Protein AF-0000000080742433 (afdb_homodimer)

Foldseek 3Di:
DAEEEFEQCLHDVNVVVVVVCCVVPVPYAYEYADQDPVSQVVCCVVPVRYHYDDQPDWDDDPLEIEGEDALLLVQPVLVPDPPRAFQDEDPDAAELAPRLVVSLVSCVVDCNNPVVVVQQVCLVVPVSRWYAYEHEAAEFDQQPDDPDGDGAALLLQLLLCLVVLHGEAAANQNAKIFYAYPVLVVVLVVLLVVCVVVVHSDPCCTGSSNYFYDGDDMDTLVVSRLLSLVLCVVVVSHPDSDYHHDTPPVLVVSGPVRRSRGGHHRHYDRCSSCPVRVRDGDDDDSNVRSSVSSVVSVVVVD/DAEEEFEQCLHDVNVVVVVVCCVVPVPYAYEYADQDPVSQVVCCVVPVRYHYDHQPDWDDDPLEIEGEDALLLVQPVLVPDPPRAFQDEDPDAAELAPRLVVSLVSCVVDCNNPVVVVQQVCLVVPVSRWYAYEHEAAEFDAQPDDPDRDGAALLLQLLLCLVVLHGEAAANQNAKIFYAYPVLVVVLVVLLVVCVVVVHSDPCCTGSSNYFYDGDDMDGLVVSRLLSLVLCVVVVSHPDSDYHHDTPPVLVVSGPVRRSRGGHHRHYDRCSSCPVRVRDGDDDDSNVRSSVSSVVSVVVVD

pLDDT: mean 88.56, std 11.56, range [47.72, 98.81]

Solvent-accessible surface area (backbone atoms only — not comparable to full-atom values): 30563 Å² total; per-residue (Å²): 131,51,55,39,40,30,33,27,38,52,34,37,64,31,5,23,28,52,45,47,43,52,68,77,38,71,73,49,45,40,36,27,38,40,93,44,70,66,54,38,52,46,42,34,69,76,35,74,79,42,44,68,37,68,73,66,31,42,39,40,36,92,51,26,41,42,36,50,63,46,28,71,60,68,28,44,67,53,72,68,37,88,80,56,58,46,5,48,66,70,88,71,67,45,35,33,57,93,35,36,67,59,53,50,50,52,44,67,73,33,76,86,40,50,66,62,42,49,50,48,46,41,20,68,76,35,66,80,36,35,22,31,44,34,28,44,41,50,52,37,61,78,39,72,16,75,65,27,34,66,59,58,65,68,45,49,49,32,43,44,16,53,74,68,41,34,16,52,31,23,33,80,8,48,4,29,34,16,29,34,37,45,69,42,53,23,48,50,53,46,52,52,51,50,40,47,69,72,62,62,78,55,59,79,59,24,28,82,51,11,40,32,36,55,44,81,49,70,48,32,34,36,59,51,28,49,49,43,14,47,37,32,31,76,68,67,58,29,88,42,70,58,63,44,66,29,50,87,68,51,25,49,70,74,32,85,59,16,50,63,74,42,6,37,41,33,35,57,45,36,46,34,45,37,73,74,68,61,50,72,78,78,68,77,54,67,82,63,41,44,45,50,38,36,53,51,47,57,59,70,72,106,130,51,55,39,40,29,33,28,39,53,33,36,65,30,5,24,28,52,45,48,43,52,68,77,37,71,74,48,43,40,36,27,37,39,91,44,70,67,54,38,51,45,43,33,70,75,35,72,80,41,43,70,37,67,74,66,30,42,39,38,36,93,52,28,40,41,34,51,62,47,28,71,60,68,28,44,67,52,72,70,37,90,80,57,57,45,4,47,65,71,88,70,67,45,35,33,56,94,34,38,67,59,53,50,50,52,44,68,72,31,74,85,41,50,68,63,43,48,51,48,47,40,19,70,76,36,66,79,37,35,23,30,42,34,27,43,40,50,54,38,60,78,39,72,17,73,64,28,34,66,59,59,64,67,45,50,50,31,44,46,16,52,73,68,43,35,16,52,31,24,32,79,7,49,5,30,35,17,29,35,37,45,69,43,53,23,49,48,52,45,52,52,50,50,40,45,69,70,63,60,77,53,58,78,60,24,28,81,52,12,40,33,37,54,45,81,49,70,47,32,34,37,58,50,29,48,50,42,14,47,38,31,31,76,67,68,58,28,90,41,69,56,62,46,65,29,48,88,68,52,24,50,71,74,30,87,59,15,50,63,75,42,5,36,42,33,37,56,43,37,46,35,47,36,74,73,68,62,49,74,77,77,67,79,54,66,82,63,42,45,45,51,39,37,54,51,49,58,58,69,72,100

InterPro domains:
  IPR001509 NAD-dependent epimerase/dehydratase [PF01370] (4-112)
  IPR036291 NAD(P)-binding domain superfamily [SSF51735] (1-295)
  IPR051783 NAD(P)-dependent oxidoreductase-like [PTHR48079] (66-301)

Radius of gyration: 26.48 Å; Cα contacts (8 Å, |Δi|>4): 1346; chains: 2; bounding box: 54×73×52 Å

Sequence (604 aa):
MTSIFLTGASGYVGGQLLHELTQAHPKYTIATLVRDANAAETISQAYPKVRTVMLRRISILDRYLIQISGASLLPVKDLSSPSFKPGEPSSEVWDDLDGVSSILDLIRSHDSRVVDNYILKIAKETPSIKTALVLPPIIYGKGQGPVKQRSVQIPALSKVAIERGHAVRAGRGLAAWTNVHVADLARLFTILAEKGAKGSEDENVWGEKGIYLPGVGELTWADISDRVAKAAKDQGLIDTLEVEELYKPEVDTALPAGSVFFGSNARSKPRRATEVLGWKPSETGLDEEIPRAVAEEAESRKMTSIFLTGASGYVGGQLLHELTQAHPKYTIATLVRDANAAETISQAYPKVRTVMLRRISILDRYLIQISGASLLPVKDLSSPSFKPGEPSSEVWDDLDGVSSILDLIRSHDSRVVDNYILKIAKETPSIKTALVLPPIIYGKGQGPVKQRSVQIPALSKVAIERGHAVRAGRGLAAWTNVHVADLARLFTILAEKGAKGSEDENVWGEKGIYLPGVGELTWADISDRVAKAAKDQGLIDTLEVEELYKPEVDTALPAGSVFFGSNARSKPRRATEVLGWKPSETGLDEEIPRAVAEEAESRK

Secondary structure (DSSP, 8-state):
--EEEEE-TTSHHHHHHHHHHHHH-TTSEEEEE-SSHHHHHHHHHH-TTSEEE---EEEEETTEEEEE--GGGTTHHHHHSTT--TT------EETTTTHHHHHHHHHT-TT-HHHHHHHHHHHH-TTSEEEEE---EEES---SSS----SHHHHHHHHHHHHTSEEEETT---EEEEEEHHHHHHHHHHHHHHHHTT---TTTSGGG-EE---SEEEEHHHHHHHHHHHHHHTTS-S---EEEE-TTHHHHHSTTIIIIITS-B-EE-HIIIIIH-----S--HHHHHHHHHHHHHHHT-/--EEEEE-TTSHHHHHHHHHHHHH-TTSEEEEE-SSHHHHHHHHHH-TTSEEE---EEEEETTEEEEE--GGGTTHHHHHSTT--TT------EETTTTHHHHHHHHHT-TT-HHHHHHHHHHHH-TTSEEEEE---EEES---SSS----SHHHHHHHHHHHHTSEEEETT---EEEEEEHHHHHHHHHHHHHHHHTT---TTTSGGG-EE---SEEEEHHHHHHHHHHHHHHTTS-S---EEEE-TTHHHHHSTTIIIIITS-B-EE-HIIIIIH-----S--HHHHHHHHHHHHHHHT-

Organism: Fusarium oxysporum (strain Fo5176) (NCBI:txid660025)

Nearest PDB structures (foldseek):
  1sb8-assembly1_A  TM=4.568E-01  e=7.987E-10  Pseudomonas aeruginosa
  3ruc-assembly2_D  TM=4.444E-01  e=1.048E-08  Plesiomonas shigelloides
  3sxp-assembly1_E  TM=4.510E-01  e=1.935E-08  Helicobacter pylori G27
  3sxp-assembly1_B  TM=4.490E-01  e=2.628E-08  Helicobacter pylori G27
  6dnt-assembly1_A-2  TM=4.311E-01  e=5.632E-07  Methanobrevibacter ruminantium M1

Structure (mmCIF, N/CA/C/O backbone):
data_AF-0000000080742433-model_v1
#
loop_
_entity.id
_entity.type
_entity.pdbx_description
1 polymer 'NAD-dependent epimerase/dehydratase domain-containing protein'
#
loop_
_atom_site.group_PDB
_atom_site.id
_atom_site.type_symbol
_atom_site.label_atom_id
_atom_site.label_alt_id
_atom_site.label_comp_id
_atom_site.label_asym_id
_atom_site.label_entity_id
_atom_site.label_seq_id
_atom_site.pdbx_PDB_ins_code
_atom_site.Cartn_x
_atom_site.Cartn_y
_atom_site.Cartn_z
_atom_site.occupancy
_atom_site.B_iso_or_equiv
_atom_site.auth_seq_id
_atom_site.auth_comp_id
_atom_site.auth_asym_id
_atom_site.auth_atom_id
_atom_site.pdbx_PDB_model_num
ATOM 1 N N . MET A 1 1 ? -18.75 -7.758 15.07 1 62.75 1 MET A N 1
ATOM 2 C CA . MET A 1 1 ? -17.391 -7.336 15.398 1 62.75 1 MET A CA 1
ATOM 3 C C . MET A 1 1 ? -16.859 -6.379 14.336 1 62.75 1 MET A C 1
ATOM 5 O O . MET A 1 1 ? -17.141 -6.547 13.148 1 62.75 1 MET A O 1
ATOM 9 N N . THR A 1 2 ? -16.359 -5.172 14.719 1 69.81 2 THR A N 1
ATOM 10 C CA . THR A 1 2 ? -15.875 -4.148 13.805 1 69.81 2 THR A CA 1
ATOM 11 C C . THR A 1 2 ? -14.508 -4.527 13.242 1 69.81 2 THR A C 1
ATOM 13 O O . THR A 1 2 ? -13.625 -4.961 13.992 1 69.81 2 THR A O 1
ATOM 16 N N . SER A 1 3 ? -14.414 -4.473 11.891 1 68.56 3 SER A N 1
ATOM 17 C CA . SER A 1 3 ? -13.148 -4.762 11.234 1 68.56 3 SER A CA 1
ATOM 18 C C . SER A 1 3 ? -12.586 -3.521 10.547 1 68.56 3 SER A C 1
ATOM 20 O O . SER A 1 3 ? -13.32 -2.787 9.883 1 68.56 3 SER A O 1
ATOM 22 N N . ILE A 1 4 ? -11.297 -3.254 10.805 1 73.12 4 ILE A N 1
ATOM 23 C CA . ILE A 1 4 ? -10.617 -2.104 10.227 1 73.12 4 ILE A CA 1
ATOM 24 C C . ILE A 1 4 ? -9.406 -2.574 9.414 1 73.12 4 ILE A C 1
ATOM 26 O O . ILE A 1 4 ? -8.625 -3.406 9.883 1 73.12 4 ILE A O 1
ATOM 30 N N . PHE A 1 5 ? -9.328 -2.168 8.172 1 70.38 5 PHE A N 1
ATOM 31 C CA . PHE A 1 5 ? -8.141 -2.342 7.348 1 70.38 5 PHE A CA 1
ATOM 32 C C . PHE A 1 5 ? -7.328 -1.051 7.289 1 70.38 5 PHE A C 1
ATOM 34 O O . PHE A 1 5 ? -7.812 -0.028 6.805 1 70.38 5 PHE A O 1
ATOM 41 N N . LEU A 1 6 ? -6.129 -1.085 7.855 1 72.31 6 LEU A N 1
ATOM 42 C CA . LEU A 1 6 ? -5.301 0.106 8 1 72.31 6 LEU A CA 1
ATOM 43 C C . LEU A 1 6 ? -4.07 0.024 7.105 1 72.31 6 LEU A C 1
ATOM 45 O O . LEU A 1 6 ? -3.342 -0.971 7.129 1 72.31 6 LEU A O 1
ATOM 49 N N . THR A 1 7 ? -3.943 1 6.188 1 71.81 7 THR A N 1
ATOM 50 C CA . THR A 1 7 ? -2.688 1.148 5.461 1 71.81 7 THR A CA 1
ATOM 51 C C . THR A 1 7 ? -1.773 2.152 6.16 1 71.81 7 THR A C 1
ATOM 53 O O . THR A 1 7 ? -2.242 3.002 6.918 1 71.81 7 THR A O 1
ATOM 56 N N . GLY A 1 8 ? -0.464 2.004 6.141 1 71.94 8 GLY A N 1
ATOM 57 C CA . GLY A 1 8 ? 0.478 2.959 6.699 1 71.94 8 GLY A CA 1
ATOM 58 C C . GLY A 1 8 ? 0.759 2.727 8.172 1 71.94 8 GLY A C 1
ATOM 59 O O . GLY A 1 8 ? 1.267 3.613 8.859 1 71.94 8 GLY A O 1
ATOM 60 N N . ALA A 1 9 ? 0.46 1.538 8.672 1 75.62 9 ALA A N 1
ATOM 61 C CA . ALA A 1 9 ? 0.6 1.243 10.094 1 75.62 9 ALA A CA 1
ATOM 62 C C . ALA A 1 9 ? 2.062 1.3 10.523 1 75.62 9 ALA A C 1
ATOM 64 O O . ALA A 1 9 ? 2.359 1.434 11.719 1 75.62 9 ALA A O 1
ATOM 65 N N . SER A 1 10 ? 2.967 1.146 9.609 1 77 10 SER A N 1
ATOM 66 C CA . SER A 1 10 ? 4.387 1.229 9.945 1 77 10 SER A CA 1
ATOM 67 C C . SER A 1 10 ? 4.871 2.676 9.938 1 77 10 SER A C 1
ATOM 69 O O . SER A 1 10 ? 6.012 2.955 10.312 1 77 10 SER A O 1
ATOM 71 N N . GLY A 1 11 ? 4.031 3.613 9.484 1 79.25 11 GLY A N 1
ATOM 72 C CA . GLY A 1 11 ? 4.395 5.02 9.43 1 79.25 11 GLY A CA 1
ATOM 73 C C . GLY A 1 11 ? 4.152 5.75 10.742 1 79.25 11 GLY A C 1
ATOM 74 O O . GLY A 1 11 ? 3.715 5.148 11.719 1 79.25 11 GLY A O 1
ATOM 75 N N . TYR A 1 12 ? 4.445 7.062 10.766 1 85.31 12 TYR A N 1
ATOM 76 C CA . TYR A 1 12 ? 4.363 7.934 11.938 1 85.31 12 TYR A CA 1
ATOM 77 C C . TYR A 1 12 ? 2.918 8.125 12.375 1 85.31 12 TYR A C 1
ATOM 79 O O . TYR A 1 12 ? 2.543 7.746 13.484 1 85.31 12 TYR A O 1
ATOM 87 N N . VAL A 1 13 ? 2.02 8.578 11.461 1 83.44 13 VAL A N 1
ATOM 88 C CA . VAL A 1 13 ? 0.628 8.852 11.805 1 83.44 13 VAL A CA 1
ATOM 89 C C . VAL A 1 13 ? -0.146 7.535 11.906 1 83.44 13 VAL A C 1
ATOM 91 O O . VAL A 1 13 ? -0.878 7.309 12.867 1 83.44 13 VAL A O 1
ATOM 94 N N . GLY A 1 14 ? 0.069 6.676 10.906 1 82.88 14 GLY A N 1
ATOM 95 C CA . GLY A 1 14 ? -0.611 5.391 10.906 1 82.88 14 GLY A CA 1
ATOM 96 C C . GLY A 1 14 ? -0.25 4.523 12.094 1 82.88 14 GLY A C 1
ATOM 97 O O . GLY A 1 14 ? -1.101 3.807 12.633 1 82.88 14 GLY A O 1
ATOM 98 N N . GLY A 1 15 ? 1.006 4.523 12.445 1 83.38 15 GLY A N 1
ATOM 99 C CA . GLY A 1 15 ? 1.41 3.799 13.641 1 83.38 15 GLY A CA 1
ATOM 100 C C . GLY A 1 15 ? 0.758 4.324 14.906 1 83.38 15 GLY A C 1
ATOM 101 O O . GLY A 1 15 ? 0.329 3.543 15.758 1 83.38 15 GLY A O 1
ATOM 102 N N . GLN A 1 16 ? 0.753 5.633 15.016 1 85.06 16 GLN A N 1
ATOM 103 C CA . GLN A 1 16 ? 0.085 6.23 16.172 1 85.06 16 GLN A CA 1
ATOM 104 C C . GLN A 1 16 ? -1.398 5.871 16.188 1 85.06 16 GLN A C 1
ATOM 106 O O . GLN A 1 16 ? -1.972 5.641 17.266 1 85.06 16 GLN A O 1
ATOM 111 N N . LEU A 1 17 ? -2.062 5.91 15.023 1 86.12 17 LEU A N 1
ATOM 112 C CA . LEU A 1 17 ? -3.467 5.523 14.938 1 86.12 17 LEU A CA 1
ATOM 113 C C . LEU A 1 17 ? -3.66 4.074 15.375 1 86.12 17 LEU A C 1
ATOM 115 O O . LEU A 1 17 ? -4.602 3.766 16.109 1 86.12 17 LEU A O 1
ATOM 119 N N . LEU A 1 18 ? -2.764 3.195 14.859 1 83.56 18 LEU A N 1
ATOM 120 C CA . LEU A 1 18 ? -2.828 1.796 15.266 1 83.56 18 LEU A CA 1
ATOM 121 C C . LEU A 1 18 ? -2.75 1.664 16.781 1 83.56 18 LEU A C 1
ATOM 123 O O . LEU A 1 18 ? -3.525 0.918 17.391 1 83.56 18 LEU A O 1
ATOM 127 N N . HIS A 1 19 ? -1.822 2.395 17.391 1 88 19 HIS A N 1
ATOM 128 C CA . HIS A 1 19 ? -1.673 2.404 18.844 1 88 19 HIS A CA 1
ATOM 129 C C . HIS A 1 19 ? -2.963 2.85 19.516 1 88 19 HIS A C 1
ATOM 131 O O . HIS A 1 19 ? -3.451 2.176 20.438 1 88 19 HIS A O 1
ATOM 137 N N . GLU A 1 20 ? -3.535 3.967 19.062 1 88.19 20 GLU A N 1
ATOM 138 C CA . GLU A 1 20 ? -4.75 4.512 19.672 1 88.19 20 GLU A CA 1
ATOM 139 C C . GLU A 1 20 ? -5.922 3.545 19.516 1 88.19 20 GLU A C 1
ATOM 141 O O . GLU A 1 20 ? -6.684 3.336 20.453 1 88.19 20 GLU A O 1
ATOM 146 N N . LEU A 1 21 ? -6.121 2.951 18.344 1 85.94 21 LEU A N 1
ATOM 147 C CA . LEU A 1 21 ? -7.238 2.055 18.062 1 85.94 21 LEU A CA 1
ATOM 148 C C . LEU A 1 21 ? -7.168 0.806 18.922 1 85.94 21 LEU A C 1
ATOM 150 O O . LEU A 1 21 ? -8.188 0.358 19.453 1 85.94 21 LEU A O 1
ATOM 154 N N . THR A 1 22 ? -5.938 0.249 19.047 1 87 22 THR A N 1
ATOM 155 C CA . THR A 1 22 ? -5.781 -0.995 19.797 1 87 22 THR A CA 1
ATOM 156 C C . THR A 1 22 ? -6.023 -0.767 21.281 1 87 22 THR A C 1
ATOM 158 O O . THR A 1 22 ? -6.492 -1.664 21.984 1 87 22 THR A O 1
ATOM 161 N N . GLN A 1 23 ? -5.738 0.468 21.781 1 87 23 GLN A N 1
ATOM 162 C CA . GLN A 1 23 ? -5.969 0.802 23.188 1 87 23 GLN A CA 1
ATOM 163 C C . GLN A 1 23 ? -7.441 1.122 23.438 1 87 23 GLN A C 1
ATOM 165 O O . GLN A 1 23 ? -8.023 0.642 24.422 1 87 23 GLN A O 1
ATOM 170 N N . ALA A 1 24 ? -8.008 1.825 22.594 1 87.5 24 ALA A N 1
ATOM 171 C CA . ALA A 1 24 ? -9.375 2.303 22.781 1 87.5 24 ALA A CA 1
ATOM 172 C C . ALA A 1 24 ? -10.383 1.196 22.5 1 87.5 24 ALA A C 1
ATOM 174 O O . ALA A 1 24 ? -11.461 1.161 23.109 1 87.5 24 ALA A O 1
ATOM 175 N N . HIS A 1 25 ? -10.094 0.287 21.547 1 88.81 25 HIS A N 1
ATOM 176 C CA . HIS A 1 25 ? -11.031 -0.737 21.094 1 88.81 25 HIS A CA 1
ATOM 177 C C . HIS A 1 25 ? -10.344 -2.09 20.953 1 88.81 25 HIS A C 1
ATOM 179 O O . HIS A 1 25 ? -10.203 -2.604 19.844 1 88.81 25 HIS A O 1
ATOM 185 N N . PRO A 1 26 ? -10.047 -2.707 22.047 1 83.62 26 PRO A N 1
ATOM 186 C CA . PRO A 1 26 ? -9.328 -3.982 22 1 83.62 26 PRO A CA 1
ATOM 187 C C . PRO A 1 26 ? -10.133 -5.086 21.312 1 83.62 26 PRO A C 1
ATOM 189 O O . PRO A 1 26 ? -9.57 -6.113 20.922 1 83.62 26 PRO A O 1
ATOM 192 N N . LYS A 1 27 ? -11.414 -4.793 21.141 1 80.38 27 LYS A N 1
ATOM 193 C CA . LYS A 1 27 ? -12.258 -5.828 20.547 1 80.38 27 LYS A CA 1
ATOM 194 C C . LYS A 1 27 ? -12.336 -5.684 19.031 1 80.38 27 LYS A C 1
ATOM 196 O O . LYS A 1 27 ? -12.859 -6.562 18.344 1 80.38 27 LYS A O 1
ATOM 201 N N . TYR A 1 28 ? -11.852 -4.57 18.438 1 77.94 28 TYR A N 1
ATOM 202 C CA . TYR A 1 28 ? -11.836 -4.414 16.984 1 77.94 28 TYR A CA 1
ATOM 203 C C . TYR A 1 28 ? -10.898 -5.422 16.344 1 77.94 28 TYR A C 1
ATOM 205 O O . TYR A 1 28 ? -9.828 -5.715 16.891 1 77.94 28 TYR A O 1
ATOM 213 N N . THR A 1 29 ? -11.359 -5.98 15.234 1 74.94 29 THR A N 1
ATOM 214 C CA . THR A 1 29 ? -10.445 -6.719 14.367 1 74.94 29 THR A CA 1
ATOM 215 C C . THR A 1 29 ? -9.719 -5.777 13.414 1 74.94 29 THR A C 1
ATOM 217 O O . THR A 1 29 ? -10.352 -5.129 12.578 1 74.94 29 THR A O 1
ATOM 220 N N . ILE A 1 30 ? -8.344 -5.684 13.617 1 78.56 30 ILE A N 1
ATOM 221 C CA . ILE A 1 30 ? -7.57 -4.738 12.82 1 78.56 30 ILE A CA 1
ATOM 222 C C . ILE A 1 30 ? -6.574 -5.496 11.945 1 78.56 30 ILE A C 1
ATOM 224 O O . ILE A 1 30 ? -5.859 -6.379 12.422 1 78.56 30 ILE A O 1
ATOM 228 N N . ALA A 1 31 ? -6.645 -5.258 10.664 1 70.75 31 ALA A N 1
ATOM 229 C CA . ALA A 1 31 ? -5.633 -5.719 9.711 1 70.75 31 ALA A CA 1
ATOM 230 C C . ALA A 1 31 ? -4.852 -4.543 9.133 1 70.75 31 ALA A C 1
ATOM 232 O O . ALA A 1 31 ? -5.43 -3.498 8.82 1 70.75 31 ALA A O 1
ATOM 233 N N . THR A 1 32 ? -3.521 -4.719 9.102 1 76.38 32 THR A N 1
ATOM 234 C CA . THR A 1 32 ? -2.686 -3.654 8.555 1 76.38 32 THR A CA 1
ATOM 235 C C . THR A 1 32 ? -1.959 -4.125 7.301 1 76.38 32 THR A C 1
ATOM 237 O O . THR A 1 32 ? -1.537 -5.281 7.215 1 76.38 32 THR A O 1
ATOM 240 N N . LEU A 1 33 ? -1.944 -3.213 6.355 1 66.19 33 LEU A N 1
ATOM 241 C CA . LEU A 1 33 ? -1.126 -3.428 5.164 1 66.19 33 LEU A CA 1
ATOM 242 C C . LEU A 1 33 ? 0.268 -2.838 5.352 1 66.19 33 LEU A C 1
ATOM 244 O O . LEU A 1 33 ? 0.41 -1.646 5.637 1 66.19 33 LEU A O 1
ATOM 248 N N . VAL A 1 34 ? 1.285 -3.721 5.391 1 65.88 34 VAL A N 1
ATOM 249 C CA . VAL A 1 34 ? 2.662 -3.258 5.527 1 65.88 34 VAL A CA 1
ATOM 250 C C . VAL A 1 34 ? 3.479 -3.703 4.312 1 65.88 34 VAL A C 1
ATOM 252 O O . VAL A 1 34 ? 3.1 -4.648 3.615 1 65.88 34 VAL A O 1
ATOM 255 N N . ARG A 1 35 ? 4.578 -2.936 4.012 1 56.19 35 ARG A N 1
ATOM 256 C CA . ARG A 1 35 ? 5.312 -3.189 2.777 1 56.19 35 ARG A CA 1
ATOM 257 C C . ARG A 1 35 ? 6.527 -4.078 3.031 1 56.19 35 ARG A C 1
ATOM 259 O O . ARG A 1 35 ? 7.098 -4.637 2.096 1 56.19 35 ARG A O 1
ATOM 266 N N . ASP A 1 36 ? 6.98 -4.059 4.266 1 58.44 36 ASP A N 1
ATOM 267 C CA . ASP A 1 36 ? 8.172 -4.875 4.488 1 58.44 36 ASP A CA 1
ATOM 268 C C . ASP A 1 36 ? 7.984 -5.801 5.684 1 58.44 36 ASP A C 1
ATOM 270 O O . ASP A 1 36 ? 7.23 -5.488 6.609 1 58.44 36 ASP A O 1
ATOM 274 N N . ALA A 1 37 ? 8.703 -6.934 5.551 1 58.19 37 ALA A N 1
ATOM 275 C CA . ALA A 1 37 ? 8.594 -8.016 6.527 1 58.19 37 ALA A CA 1
ATOM 276 C C . ALA A 1 37 ? 9.031 -7.547 7.914 1 58.19 37 ALA A C 1
ATOM 278 O O . ALA A 1 37 ? 8.469 -7.98 8.922 1 58.19 37 ALA A O 1
ATOM 279 N N . ASN A 1 38 ? 9.977 -6.695 7.887 1 66.88 38 ASN A N 1
ATOM 280 C CA . ASN A 1 38 ? 10.438 -6.211 9.18 1 66.88 38 ASN A CA 1
ATOM 281 C C . ASN A 1 38 ? 9.359 -5.402 9.898 1 66.88 38 ASN A C 1
ATOM 283 O O . ASN A 1 38 ? 9.164 -5.551 11.102 1 66.88 38 ASN A O 1
ATOM 287 N N . ALA A 1 39 ? 8.766 -4.609 9.164 1 73.94 39 ALA A N 1
ATOM 288 C CA . ALA A 1 39 ? 7.652 -3.848 9.727 1 73.94 39 ALA A CA 1
ATOM 289 C C . ALA A 1 39 ? 6.531 -4.777 10.195 1 73.94 39 ALA A C 1
ATOM 291 O O . ALA A 1 39 ? 5.934 -4.562 11.25 1 73.94 39 ALA A O 1
ATOM 292 N N . ALA A 1 40 ? 6.238 -5.762 9.453 1 68.75 40 ALA A N 1
ATOM 293 C CA . ALA A 1 40 ? 5.211 -6.73 9.812 1 68.75 40 ALA A CA 1
ATOM 294 C C . ALA A 1 40 ? 5.539 -7.41 11.141 1 68.75 40 ALA A C 1
ATOM 296 O O . ALA A 1 40 ? 4.672 -7.539 12.008 1 68.75 40 ALA A O 1
ATOM 297 N N . GLU A 1 41 ? 6.734 -7.816 11.227 1 74.38 41 GLU A N 1
ATOM 298 C CA . GLU A 1 41 ? 7.168 -8.484 12.445 1 74.38 41 GLU A CA 1
ATOM 299 C C . GLU A 1 41 ? 7.086 -7.551 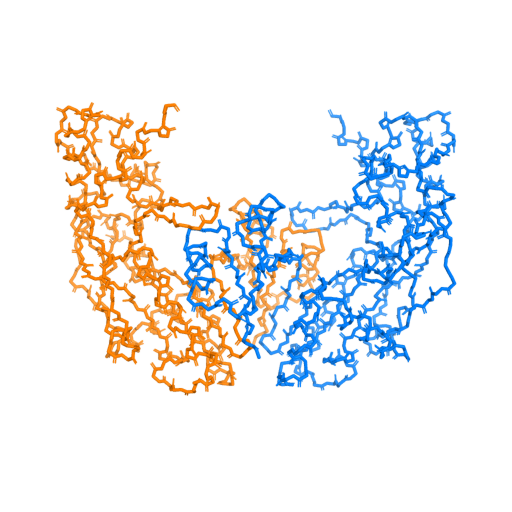13.648 1 74.38 41 GLU A C 1
ATOM 301 O O . GLU A 1 41 ? 6.613 -7.945 14.719 1 74.38 41 GLU A O 1
ATOM 306 N N . THR A 1 42 ? 7.586 -6.32 13.5 1 82.12 42 THR A N 1
ATOM 307 C CA . THR A 1 42 ? 7.57 -5.336 14.578 1 82.12 42 THR A CA 1
ATOM 308 C C . THR A 1 42 ? 6.141 -5.047 15.023 1 82.12 42 THR A C 1
ATOM 310 O O . THR A 1 42 ? 5.863 -4.973 16.219 1 82.12 42 THR A O 1
ATOM 313 N N . ILE A 1 43 ? 5.23 -4.941 14.133 1 82 43 ILE A N 1
ATOM 314 C CA . ILE A 1 43 ? 3.836 -4.652 14.445 1 82 43 ILE A CA 1
ATOM 315 C C . ILE A 1 43 ? 3.203 -5.855 15.141 1 82 43 ILE A C 1
ATOM 317 O O . ILE A 1 43 ? 2.486 -5.703 16.125 1 82 43 ILE A O 1
ATOM 321 N N . SER A 1 44 ? 3.502 -6.996 14.688 1 77.69 44 SER A N 1
ATOM 322 C CA . SER A 1 44 ? 2.936 -8.211 15.266 1 77.69 44 SER A CA 1
ATOM 323 C C . SER A 1 44 ? 3.422 -8.414 16.703 1 77.69 44 SER A C 1
ATOM 325 O O . SER A 1 44 ? 2.678 -8.906 17.547 1 77.69 44 SER A O 1
ATOM 327 N N . GLN A 1 45 ? 4.645 -8.047 16.938 1 82.75 45 GLN A N 1
ATOM 328 C CA . GLN A 1 45 ? 5.199 -8.164 18.281 1 82.75 45 GLN A CA 1
ATOM 329 C C . GLN A 1 45 ? 4.551 -7.168 19.234 1 82.75 45 GLN A C 1
ATOM 331 O O . GLN A 1 45 ? 4.242 -7.5 20.375 1 82.75 45 GLN A O 1
ATOM 336 N N . ALA A 1 46 ? 4.387 -6.008 18.828 1 87.44 46 ALA A N 1
ATOM 337 C CA . ALA A 1 46 ? 3.814 -4.949 19.656 1 87.44 46 ALA A CA 1
ATOM 338 C C . ALA A 1 46 ? 2.318 -5.172 19.859 1 87.44 46 ALA A C 1
ATOM 340 O O . ALA A 1 46 ? 1.785 -4.855 20.938 1 87.44 46 ALA A O 1
ATOM 341 N N . TYR A 1 47 ? 1.677 -5.656 18.766 1 88.06 47 TYR A N 1
ATOM 342 C CA . TYR A 1 47 ? 0.233 -5.867 18.781 1 88.06 47 TYR A CA 1
ATOM 343 C C . TYR A 1 47 ? -0.124 -7.258 18.281 1 88.06 47 TYR A C 1
ATOM 345 O O . TYR A 1 47 ? -0.574 -7.414 17.141 1 88.06 47 TYR A O 1
ATOM 353 N N . PRO A 1 48 ? -0.104 -8.266 19.078 1 79 48 PRO A N 1
ATOM 354 C CA . PRO A 1 48 ? -0.249 -9.664 18.656 1 79 48 PRO A CA 1
ATOM 355 C C . PRO A 1 48 ? -1.61 -9.953 18.031 1 79 48 PRO A C 1
ATOM 357 O O . PRO A 1 48 ? -1.741 -10.883 17.234 1 79 48 PRO A O 1
ATOM 360 N N . LYS A 1 49 ? -2.584 -9.102 18.359 1 77.25 49 LYS A N 1
ATOM 361 C CA . LYS A 1 49 ? -3.928 -9.359 17.859 1 77.25 49 LYS A CA 1
ATOM 362 C C . LYS A 1 49 ? -4.137 -8.695 16.5 1 77.25 49 LYS A C 1
ATOM 364 O O . LYS A 1 49 ? -5.137 -8.953 15.82 1 77.25 49 LYS A O 1
ATOM 369 N N . VAL A 1 50 ? -3.238 -7.797 16.125 1 74.5 50 VAL A N 1
ATOM 370 C CA . VAL A 1 50 ? -3.334 -7.109 14.836 1 74.5 50 VAL A CA 1
ATOM 371 C C . VAL A 1 50 ? -2.768 -8 13.734 1 74.5 50 VAL A C 1
ATOM 373 O O . VAL A 1 50 ? -1.652 -8.516 13.852 1 74.5 50 VAL A O 1
ATOM 376 N N . ARG A 1 51 ? -3.57 -8.203 12.688 1 65.5 51 ARG A N 1
ATOM 377 C CA . ARG A 1 51 ? -3.107 -8.984 11.547 1 65.5 51 ARG A CA 1
ATOM 378 C C . ARG A 1 51 ? -2.338 -8.102 10.562 1 65.5 51 ARG A C 1
ATOM 380 O O . ARG A 1 51 ? -2.789 -7.012 10.211 1 65.5 51 ARG A O 1
ATOM 387 N N . THR A 1 52 ? -1.178 -8.516 10.234 1 64.31 52 THR A N 1
ATOM 388 C CA . THR A 1 52 ? -0.395 -7.793 9.234 1 64.31 52 THR A CA 1
ATOM 389 C C . THR A 1 52 ? -0.499 -8.469 7.871 1 64.31 52 THR A C 1
ATOM 391 O O . THR A 1 52 ? -0.389 -9.688 7.77 1 64.31 52 THR A O 1
ATOM 394 N N . VAL A 1 53 ? -0.953 -7.582 6.953 1 56.94 53 VAL A N 1
ATOM 395 C CA . VAL A 1 53 ? -1.146 -8.078 5.598 1 56.94 53 VAL A CA 1
ATOM 396 C C . VAL A 1 53 ? -0.111 -7.457 4.664 1 56.94 53 VAL A C 1
ATOM 398 O O . VAL A 1 53 ? 0.217 -6.273 4.793 1 56.94 53 VAL A O 1
ATOM 401 N N . MET A 1 54 ? 0.514 -8.188 4.023 1 49.97 54 MET A N 1
ATOM 402 C CA . MET A 1 54 ? 1.357 -7.703 2.936 1 49.97 54 MET A CA 1
ATOM 403 C C . MET A 1 54 ? 0.63 -7.805 1.599 1 49.97 54 MET A C 1
ATOM 405 O O . MET A 1 54 ? 0.235 -8.891 1.182 1 49.97 54 MET A O 1
ATOM 409 N N . LEU A 1 55 ? -0.01 -6.598 1.339 1 49.62 55 LEU A N 1
ATOM 410 C CA . LEU A 1 55 ? -0.77 -6.652 0.095 1 49.62 55 LEU A CA 1
ATOM 411 C C . LEU A 1 55 ? 0.162 -6.742 -1.108 1 49.62 55 LEU A C 1
ATOM 413 O O . LEU A 1 55 ? 1.138 -5.992 -1.201 1 49.62 55 LEU A O 1
ATOM 417 N N . ARG A 1 56 ? 0.086 -7.793 -1.696 1 50.72 56 ARG A N 1
ATOM 418 C CA . ARG A 1 56 ? 0.886 -7.914 -2.91 1 50.72 56 ARG A CA 1
ATOM 419 C C . ARG A 1 56 ? 0.383 -6.969 -3.994 1 50.72 56 ARG A C 1
ATOM 421 O O . ARG A 1 56 ? 1.174 -6.277 -4.641 1 50.72 56 ARG A O 1
ATOM 428 N N . ARG A 1 57 ? -0.993 -6.973 -4.426 1 47.72 57 ARG A N 1
ATOM 429 C CA . ARG A 1 57 ? -1.433 -6.102 -5.508 1 47.72 57 ARG A CA 1
ATOM 430 C C . ARG A 1 57 ? -2.949 -5.941 -5.5 1 47.72 57 ARG A C 1
ATOM 432 O O . ARG A 1 57 ? -3.682 -6.914 -5.301 1 47.72 57 ARG A O 1
ATOM 439 N N . ILE A 1 58 ? -3.566 -4.656 -5.328 1 54.31 58 ILE A N 1
ATOM 440 C CA . ILE A 1 58 ? -4.988 -4.395 -5.5 1 54.31 58 ILE A CA 1
ATOM 441 C C . ILE A 1 58 ? -5.191 -3.324 -6.574 1 54.31 58 ILE A C 1
ATOM 443 O O . ILE A 1 58 ? -4.469 -2.324 -6.605 1 54.31 58 ILE A O 1
ATOM 447 N N . SER A 1 59 ? -5.965 -3.727 -7.672 1 56 59 SER A N 1
ATOM 448 C CA . SER A 1 59 ? -6.457 -2.721 -8.609 1 56 59 SER A CA 1
ATOM 449 C C . SER A 1 59 ? -7.906 -2.348 -8.305 1 56 59 SER A C 1
ATOM 451 O O . SER A 1 59 ? -8.75 -3.223 -8.094 1 56 59 SER A O 1
ATOM 453 N N . ILE A 1 60 ? -8.164 -1.097 -7.984 1 51.91 60 ILE A N 1
ATOM 454 C CA . ILE A 1 60 ? -9.508 -0.603 -7.688 1 51.91 60 ILE A CA 1
ATOM 455 C C . ILE A 1 60 ? -10 0.275 -8.836 1 51.91 60 ILE A C 1
ATOM 457 O O . ILE A 1 60 ? -9.258 1.129 -9.336 1 51.91 60 ILE A O 1
ATOM 461 N N . LEU A 1 61 ? -11.117 -0.247 -9.484 1 53.81 61 LEU A N 1
ATOM 462 C CA . LEU A 1 61 ? -11.906 0.524 -10.445 1 53.81 61 LEU A CA 1
ATOM 463 C C . LEU A 1 61 ? -13.25 0.916 -9.852 1 53.81 61 LEU A C 1
ATOM 465 O O . LEU A 1 61 ? -14.156 0.081 -9.742 1 53.81 61 LEU A O 1
ATOM 469 N N . ASP A 1 62 ? -13.43 2.217 -9.414 1 60.75 62 ASP A N 1
ATOM 470 C CA . ASP A 1 62 ? -14.727 2.627 -8.891 1 60.75 62 ASP A CA 1
ATOM 471 C C . ASP A 1 62 ? -15.289 1.583 -7.93 1 60.75 62 ASP A C 1
ATOM 473 O O . ASP A 1 62 ? -14.766 1.399 -6.828 1 60.75 62 ASP A O 1
ATOM 477 N N . ARG A 1 63 ? -16.25 0.768 -8.438 1 67.38 63 ARG A N 1
ATOM 478 C CA . ARG A 1 63 ? -16.891 -0.23 -7.598 1 67.38 63 ARG A CA 1
ATOM 479 C C . ARG A 1 63 ? -16.375 -1.63 -7.898 1 67.38 63 ARG A C 1
ATOM 481 O O . ARG A 1 63 ? -17 -2.627 -7.539 1 67.38 63 ARG A O 1
ATOM 488 N N . TYR A 1 64 ? -15.211 -1.717 -8.562 1 78.31 64 TYR A N 1
ATOM 489 C CA . TYR A 1 64 ? -14.609 -3 -8.898 1 78.31 64 TYR A CA 1
ATOM 490 C C . TYR A 1 64 ? -13.273 -3.174 -8.188 1 78.31 64 TYR A C 1
ATOM 492 O O . TYR A 1 64 ? -12.398 -2.312 -8.281 1 78.31 64 TYR A O 1
ATOM 500 N N . LEU A 1 65 ? -13.195 -4.191 -7.418 1 78.5 65 LEU A N 1
ATOM 501 C CA . LEU A 1 65 ? -11.984 -4.531 -6.676 1 78.5 65 LEU A CA 1
ATOM 502 C C . LEU A 1 65 ? -11.398 -5.852 -7.164 1 78.5 65 LEU A C 1
ATOM 504 O O . LEU A 1 65 ? -12.031 -6.902 -7.039 1 78.5 65 LEU A O 1
ATOM 508 N N . ILE A 1 66 ? -10.203 -5.812 -7.777 1 85.5 66 ILE A N 1
ATOM 509 C CA . ILE A 1 66 ? -9.492 -7 -8.242 1 85.5 66 ILE A CA 1
ATOM 510 C C . ILE A 1 66 ? -8.258 -7.238 -7.375 1 85.5 66 ILE A C 1
ATOM 512 O O . ILE A 1 66 ? -7.363 -6.395 -7.316 1 85.5 66 ILE A O 1
ATOM 516 N N . GLN A 1 67 ? -8.266 -8.336 -6.727 1 83.38 67 GLN A N 1
ATOM 517 C CA . GLN A 1 67 ? -7.207 -8.664 -5.781 1 83.38 67 GLN A CA 1
ATOM 518 C C . GLN A 1 67 ? -6.363 -9.836 -6.281 1 83.38 67 GLN A C 1
ATOM 520 O O . GLN A 1 67 ? -6.902 -10.82 -6.805 1 83.38 67 GLN A O 1
ATOM 525 N N . ILE A 1 68 ? -5.09 -9.641 -6.234 1 83.5 68 ILE A N 1
ATOM 526 C CA . ILE A 1 68 ? -4.188 -10.758 -6.496 1 83.5 68 ILE A CA 1
ATOM 527 C C . ILE A 1 68 ? -3.797 -11.422 -5.18 1 83.5 68 ILE A C 1
ATOM 529 O O . ILE A 1 68 ? -3.318 -10.758 -4.258 1 83.5 68 ILE A O 1
ATOM 533 N N . SER A 1 69 ? -4.109 -12.547 -5.012 1 86.38 69 SER A N 1
ATOM 534 C CA . SER A 1 69 ? -3.65 -13.422 -3.934 1 86.38 69 SER A CA 1
ATOM 535 C C . SER A 1 69 ? -2.613 -14.414 -4.434 1 86.38 69 SER A C 1
ATOM 537 O O . SER A 1 69 ? -1.778 -14.086 -5.277 1 86.38 69 SER A O 1
ATOM 539 N N . GLY A 1 70 ? -2.557 -15.625 -3.873 1 86.56 70 GLY A N 1
ATOM 540 C CA . GLY A 1 70 ? -1.615 -16.641 -4.297 1 86.56 70 GLY A CA 1
ATOM 541 C C . GLY A 1 70 ? -2.158 -18.062 -4.145 1 86.56 70 GLY A C 1
ATOM 542 O O . GLY A 1 70 ? -2.934 -18.328 -3.227 1 86.56 70 GLY A O 1
ATOM 543 N N . ALA A 1 71 ? -1.667 -18.828 -5.004 1 88.12 71 ALA A N 1
ATOM 544 C CA . ALA A 1 71 ? -2.127 -20.219 -5.012 1 88.12 71 ALA A CA 1
ATOM 545 C C . ALA A 1 71 ? -1.628 -20.969 -3.781 1 88.12 71 ALA A C 1
ATOM 547 O O . ALA A 1 71 ? -2.037 -22.109 -3.531 1 88.12 71 ALA A O 1
ATOM 548 N N . SER A 1 72 ? -0.793 -20.281 -2.932 1 87.88 72 SER A N 1
ATOM 549 C CA . SER A 1 72 ? -0.369 -20.891 -1.678 1 87.88 72 SER A CA 1
ATOM 550 C C . SER A 1 72 ? -1.557 -21.141 -0.751 1 87.88 72 SER A C 1
ATOM 552 O O . SER A 1 72 ? -1.437 -21.859 0.246 1 87.88 72 SER A O 1
ATOM 554 N N . LEU A 1 73 ? -2.648 -20.594 -1.036 1 88.62 73 LEU A N 1
ATOM 555 C CA . LEU A 1 73 ? -3.887 -20.922 -0.334 1 88.62 73 LEU A CA 1
ATOM 556 C C . LEU A 1 73 ? -4.227 -22.391 -0.473 1 88.62 73 LEU A C 1
ATOM 558 O O . LEU A 1 73 ? -4.703 -23.016 0.477 1 88.62 73 LEU A O 1
ATOM 562 N N . LEU A 1 74 ? -4.02 -22.984 -1.612 1 93.88 74 LEU A N 1
ATOM 563 C CA . LEU A 1 74 ? -4.555 -24.297 -1.978 1 93.88 74 LEU A CA 1
ATOM 564 C C . LEU A 1 74 ? -3.975 -25.391 -1.088 1 93.88 74 LEU A C 1
ATOM 566 O O . LEU A 1 74 ? -4.695 -26.297 -0.649 1 93.88 74 LEU A O 1
ATOM 570 N N . PRO A 1 75 ? -2.766 -25.266 -0.775 1 94 75 PRO A N 1
ATOM 571 C CA . PRO A 1 75 ? -2.197 -26.297 0.089 1 94 75 PRO A CA 1
ATOM 572 C C . PRO A 1 75 ? -2.26 -25.938 1.569 1 94 75 PRO A C 1
ATOM 574 O O . PRO A 1 75 ? -1.553 -26.531 2.387 1 94 75 PRO A O 1
ATOM 577 N N . VAL A 1 76 ? -3.082 -25.031 1.967 1 89.94 76 VAL A N 1
ATOM 578 C CA . VAL A 1 76 ? -3.039 -24.484 3.322 1 89.94 76 VAL A CA 1
ATOM 579 C C . VAL A 1 76 ? -3.346 -25.594 4.328 1 89.94 76 VAL A C 1
ATOM 581 O O . VAL A 1 76 ? -2.775 -25.625 5.422 1 89.94 76 VAL A O 1
ATOM 584 N N . LYS A 1 77 ? -4.238 -26.562 3.994 1 89.62 77 LYS A N 1
ATOM 585 C CA . LYS A 1 77 ? -4.562 -27.672 4.895 1 89.62 77 LYS A CA 1
ATOM 586 C C . LYS A 1 77 ? -3.367 -28.594 5.082 1 89.62 77 LYS A C 1
ATOM 588 O O . LYS A 1 77 ? -3.043 -28.984 6.211 1 89.62 77 LYS A O 1
ATOM 593 N N . ASP A 1 78 ? -2.742 -28.922 3.98 1 91.5 78 ASP A N 1
ATOM 594 C CA . ASP A 1 78 ? -1.566 -29.781 4.043 1 91.5 78 ASP A CA 1
ATOM 595 C C . ASP A 1 78 ? -0.448 -29.125 4.852 1 91.5 78 ASP A C 1
ATOM 597 O O . ASP A 1 78 ? 0.191 -29.781 5.68 1 91.5 78 ASP A O 1
ATOM 601 N N . LEU A 1 79 ? -0.249 -27.844 4.586 1 88.69 79 LEU A N 1
ATOM 602 C CA . LEU A 1 79 ? 0.835 -27.094 5.219 1 88.69 79 LEU A CA 1
ATOM 603 C C . LEU A 1 79 ? 0.622 -27 6.727 1 88.69 79 LEU A C 1
ATOM 605 O O . LEU A 1 79 ? 1.586 -26.906 7.488 1 88.69 79 LEU A O 1
ATOM 609 N N . SER A 1 80 ? -0.621 -27.047 7.117 1 83 80 SER A N 1
ATOM 610 C CA . SER A 1 80 ? -0.947 -26.938 8.531 1 83 80 SER A CA 1
ATOM 611 C C . SER A 1 80 ? -0.904 -28.281 9.227 1 83 80 SER A C 1
ATOM 613 O O . SER A 1 80 ? -0.959 -28.359 10.461 1 83 80 SER A O 1
ATOM 615 N N . SER A 1 81 ? -0.777 -29.359 8.484 1 90.06 81 SER A N 1
ATOM 616 C CA . SER A 1 81 ? -0.746 -30.703 9.039 1 90.06 81 SER A CA 1
ATOM 617 C C . SER A 1 81 ? 0.628 -31.047 9.609 1 90.06 81 SER A C 1
ATOM 619 O O . SER A 1 81 ? 1.652 -30.766 8.977 1 90.06 81 SER A O 1
ATOM 621 N N . PRO A 1 82 ? 0.657 -31.656 10.781 1 89.56 82 PRO A N 1
ATOM 622 C CA . PRO A 1 82 ? 1.941 -32.094 11.344 1 89.56 82 PRO A CA 1
ATOM 623 C C . PRO A 1 82 ? 2.625 -33.156 10.5 1 89.56 82 PRO A C 1
ATOM 625 O O . PRO A 1 82 ? 3.838 -33.344 10.609 1 89.56 82 PRO A O 1
ATOM 628 N N . SER A 1 83 ? 1.904 -33.844 9.727 1 92 83 SER A N 1
ATOM 629 C CA . SER A 1 83 ? 2.453 -34.938 8.922 1 92 83 SER A CA 1
ATOM 630 C C . SER A 1 83 ? 2.916 -34.438 7.559 1 92 83 SER A C 1
ATOM 632 O O . SER A 1 83 ? 3.355 -35.219 6.715 1 92 83 SER A O 1
ATOM 634 N N . PHE A 1 84 ? 2.814 -33.156 7.375 1 93.12 84 PHE A N 1
ATOM 635 C CA . PHE A 1 84 ? 3.201 -32.594 6.09 1 93.12 84 PHE A CA 1
ATOM 636 C C . PHE A 1 84 ? 4.676 -32.844 5.805 1 93.12 84 PHE A C 1
ATOM 638 O O . PHE A 1 84 ? 5.539 -32.531 6.625 1 93.12 84 PHE A O 1
ATOM 645 N N . LYS A 1 85 ? 4.992 -33.438 4.703 1 94.69 85 LYS A N 1
ATOM 646 C CA . LYS A 1 85 ? 6.336 -33.656 4.172 1 94.69 85 LYS A CA 1
ATOM 647 C C . LYS A 1 85 ? 6.496 -33 2.807 1 94.69 85 LYS A C 1
ATOM 649 O O . LYS A 1 85 ? 5.875 -33.406 1.827 1 94.69 85 LYS A O 1
ATOM 654 N N . PRO A 1 86 ? 7.391 -32 2.729 1 96.44 86 PRO A N 1
ATOM 655 C CA . PRO A 1 86 ? 7.586 -31.328 1.442 1 96.44 86 PRO A CA 1
ATOM 656 C C . PRO A 1 86 ? 8.023 -32.281 0.336 1 96.44 86 PRO A C 1
ATOM 658 O O . PRO A 1 86 ? 8.844 -33.188 0.576 1 96.44 86 PRO A O 1
ATOM 661 N N . GLY A 1 87 ? 7.445 -32.094 -0.814 1 98 87 GLY A N 1
ATOM 662 C CA . GLY A 1 87 ? 7.906 -32.812 -1.979 1 98 87 GLY A CA 1
ATOM 663 C C . GLY A 1 87 ? 7.059 -34.031 -2.287 1 98 87 GLY A C 1
ATOM 664 O O . GLY A 1 87 ? 7.324 -34.75 -3.252 1 98 87 GLY A O 1
ATOM 665 N N . GLU A 1 88 ? 6.051 -34.312 -1.502 1 97.75 88 GLU A N 1
ATOM 666 C CA . GLU A 1 88 ? 5.168 -35.438 -1.746 1 97.75 88 GLU A CA 1
ATOM 667 C C . GLU A 1 88 ? 3.986 -35.031 -2.625 1 97.75 88 GLU A C 1
ATOM 669 O O . GLU A 1 88 ? 3.533 -33.875 -2.584 1 97.75 88 GLU A O 1
ATOM 674 N N . PRO A 1 89 ? 3.461 -36 -3.402 1 97.44 89 PRO A N 1
ATOM 675 C CA . PRO A 1 89 ? 2.396 -35.688 -4.359 1 97.44 89 PRO A CA 1
ATOM 676 C C . PRO A 1 89 ? 1.021 -35.594 -3.701 1 97.44 89 PRO A C 1
ATOM 678 O O . PRO A 1 89 ? 0.84 -36.031 -2.57 1 97.44 89 PRO A O 1
ATOM 681 N N . SER A 1 90 ? 0.133 -34.938 -4.34 1 96.38 90 SER A N 1
ATOM 682 C CA . SER A 1 90 ? -1.284 -34.906 -3.994 1 96.38 90 SER A CA 1
ATOM 683 C C . SER A 1 90 ? -2.158 -35.094 -5.227 1 96.38 90 SER A C 1
ATOM 685 O O . SER A 1 90 ? -1.796 -34.688 -6.328 1 96.38 90 SER A O 1
ATOM 687 N N . SER A 1 91 ? -3.303 -35.812 -5.039 1 95.62 91 SER A N 1
ATOM 688 C CA . SER A 1 91 ? -4.238 -36 -6.141 1 95.62 91 SER A CA 1
ATOM 689 C C . SER A 1 91 ? -5.254 -34.875 -6.219 1 95.62 91 SER A C 1
ATOM 691 O O . SER A 1 91 ? -6.039 -34.812 -7.168 1 95.62 91 SER A O 1
ATOM 693 N N . GLU A 1 92 ? -5.227 -33.969 -5.246 1 95.81 92 GLU A N 1
ATOM 694 C CA . GLU A 1 92 ? -6.215 -32.906 -5.184 1 95.81 92 GLU A CA 1
ATOM 695 C C . GLU A 1 92 ? -5.988 -31.875 -6.293 1 95.81 92 GLU A C 1
ATOM 697 O O . GLU A 1 92 ? -4.879 -31.359 -6.453 1 95.81 92 GLU A O 1
ATOM 702 N N . VAL A 1 93 ? -7.008 -31.656 -7.121 1 97.06 93 VAL A N 1
ATOM 703 C CA . VAL A 1 93 ? -7.004 -30.656 -8.172 1 97.06 93 VAL A CA 1
ATOM 704 C C . VAL A 1 93 ? -8.18 -29.703 -7.973 1 97.06 93 VAL A C 1
ATOM 706 O O . VAL A 1 93 ? -9.328 -30.141 -7.887 1 97.06 93 VAL A O 1
ATOM 709 N N . TRP A 1 94 ? -7.91 -28.438 -7.887 1 97.31 94 TRP A N 1
ATOM 710 C CA . TRP A 1 94 ? -8.938 -27.438 -7.582 1 97.31 94 TRP A CA 1
ATOM 711 C C . TRP A 1 94 ? -9.555 -26.891 -8.867 1 97.31 94 TRP A C 1
ATOM 713 O O . TRP A 1 94 ? -8.891 -26.812 -9.898 1 97.31 94 TRP A O 1
ATOM 723 N N . ASP A 1 95 ? -10.789 -26.641 -8.766 1 96.94 95 ASP A N 1
ATOM 724 C CA . ASP A 1 95 ? -11.586 -26.156 -9.883 1 96.94 95 ASP A CA 1
ATOM 725 C C . ASP A 1 95 ? -12.32 -24.859 -9.516 1 96.94 95 ASP A C 1
ATOM 727 O O . ASP A 1 95 ? -13.18 -24.859 -8.633 1 96.94 95 ASP A O 1
ATOM 731 N N . ASP A 1 96 ? -12.016 -23.75 -10.25 1 97 96 ASP A N 1
ATOM 732 C CA . ASP A 1 96 ? -12.562 -22.453 -9.852 1 97 96 ASP A CA 1
ATOM 733 C C . ASP A 1 96 ? -13.945 -22.234 -10.461 1 97 96 ASP A C 1
ATOM 735 O O . ASP A 1 96 ? -14.523 -21.156 -10.312 1 97 96 ASP A O 1
ATOM 739 N N . LEU A 1 97 ? -14.469 -23.203 -11.156 1 96.62 97 LEU A N 1
ATOM 740 C CA . LEU A 1 97 ? -15.812 -23.094 -11.703 1 96.62 97 LEU A CA 1
ATOM 741 C C . LEU A 1 97 ? -16.781 -24.031 -10.977 1 96.62 97 LEU A C 1
ATOM 743 O O . LEU A 1 97 ? -17.484 -23.609 -10.062 1 96.62 97 LEU A O 1
ATOM 747 N N . ASP A 1 98 ? -16.656 -25.344 -11.109 1 95.62 98 ASP A N 1
ATOM 748 C CA . ASP A 1 98 ? -17.547 -26.297 -10.461 1 95.62 98 ASP A CA 1
ATOM 749 C C . ASP A 1 98 ? -17.172 -26.5 -8.992 1 95.62 98 ASP A C 1
ATOM 751 O O . ASP A 1 98 ? -17.984 -26.953 -8.195 1 95.62 98 ASP A O 1
ATOM 755 N N . GLY A 1 99 ? -15.969 -26.109 -8.656 1 96.62 99 GLY A N 1
ATOM 756 C CA . GLY A 1 99 ? -15.477 -26.328 -7.305 1 96.62 99 GLY A CA 1
ATOM 757 C C . GLY A 1 99 ? -15.312 -25.047 -6.52 1 96.62 99 GLY A C 1
ATOM 758 O O . GLY A 1 99 ? -14.562 -25.016 -5.535 1 96.62 99 GLY A O 1
ATOM 759 N N . VAL A 1 100 ? -15.953 -24 -6.953 1 96.38 100 VAL A N 1
ATOM 760 C CA . VAL A 1 100 ? -15.734 -22.688 -6.348 1 96.38 100 VAL A CA 1
ATOM 761 C C . VAL A 1 100 ? -16.141 -22.734 -4.875 1 96.38 100 VAL A C 1
ATOM 763 O O . VAL A 1 100 ? -15.523 -22.078 -4.035 1 96.38 100 VAL A O 1
ATOM 766 N N . SER A 1 101 ? -17.203 -23.484 -4.492 1 96.56 101 SER A N 1
ATOM 767 C CA . SER A 1 101 ? -17.672 -23.562 -3.113 1 96.56 101 SER A CA 1
ATOM 768 C C . SER A 1 101 ? -16.594 -24.125 -2.195 1 96.56 101 SER A C 1
ATOM 770 O O . SER A 1 101 ? -16.438 -23.672 -1.058 1 96.56 101 SER A O 1
ATOM 772 N N . SER A 1 102 ? -15.859 -25.094 -2.703 1 96.38 102 SER A N 1
ATOM 773 C CA . SER A 1 102 ? -14.789 -25.672 -1.907 1 96.38 102 SER A CA 1
ATOM 774 C C . SER A 1 102 ? -13.672 -24.672 -1.656 1 96.38 102 SER A C 1
ATOM 776 O O . SER A 1 102 ? -13.062 -24.672 -0.585 1 96.38 102 SER A O 1
ATOM 778 N N . ILE A 1 103 ? -13.383 -23.875 -2.625 1 96.75 103 ILE A N 1
ATOM 779 C CA . ILE A 1 103 ? -12.336 -22.859 -2.486 1 96.75 103 ILE A CA 1
ATOM 780 C C . ILE A 1 103 ? -12.789 -21.797 -1.491 1 96.75 103 ILE A C 1
ATOM 782 O O . ILE A 1 103 ? -12 -21.359 -0.641 1 96.75 103 ILE A O 1
ATOM 786 N N . LEU A 1 104 ? -14.062 -21.406 -1.578 1 96.5 104 LEU A N 1
ATOM 787 C CA . LEU A 1 104 ? -14.617 -20.453 -0.625 1 96.5 104 LEU A CA 1
ATOM 788 C C . LEU A 1 104 ? -14.523 -20.984 0.799 1 96.5 104 LEU A C 1
ATOM 790 O O . LEU A 1 104 ? -14.117 -20.266 1.715 1 96.5 104 LEU A O 1
ATOM 794 N N . ASP A 1 105 ? -14.867 -22.234 0.948 1 96.31 105 ASP A N 1
ATOM 795 C CA . ASP A 1 105 ? -14.789 -22.859 2.264 1 96.31 105 ASP A CA 1
ATOM 796 C C . ASP A 1 105 ? -13.352 -22.891 2.775 1 96.31 105 ASP A C 1
ATOM 798 O O . ASP A 1 105 ? -13.109 -22.688 3.969 1 96.31 105 ASP A O 1
ATOM 802 N N . LEU A 1 106 ? -12.469 -23.156 1.85 1 95.06 106 LEU A N 1
ATOM 803 C CA . LEU A 1 106 ? -11.055 -23.188 2.215 1 95.06 106 LEU A CA 1
ATOM 804 C C . LEU A 1 106 ? -10.602 -21.828 2.729 1 95.06 106 LEU A C 1
ATOM 806 O O . LEU A 1 106 ? -9.914 -21.734 3.752 1 95.06 106 LEU A O 1
ATOM 810 N N . ILE A 1 107 ? -10.93 -20.75 2.045 1 92.25 107 ILE A N 1
ATOM 811 C CA . ILE A 1 107 ? -10.555 -19.391 2.432 1 92.25 107 ILE A CA 1
ATOM 812 C C . ILE A 1 107 ? -11.164 -19.047 3.791 1 92.25 107 ILE A C 1
ATOM 814 O O . ILE A 1 107 ? -10.461 -18.625 4.707 1 92.25 107 ILE A O 1
ATOM 818 N N . ARG A 1 108 ? -12.422 -19.344 3.971 1 90.88 108 ARG A N 1
ATOM 819 C CA . ARG A 1 108 ? -13.164 -18.969 5.164 1 90.88 108 ARG A CA 1
ATOM 820 C C . ARG A 1 108 ? -12.68 -19.734 6.387 1 90.88 108 ARG A C 1
ATOM 822 O O . ARG A 1 108 ? -12.727 -19.234 7.508 1 90.88 108 ARG A O 1
ATOM 829 N N . SER A 1 109 ? -12.203 -20.891 6.148 1 91.94 109 SER A N 1
ATOM 830 C CA . SER A 1 109 ? -11.766 -21.719 7.266 1 91.94 109 SER A CA 1
ATOM 831 C C . SER A 1 109 ? -10.344 -21.391 7.684 1 91.94 109 SER A C 1
ATOM 833 O O . SER A 1 109 ? -9.82 -21.953 8.648 1 91.94 109 SER A O 1
ATOM 835 N N . HIS A 1 110 ? -9.703 -20.516 7.012 1 85.38 110 HIS A N 1
ATOM 836 C CA . HIS A 1 110 ? -8.328 -20.156 7.336 1 85.38 110 HIS A CA 1
ATOM 837 C C . HIS A 1 110 ? -8.195 -18.656 7.566 1 85.38 110 HIS A C 1
ATOM 839 O O . HIS A 1 110 ? -7.871 -17.906 6.641 1 85.38 110 HIS A O 1
ATOM 845 N N . ASP A 1 111 ? -8.164 -18.328 8.766 1 66.44 111 ASP A N 1
ATOM 846 C CA . ASP A 1 111 ? -8.195 -16.922 9.18 1 66.44 111 ASP A CA 1
ATOM 847 C C . ASP A 1 111 ? -6.895 -16.219 8.805 1 66.44 111 ASP A C 1
ATOM 849 O O . ASP A 1 111 ? -6.852 -14.984 8.734 1 66.44 111 ASP A O 1
ATOM 853 N N . SER A 1 112 ? -5.945 -17.062 8.547 1 66.5 112 SER A N 1
ATOM 854 C CA . SER A 1 112 ? -4.664 -16.469 8.172 1 66.5 112 SER A CA 1
ATOM 855 C C . SER A 1 112 ? -4.75 -15.789 6.805 1 66.5 112 SER A C 1
ATOM 857 O O . SER A 1 112 ? -3.912 -14.953 6.469 1 66.5 112 SER A O 1
ATOM 859 N N . ARG A 1 113 ? -5.824 -16.141 6.047 1 77.38 113 ARG A N 1
ATOM 860 C CA . ARG A 1 113 ? -6.066 -15.508 4.754 1 77.38 113 ARG A CA 1
ATOM 861 C C . ARG A 1 113 ? -6.883 -14.234 4.918 1 77.38 113 ARG A C 1
ATOM 863 O O . ARG A 1 113 ? -7.957 -14.094 4.332 1 77.38 113 ARG A O 1
ATOM 870 N N . VAL A 1 114 ? -6.316 -13.281 5.5 1 65.38 114 VAL A N 1
ATOM 871 C CA . VAL A 1 114 ? -7.016 -12.094 5.996 1 65.38 114 VAL A CA 1
ATOM 872 C C . VAL A 1 114 ? -7.59 -11.312 4.82 1 65.38 114 VAL A C 1
ATOM 874 O O . VAL A 1 114 ? -8.781 -10.984 4.809 1 65.38 114 VAL A O 1
ATOM 877 N N . VAL A 1 115 ? -6.773 -11.016 3.846 1 69.81 115 VAL A N 1
ATOM 878 C CA . VAL A 1 115 ? -7.211 -10.188 2.73 1 69.81 115 VAL A CA 1
ATOM 879 C C . VAL A 1 115 ? -8.25 -10.938 1.903 1 69.81 115 VAL A C 1
ATOM 881 O O . VAL A 1 115 ? -9.266 -10.359 1.5 1 69.81 115 VAL A O 1
ATOM 884 N N . ASP A 1 116 ? -7.992 -12.219 1.652 1 83.38 116 ASP A N 1
ATOM 885 C CA . ASP A 1 116 ? -8.961 -13.023 0.908 1 83.38 116 ASP A CA 1
ATOM 886 C C . ASP A 1 116 ? -10.32 -13.031 1.604 1 83.38 116 ASP A C 1
ATOM 888 O O . ASP A 1 116 ? -11.352 -12.875 0.957 1 83.38 116 ASP A O 1
ATOM 892 N N . ASN A 1 117 ? -10.297 -13.203 2.934 1 79.19 117 ASN A N 1
ATOM 893 C CA . ASN A 1 117 ? -11.539 -13.211 3.707 1 79.19 117 ASN A CA 1
ATOM 894 C C . ASN A 1 117 ? -12.234 -11.852 3.662 1 79.19 117 ASN A C 1
ATOM 896 O O . ASN A 1 117 ? -13.461 -11.781 3.617 1 79.19 117 ASN A O 1
ATOM 900 N N . TYR A 1 118 ? -11.453 -10.836 3.703 1 71.69 118 TYR A N 1
ATOM 901 C CA . TYR A 1 118 ? -12.016 -9.492 3.623 1 71.69 118 TYR A CA 1
ATOM 902 C C . TYR A 1 118 ? -12.711 -9.273 2.283 1 71.69 118 TYR A C 1
ATOM 904 O O . TYR A 1 118 ? -13.797 -8.695 2.225 1 71.69 118 TYR A O 1
ATOM 912 N N . ILE A 1 119 ? -12.047 -9.672 1.239 1 81 119 ILE A N 1
ATOM 913 C CA . ILE A 1 119 ? -12.617 -9.539 -0.096 1 81 119 ILE A CA 1
ATOM 914 C C . ILE A 1 119 ? -13.93 -10.32 -0.175 1 81 119 ILE A C 1
ATOM 916 O O . ILE A 1 119 ? -14.914 -9.844 -0.75 1 81 119 ILE A O 1
ATOM 920 N N . LEU A 1 120 ? -13.945 -11.5 0.386 1 87.38 120 LEU A N 1
ATOM 921 C CA . LEU A 1 120 ? -15.164 -12.297 0.389 1 87.38 120 LEU A CA 1
ATOM 922 C C . LEU A 1 120 ? -16.25 -11.617 1.205 1 87.38 120 LEU A C 1
ATOM 924 O O . LEU A 1 120 ? -17.438 -11.695 0.855 1 87.38 120 LEU A O 1
ATOM 928 N N . LYS A 1 121 ? -15.898 -11.047 2.262 1 80.19 121 LYS A N 1
ATOM 929 C CA . LYS A 1 121 ? -16.859 -10.312 3.082 1 80.19 121 LYS A CA 1
ATOM 930 C C . LYS A 1 121 ? -17.469 -9.156 2.303 1 80.19 121 LYS A C 1
ATOM 932 O O . LYS A 1 121 ? -18.688 -8.953 2.342 1 80.19 121 LYS A O 1
ATOM 937 N N . ILE A 1 122 ? -16.656 -8.398 1.624 1 75 122 ILE A N 1
ATOM 938 C CA . ILE A 1 122 ? -17.141 -7.305 0.794 1 75 122 ILE A CA 1
ATOM 939 C C . ILE A 1 122 ? -18.109 -7.84 -0.253 1 75 122 ILE A C 1
ATOM 941 O O . ILE A 1 122 ? -19.188 -7.281 -0.451 1 75 122 ILE A O 1
ATOM 945 N N . ALA A 1 123 ? -17.719 -8.891 -0.903 1 86.12 123 ALA A N 1
ATOM 946 C CA . ALA A 1 123 ? -18.547 -9.492 -1.941 1 86.12 123 ALA A CA 1
ATOM 947 C C . ALA A 1 123 ? -19.938 -9.844 -1.398 1 86.12 123 ALA A C 1
ATOM 949 O O . ALA A 1 123 ? -20.938 -9.695 -2.1 1 86.12 123 ALA A O 1
ATOM 950 N N . LYS A 1 124 ? -19.953 -10.297 -0.214 1 86.5 124 LYS A N 1
ATOM 951 C CA . LYS A 1 124 ? -21.203 -10.766 0.394 1 86.5 124 LYS A CA 1
ATOM 952 C C . LYS A 1 124 ? -22.016 -9.602 0.945 1 86.5 124 LYS A C 1
ATOM 954 O O . LYS A 1 124 ? -23.219 -9.523 0.719 1 86.5 124 LYS A O 1
ATOM 959 N N . GLU A 1 125 ? -21.328 -8.703 1.604 1 76.44 125 GLU A N 1
ATOM 960 C CA . GLU A 1 125 ? -22.031 -7.703 2.402 1 76.44 125 GLU A CA 1
ATOM 961 C C . GLU A 1 125 ? -22.266 -6.422 1.604 1 76.44 125 GLU A C 1
ATOM 963 O O . GLU A 1 125 ? -23.125 -5.617 1.953 1 76.44 125 GLU A O 1
ATOM 968 N N . THR A 1 126 ? -21.453 -6.203 0.596 1 73.06 126 THR A N 1
ATOM 969 C CA . THR A 1 126 ? -21.562 -5.008 -0.229 1 73.06 126 THR A CA 1
ATOM 970 C C . THR A 1 126 ? -21.609 -5.371 -1.709 1 73.06 126 THR A C 1
ATOM 972 O O . THR A 1 126 ? -20.703 -5.055 -2.467 1 73.06 126 THR A O 1
ATOM 975 N N . PRO A 1 127 ? -22.734 -5.863 -2.166 1 79.25 127 PRO A N 1
ATOM 976 C CA . PRO A 1 127 ? -22.797 -6.406 -3.525 1 79.25 127 PRO A CA 1
ATOM 977 C C . PRO A 1 127 ? -22.641 -5.332 -4.598 1 79.25 127 PRO A C 1
ATOM 979 O O . PRO A 1 127 ? -22.438 -5.652 -5.773 1 79.25 127 PRO A O 1
ATOM 982 N N . SER A 1 128 ? -22.781 -4.094 -4.164 1 76.62 128 SER A N 1
ATOM 983 C CA . SER A 1 128 ? -22.547 -3.023 -5.125 1 76.62 128 SER A CA 1
ATOM 984 C C . SER A 1 128 ? -21.078 -2.957 -5.531 1 76.62 128 SER A C 1
ATOM 986 O O . SER A 1 128 ? -20.75 -2.406 -6.582 1 76.62 128 SER A O 1
ATOM 988 N N . ILE A 1 129 ? -20.266 -3.488 -4.605 1 74.94 129 ILE A N 1
ATOM 989 C CA . ILE A 1 129 ? -18.844 -3.6 -4.941 1 74.94 129 ILE A CA 1
ATOM 990 C C . ILE A 1 129 ? -18.578 -4.957 -5.582 1 74.94 129 ILE A C 1
ATOM 992 O O . ILE A 1 129 ? -18.844 -6 -4.984 1 74.94 129 ILE A O 1
ATOM 996 N N . LYS A 1 130 ? -18.141 -4.887 -6.809 1 87.38 130 LYS A N 1
ATOM 997 C CA . LYS A 1 130 ? -17.812 -6.102 -7.543 1 87.38 130 LYS A CA 1
ATOM 998 C C . LYS A 1 130 ? -16.359 -6.52 -7.285 1 87.38 130 LYS A C 1
ATOM 1000 O O . LYS A 1 130 ? -15.445 -5.723 -7.461 1 87.38 130 LYS A O 1
ATOM 1005 N N . THR A 1 131 ? -16.219 -7.742 -6.801 1 89.19 131 THR A N 1
ATOM 1006 C CA . THR A 1 131 ? -14.883 -8.195 -6.422 1 89.19 131 THR A CA 1
ATOM 1007 C C . THR A 1 131 ? -14.445 -9.375 -7.285 1 89.19 131 THR A C 1
ATOM 1009 O O . THR A 1 131 ? -15.281 -10.172 -7.723 1 89.19 131 THR A O 1
ATOM 1012 N N . ALA A 1 132 ? -13.211 -9.508 -7.562 1 93.06 132 ALA A N 1
ATOM 1013 C CA . ALA A 1 132 ? -12.547 -10.672 -8.148 1 93.06 132 ALA A CA 1
ATOM 1014 C C . ALA A 1 132 ? -11.266 -11.016 -7.395 1 93.06 132 ALA A C 1
ATOM 1016 O O . ALA A 1 132 ? -10.484 -10.117 -7.055 1 93.06 132 ALA A O 1
ATOM 1017 N N . LEU A 1 133 ? -11.133 -12.227 -7.062 1 92.69 133 LEU A N 1
ATOM 1018 C CA . LEU A 1 133 ? -9.938 -12.734 -6.398 1 92.69 133 LEU A CA 1
ATOM 1019 C C . LEU A 1 133 ? -9.156 -13.664 -7.328 1 92.69 133 LEU A C 1
ATOM 1021 O O . LEU A 1 133 ? -9.672 -14.703 -7.75 1 92.69 133 LEU A O 1
ATOM 1025 N N . VAL A 1 134 ? -7.945 -13.289 -7.711 1 93.56 134 VAL A N 1
ATOM 1026 C CA . VAL A 1 134 ? -7.098 -14.07 -8.609 1 93.56 134 VAL A CA 1
ATOM 1027 C C . VAL A 1 134 ? -5.969 -14.727 -7.809 1 93.56 134 VAL A C 1
ATOM 1029 O O . VAL A 1 134 ? -5.234 -14.039 -7.09 1 93.56 134 VAL A O 1
ATOM 1032 N N . LEU A 1 135 ? -5.844 -15.992 -7.879 1 94.69 135 LEU A N 1
ATOM 1033 C CA . LEU A 1 135 ? -4.848 -16.766 -7.145 1 94.69 135 LEU A CA 1
ATOM 1034 C C . LEU A 1 135 ? -3.873 -17.453 -8.102 1 94.69 135 LEU A C 1
ATOM 1036 O O . LEU A 1 135 ? -3.994 -18.641 -8.367 1 94.69 135 LEU A O 1
ATOM 1040 N N . PRO A 1 136 ? -2.871 -16.703 -8.562 1 94.31 136 PRO A N 1
ATOM 1041 C CA . PRO A 1 136 ? -1.945 -17.281 -9.531 1 94.31 136 PRO A CA 1
ATOM 1042 C C . PRO A 1 136 ? -1.026 -18.328 -8.922 1 94.31 136 PRO A C 1
ATOM 1044 O O . PRO A 1 136 ? -0.648 -18.219 -7.75 1 94.31 136 PRO A O 1
ATOM 1047 N N . PRO A 1 137 ? -0.647 -19.328 -9.719 1 96.06 137 PRO A N 1
ATOM 1048 C CA . PRO A 1 137 ? 0.318 -20.344 -9.305 1 96.06 137 PRO A CA 1
ATOM 1049 C C . PRO A 1 137 ? 1.766 -19.906 -9.523 1 96.06 137 PRO A C 1
ATOM 1051 O O . PRO A 1 137 ? 2.125 -18.766 -9.219 1 96.06 137 PRO A O 1
ATOM 1054 N N . ILE A 1 138 ? 2.621 -20.844 -10.008 1 96.44 138 ILE A N 1
ATOM 1055 C CA . ILE A 1 138 ? 3.961 -20.422 -10.398 1 96.44 138 ILE A CA 1
ATOM 1056 C C . ILE A 1 138 ? 3.867 -19.344 -11.484 1 96.44 138 ILE A C 1
ATOM 1058 O O . ILE A 1 138 ? 3.271 -19.578 -12.539 1 96.44 138 ILE A O 1
ATOM 1062 N N . ILE A 1 139 ? 4.324 -18.188 -11.195 1 96.5 139 ILE A N 1
ATOM 1063 C CA . ILE A 1 139 ? 4.41 -17.125 -12.203 1 96.5 139 ILE A CA 1
ATOM 1064 C C . ILE A 1 139 ? 5.832 -17.062 -12.758 1 96.5 139 ILE A C 1
ATOM 1066 O O . ILE A 1 139 ? 6.805 -17.047 -12 1 96.5 139 ILE A O 1
ATOM 1070 N N . TYR A 1 140 ? 5.926 -17.125 -14.086 1 97.06 140 TYR A N 1
ATOM 1071 C CA . TYR A 1 140 ? 7.242 -17.109 -14.711 1 97.06 140 TYR A CA 1
ATOM 1072 C C . TYR A 1 140 ? 7.289 -16.141 -15.875 1 97.06 140 TYR A C 1
ATOM 1074 O O . TYR A 1 140 ? 6.277 -15.523 -16.219 1 97.06 140 TYR A O 1
ATOM 1082 N N . GLY A 1 141 ? 8.508 -15.953 -16.406 1 96.62 141 GLY A N 1
ATOM 1083 C CA . GLY A 1 141 ? 8.734 -15.031 -17.516 1 96.62 141 GLY A CA 1
ATOM 1084 C C . GLY A 1 141 ? 9.438 -13.758 -17.094 1 96.62 141 GLY A C 1
ATOM 1085 O O . GLY A 1 141 ? 9.43 -13.398 -15.906 1 96.62 141 GLY A O 1
ATOM 1086 N N . LYS A 1 142 ? 10.031 -13.07 -18.062 1 93.62 142 LYS A N 1
ATOM 1087 C CA . LYS A 1 142 ? 10.641 -11.773 -17.797 1 93.62 142 LYS A CA 1
ATOM 1088 C C . LYS A 1 142 ? 9.594 -10.664 -17.828 1 93.62 142 LYS A C 1
ATOM 1090 O O . LYS A 1 142 ? 8.914 -10.469 -18.844 1 93.62 142 LYS A O 1
ATOM 1095 N N . GLY A 1 143 ? 9.406 -10.031 -16.688 1 91.44 143 GLY A N 1
ATOM 1096 C CA . GLY A 1 143 ? 8.484 -8.914 -16.641 1 91.44 143 GLY A CA 1
ATOM 1097 C C . GLY A 1 143 ? 8.898 -7.758 -17.516 1 91.44 143 GLY A C 1
ATOM 1098 O O . GLY A 1 143 ? 10.094 -7.535 -17.734 1 91.44 143 GLY A O 1
ATOM 1099 N N . GLN A 1 144 ? 7.91 -7.043 -17.922 1 88.06 144 GLN A N 1
ATOM 1100 C CA . GLN A 1 144 ? 8.18 -5.871 -18.75 1 88.06 144 GLN A CA 1
ATOM 1101 C C . GLN A 1 144 ? 7.848 -4.582 -18 1 88.06 144 GLN A C 1
ATOM 1103 O O . GLN A 1 144 ? 7.848 -3.498 -18.594 1 88.06 144 GLN A O 1
ATOM 1108 N N . GLY A 1 145 ? 7.484 -4.723 -16.734 1 83.12 145 GLY A N 1
ATOM 1109 C CA . GLY A 1 145 ? 7.262 -3.545 -15.906 1 83.12 145 GLY A CA 1
ATOM 1110 C C . GLY A 1 145 ? 8.523 -2.732 -15.68 1 83.12 145 GLY A C 1
ATOM 1111 O O . GLY A 1 145 ? 9.633 -3.215 -15.914 1 83.12 145 GLY A O 1
ATOM 1112 N N . PRO A 1 146 ? 8.375 -1.578 -15.203 1 81.56 146 PRO A N 1
ATOM 1113 C CA . PRO A 1 146 ? 9.508 -0.649 -15.188 1 81.56 146 PRO A CA 1
ATOM 1114 C C . PRO A 1 146 ? 10.461 -0.901 -14.023 1 81.56 146 PRO A C 1
ATOM 1116 O O . PRO A 1 146 ? 11.609 -0.456 -14.055 1 81.56 146 PRO A O 1
ATOM 1119 N N . VAL A 1 147 ? 10.07 -1.588 -13 1 82.75 147 VAL A N 1
ATOM 1120 C CA . VAL A 1 147 ? 10.914 -1.694 -11.812 1 82.75 147 VAL A CA 1
ATOM 1121 C C . VAL A 1 147 ? 11.336 -3.146 -11.609 1 82.75 147 VAL A C 1
ATOM 1123 O O . VAL A 1 147 ? 12.445 -3.533 -11.977 1 82.75 147 VAL A O 1
ATOM 1126 N N . LYS A 1 148 ? 10.461 -3.982 -11.117 1 79.44 148 LYS A N 1
ATOM 1127 C CA . LYS A 1 148 ? 10.781 -5.391 -10.906 1 79.44 148 LYS A CA 1
ATOM 1128 C C . LYS A 1 148 ? 10.375 -6.23 -12.117 1 79.44 148 LYS A C 1
ATOM 1130 O O . LYS A 1 148 ? 9.25 -6.137 -12.594 1 79.44 148 LYS A O 1
ATOM 1135 N N . GLN A 1 149 ? 11.344 -7.027 -12.562 1 90.62 149 GLN A N 1
ATOM 1136 C CA . GLN A 1 149 ? 11.086 -7.828 -13.75 1 90.62 149 GLN A CA 1
ATOM 1137 C C . GLN A 1 149 ? 11.43 -9.297 -13.508 1 90.62 149 GLN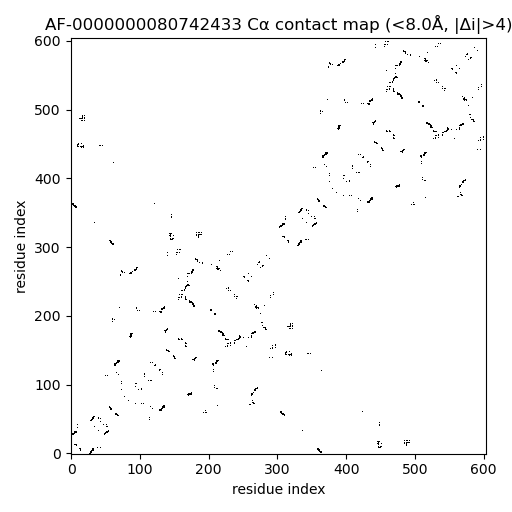 A C 1
ATOM 1139 O O . GLN A 1 149 ? 11.391 -10.109 -14.438 1 90.62 149 GLN A O 1
ATOM 1144 N N . ARG A 1 150 ? 11.789 -9.633 -12.227 1 91 150 ARG A N 1
ATOM 1145 C CA . ARG A 1 150 ? 12.258 -10.953 -11.82 1 91 150 ARG A CA 1
ATOM 1146 C C . ARG A 1 150 ? 11.219 -11.656 -10.945 1 91 150 ARG A C 1
ATOM 1148 O O . ARG A 1 150 ? 10.719 -11.078 -9.977 1 91 150 ARG A O 1
ATOM 1155 N N . SER A 1 151 ? 10.852 -12.875 -11.391 1 94.19 151 SER A N 1
ATOM 1156 C CA . SER A 1 151 ? 9.969 -13.68 -10.562 1 94.19 151 SER A CA 1
ATOM 1157 C C . SER A 1 151 ? 10.703 -14.25 -9.352 1 94.19 151 SER A C 1
ATOM 1159 O O . SER A 1 151 ? 11.781 -13.773 -9 1 94.19 151 SER A O 1
ATOM 1161 N N . VAL A 1 152 ? 10.062 -15.266 -8.648 1 89.81 152 VAL A N 1
ATOM 1162 C CA . VAL A 1 152 ? 10.633 -15.75 -7.395 1 89.81 152 VAL A CA 1
ATOM 1163 C C . VAL A 1 152 ? 11.078 -17.203 -7.551 1 89.81 152 VAL A C 1
ATOM 1165 O O . VAL A 1 152 ? 12.258 -17.516 -7.395 1 89.81 152 VAL A O 1
ATOM 1168 N N . GLN A 1 153 ? 10.297 -18.062 -8 1 95.12 153 GLN A N 1
ATOM 1169 C CA . GLN A 1 153 ? 10.508 -19.5 -7.812 1 95.12 153 GLN A CA 1
ATOM 1170 C C . GLN A 1 153 ? 11.57 -20.031 -8.773 1 95.12 153 GLN A C 1
ATOM 1172 O O . GLN A 1 153 ? 12.562 -20.625 -8.344 1 95.12 153 GLN A O 1
ATOM 1177 N N . ILE A 1 154 ? 11.422 -19.797 -10.047 1 97.88 154 ILE A N 1
ATOM 1178 C CA . ILE A 1 154 ? 12.359 -20.344 -11.016 1 97.88 154 ILE A CA 1
ATOM 1179 C C . ILE A 1 154 ? 13.727 -19.672 -10.844 1 97.88 154 ILE A C 1
ATOM 1181 O O . ILE A 1 154 ? 14.75 -20.359 -10.797 1 97.88 154 ILE A O 1
ATOM 1185 N N . PRO A 1 155 ? 13.773 -18.344 -10.664 1 97.19 155 PRO A N 1
ATOM 1186 C CA . PRO A 1 155 ? 15.0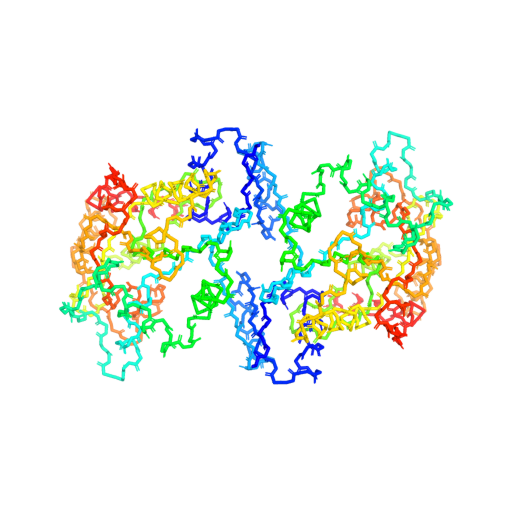7 -17.719 -10.43 1 97.19 155 PRO A CA 1
ATOM 1187 C C . PRO A 1 155 ? 15.75 -18.219 -9.156 1 97.19 155 PRO A C 1
ATOM 1189 O O . PRO A 1 155 ? 16.969 -18.359 -9.125 1 97.19 155 PRO A O 1
ATOM 1192 N N . ALA A 1 156 ? 14.969 -18.484 -8.125 1 95.44 156 ALA A N 1
ATOM 1193 C CA . ALA A 1 156 ? 15.555 -18.969 -6.879 1 95.44 156 ALA A CA 1
ATOM 1194 C C . ALA A 1 156 ? 16.203 -20.328 -7.082 1 95.44 156 ALA A C 1
ATOM 1196 O O . ALA A 1 156 ? 17.328 -20.562 -6.613 1 95.44 156 ALA A O 1
ATOM 1197 N N . LEU A 1 157 ? 15.57 -21.219 -7.777 1 98.38 157 LEU A N 1
ATOM 1198 C CA . LEU A 1 157 ? 16.141 -22.516 -8.078 1 98.38 157 LEU A CA 1
ATOM 1199 C C . LEU A 1 157 ? 17.406 -22.391 -8.922 1 98.38 157 LEU A C 1
ATOM 1201 O O . LEU A 1 157 ? 18.391 -23.094 -8.703 1 98.38 157 LEU A O 1
ATOM 1205 N N . SER A 1 158 ? 17.328 -21.516 -9.883 1 98.44 158 SER A N 1
ATOM 1206 C CA . SER A 1 158 ? 18.469 -21.266 -10.758 1 98.44 158 SER A CA 1
ATOM 1207 C C . SER A 1 158 ? 19.672 -20.75 -9.969 1 98.44 158 SER A C 1
ATOM 1209 O O . SER A 1 158 ? 20.781 -21.219 -10.164 1 98.44 158 SER A O 1
ATOM 1211 N N . LYS A 1 159 ? 19.375 -19.844 -9.125 1 97.5 159 LYS A N 1
ATOM 1212 C CA . LYS A 1 159 ? 20.422 -19.25 -8.312 1 97.5 159 LYS A CA 1
ATOM 1213 C C . LYS A 1 159 ? 21.094 -20.297 -7.43 1 97.5 159 LYS A C 1
ATOM 1215 O O . LYS A 1 159 ? 22.328 -20.375 -7.375 1 97.5 159 LYS A O 1
ATOM 1220 N N . VAL A 1 160 ? 20.328 -21.062 -6.777 1 97.38 160 VAL A N 1
ATOM 1221 C CA . VAL A 1 160 ? 20.859 -22.078 -5.863 1 97.38 160 VAL A CA 1
ATOM 1222 C C . VAL A 1 160 ? 21.656 -23.109 -6.648 1 97.38 160 VAL A C 1
ATOM 1224 O O . VAL A 1 160 ? 22.719 -23.562 -6.195 1 97.38 160 VAL A O 1
ATOM 1227 N N . ALA A 1 161 ? 21.219 -23.516 -7.797 1 98.5 161 ALA A N 1
ATOM 1228 C CA . ALA A 1 161 ? 21.922 -24.469 -8.633 1 98.5 161 ALA A CA 1
ATOM 1229 C C . ALA A 1 161 ? 23.312 -23.969 -8.992 1 98.5 161 ALA A C 1
ATOM 1231 O O . ALA A 1 161 ? 24.297 -24.703 -8.883 1 98.5 161 ALA A O 1
ATOM 1232 N N . ILE A 1 162 ? 23.344 -22.734 -9.344 1 97.94 162 ILE A N 1
ATOM 1233 C CA . ILE A 1 162 ? 24.609 -22.125 -9.758 1 97.94 162 ILE A CA 1
ATOM 1234 C C . ILE A 1 162 ? 25.531 -22.016 -8.555 1 97.94 162 ILE A C 1
ATOM 1236 O O . ILE A 1 162 ? 26.719 -22.375 -8.633 1 97.94 162 ILE A O 1
ATOM 1240 N N . GLU A 1 163 ? 24.969 -21.609 -7.484 1 97.19 163 GLU A N 1
ATOM 1241 C CA . GLU A 1 163 ? 25.766 -21.375 -6.285 1 97.19 163 GLU A CA 1
ATOM 1242 C C . GLU A 1 163 ? 26.312 -22.672 -5.719 1 97.19 163 GLU A C 1
ATOM 1244 O O . GLU A 1 163 ? 27.453 -22.734 -5.25 1 97.19 163 GLU A O 1
ATOM 1249 N N . ARG A 1 164 ? 25.578 -23.672 -5.754 1 97.38 164 ARG A N 1
ATOM 1250 C CA . ARG A 1 164 ? 25.953 -24.938 -5.125 1 97.38 164 ARG A CA 1
ATOM 1251 C C . ARG A 1 164 ? 26.672 -25.859 -6.117 1 97.38 164 ARG A C 1
ATOM 1253 O O . ARG A 1 164 ? 27.25 -26.859 -5.727 1 97.38 164 ARG A O 1
ATOM 1260 N N . GLY A 1 165 ? 26.516 -25.531 -7.344 1 98.12 165 GLY A N 1
ATOM 1261 C CA . GLY A 1 165 ? 27.109 -26.359 -8.375 1 98.12 165 GLY A CA 1
ATOM 1262 C C . GLY A 1 165 ? 26.25 -27.547 -8.75 1 98.12 165 GLY A C 1
ATOM 1263 O O . GLY A 1 165 ? 26.703 -28.469 -9.445 1 98.12 165 GLY A O 1
ATOM 1264 N N . HIS A 1 166 ? 25.062 -27.672 -8.211 1 98.69 166 HIS A N 1
ATOM 1265 C CA . HIS A 1 166 ? 24.047 -28.672 -8.531 1 98.69 166 HIS A CA 1
ATOM 1266 C C . HIS A 1 166 ? 22.656 -28.172 -8.172 1 98.69 166 HIS A C 1
ATOM 1268 O O . HIS A 1 166 ? 22.484 -27.391 -7.238 1 98.69 166 HIS A O 1
ATOM 1274 N N . ALA A 1 167 ? 21.641 -28.625 -8.945 1 98.75 167 ALA A N 1
ATOM 1275 C CA . ALA A 1 167 ? 20.25 -28.25 -8.68 1 98.75 167 ALA A CA 1
ATOM 1276 C C . ALA A 1 167 ? 19.734 -28.906 -7.402 1 98.75 167 ALA A C 1
ATOM 1278 O O . ALA A 1 167 ? 20.344 -29.859 -6.895 1 98.75 167 ALA A O 1
ATOM 1279 N N . VAL A 1 168 ? 18.656 -28.391 -6.91 1 98.81 168 VAL A N 1
ATOM 1280 C CA . VAL A 1 168 ? 18.031 -28.922 -5.703 1 98.81 168 VAL A CA 1
ATOM 1281 C C . VAL A 1 168 ? 16.516 -29.031 -5.898 1 98.81 168 VAL A C 1
ATOM 1283 O O . VAL A 1 168 ? 15.969 -28.453 -6.832 1 98.81 168 VAL A O 1
ATOM 1286 N N . ARG A 1 169 ? 15.852 -29.797 -5.078 1 98.62 169 ARG A N 1
ATOM 1287 C CA . ARG A 1 169 ? 14.398 -29.875 -4.996 1 98.62 169 ARG A CA 1
ATOM 1288 C C . ARG A 1 169 ? 13.945 -30.188 -3.576 1 98.62 169 ARG A C 1
ATOM 1290 O O . ARG A 1 169 ? 14.727 -30.703 -2.768 1 98.62 169 ARG A O 1
ATOM 1297 N N . ALA A 1 170 ? 12.75 -29.859 -3.248 1 98.31 170 ALA A N 1
ATOM 1298 C CA . ALA A 1 170 ? 12.172 -30.219 -1.953 1 98.31 170 ALA A CA 1
ATOM 1299 C C . ALA A 1 170 ? 11.766 -31.688 -1.917 1 98.31 170 ALA A C 1
ATOM 1301 O O . ALA A 1 170 ? 10.867 -32.094 -2.643 1 98.31 170 ALA A O 1
ATOM 1302 N N . GLY A 1 171 ? 12.398 -32.469 -1.047 1 98.06 171 GLY A N 1
ATOM 1303 C CA . GLY A 1 171 ? 12.117 -33.906 -0.979 1 98.06 171 GLY A CA 1
ATOM 1304 C C . GLY A 1 171 ? 12.227 -34.594 -2.322 1 98.06 171 GLY A C 1
ATOM 1305 O O . GLY A 1 171 ? 13.164 -34.344 -3.08 1 98.06 171 GLY A O 1
ATOM 1306 N N . ARG A 1 172 ? 11.281 -35.469 -2.648 1 97.94 172 ARG A N 1
ATOM 1307 C CA . ARG A 1 172 ? 11.289 -36.25 -3.887 1 97.94 172 ARG A CA 1
ATOM 1308 C C . ARG A 1 172 ? 10.875 -35.375 -5.07 1 97.94 172 ARG A C 1
ATOM 1310 O O . ARG A 1 172 ? 11.039 -35.781 -6.227 1 97.94 172 ARG A O 1
ATOM 1317 N N . GLY A 1 173 ? 10.406 -34.219 -4.793 1 98.38 173 GLY A N 1
ATOM 1318 C CA . GLY A 1 173 ? 10.039 -33.281 -5.844 1 98.38 173 GLY A CA 1
ATOM 1319 C C . GLY A 1 173 ? 8.766 -33.656 -6.566 1 98.38 173 GLY A C 1
ATOM 1320 O O . GLY A 1 173 ? 8.539 -33.25 -7.703 1 98.38 173 GLY A O 1
ATOM 1321 N N . LEU A 1 174 ? 7.895 -34.469 -5.922 1 98.5 174 LEU A N 1
ATOM 1322 C CA . LEU A 1 174 ? 6.715 -34.969 -6.598 1 98.5 174 LEU A CA 1
ATOM 1323 C C . LEU A 1 174 ? 5.527 -34.031 -6.418 1 98.5 174 LEU A C 1
ATOM 1325 O O . LEU A 1 174 ? 4.48 -34.219 -7.043 1 98.5 174 LEU A O 1
ATOM 1329 N N . ALA A 1 175 ? 5.672 -33 -5.566 1 98.12 175 ALA A N 1
ATOM 1330 C CA . ALA A 1 175 ? 4.652 -31.953 -5.496 1 98.12 175 ALA A CA 1
ATOM 1331 C C . ALA A 1 175 ? 4.547 -31.203 -6.82 1 98.12 175 ALA A C 1
ATOM 1333 O O . ALA A 1 175 ? 5.547 -31.016 -7.52 1 98.12 175 ALA A O 1
ATOM 1334 N N . ALA A 1 176 ? 3.314 -30.75 -7.145 1 98 176 ALA A N 1
ATOM 1335 C CA . ALA A 1 176 ? 3.084 -30.109 -8.438 1 98 176 ALA A CA 1
ATOM 1336 C C . ALA A 1 176 ? 2.309 -28.812 -8.281 1 98 176 ALA A C 1
ATOM 1338 O O . ALA A 1 176 ? 1.436 -28.703 -7.418 1 98 176 ALA A O 1
ATOM 1339 N N . TRP A 1 177 ? 2.646 -27.828 -9.078 1 97.69 177 TRP A N 1
ATOM 1340 C CA . TRP A 1 177 ? 1.916 -26.578 -9.195 1 97.69 177 TRP A CA 1
ATOM 1341 C C . TRP A 1 177 ? 1.53 -26.312 -10.641 1 97.69 177 TRP A C 1
ATOM 1343 O O . TRP A 1 177 ? 2.281 -26.641 -11.562 1 97.69 177 TRP A O 1
ATOM 1353 N N . THR A 1 178 ? 0.322 -25.812 -10.875 1 97.62 178 THR A N 1
ATOM 1354 C CA . THR A 1 178 ? 0.028 -25.141 -12.141 1 97.62 178 THR A CA 1
ATOM 1355 C C . THR A 1 178 ? 0.934 -23.938 -12.328 1 97.62 178 THR A C 1
ATOM 1357 O O . THR A 1 178 ? 1.632 -23.516 -11.406 1 97.62 178 THR A O 1
ATOM 1360 N N . ASN A 1 179 ? 1.116 -23.469 -13.594 1 97.81 179 ASN A N 1
ATOM 1361 C CA . ASN A 1 179 ? 2.006 -22.344 -13.852 1 97.81 179 ASN A CA 1
ATOM 1362 C C . ASN A 1 179 ? 1.414 -21.391 -14.891 1 97.81 179 ASN A C 1
ATOM 1364 O O . ASN A 1 179 ? 0.519 -21.781 -15.648 1 97.81 179 ASN A O 1
ATOM 1368 N N . VAL A 1 180 ? 1.829 -20.125 -14.891 1 97.56 180 VAL A N 1
ATOM 1369 C CA . VAL A 1 180 ? 1.317 -19.125 -15.812 1 97.56 180 VAL A CA 1
ATOM 1370 C C . VAL A 1 180 ? 2.4 -18.078 -16.094 1 97.56 180 VAL A C 1
ATOM 1372 O O . VAL A 1 180 ? 3.146 -17.688 -15.203 1 97.56 180 VAL A O 1
ATOM 1375 N N . HIS A 1 181 ? 2.551 -17.688 -17.375 1 97.75 181 HIS A N 1
ATOM 1376 C CA . HIS A 1 181 ? 3.445 -16.609 -17.734 1 97.75 181 HIS A CA 1
ATOM 1377 C C . HIS A 1 181 ? 2.918 -15.266 -17.234 1 97.75 181 HIS A C 1
ATOM 1379 O O . HIS A 1 181 ? 1.717 -14.992 -17.328 1 97.75 181 HIS A O 1
ATOM 1385 N N . VAL A 1 182 ? 3.781 -14.414 -16.828 1 96.19 182 VAL A N 1
ATOM 1386 C CA . VAL A 1 182 ? 3.414 -13.156 -16.188 1 96.19 182 VAL A CA 1
ATOM 1387 C C . VAL A 1 182 ? 2.633 -12.289 -17.172 1 96.19 182 VAL A C 1
ATOM 1389 O O . VAL A 1 182 ? 1.706 -11.578 -16.781 1 96.19 182 VAL A O 1
ATOM 1392 N N . ALA A 1 183 ? 2.979 -12.305 -18.453 1 94.25 183 ALA A N 1
ATOM 1393 C CA . ALA A 1 183 ? 2.262 -11.531 -19.469 1 94.25 183 ALA A CA 1
ATOM 1394 C C . ALA A 1 183 ? 0.836 -12.047 -19.641 1 94.25 183 ALA A C 1
ATOM 1396 O O . ALA A 1 183 ? -0.097 -11.266 -19.828 1 94.25 183 ALA A O 1
ATOM 1397 N N . ASP A 1 184 ? 0.688 -13.367 -19.656 1 96.25 184 ASP A N 1
ATOM 1398 C CA . ASP A 1 184 ? -0.65 -13.945 -19.734 1 96.25 184 ASP A CA 1
ATOM 1399 C C . ASP A 1 184 ? -1.474 -13.594 -18.5 1 96.25 184 ASP A C 1
ATOM 1401 O O . ASP A 1 184 ? -2.672 -13.32 -18.594 1 96.25 184 ASP A O 1
ATOM 1405 N N . LEU A 1 185 ? -0.874 -13.672 -17.328 1 94.69 185 LEU A N 1
ATOM 1406 C CA . LEU A 1 185 ? -1.547 -13.266 -16.094 1 94.69 185 LEU A CA 1
ATOM 1407 C C . LEU A 1 185 ? -2.006 -11.812 -16.172 1 94.69 185 LEU A C 1
ATOM 1409 O O . LEU A 1 185 ? -3.135 -11.492 -15.797 1 94.69 185 LEU A O 1
ATOM 1413 N N . ALA A 1 186 ? -1.125 -10.914 -16.641 1 90.94 186 ALA A N 1
ATOM 1414 C CA . ALA A 1 186 ? -1.468 -9.5 -16.781 1 90.94 186 ALA A CA 1
ATOM 1415 C C . ALA A 1 186 ? -2.652 -9.32 -17.719 1 90.94 186 ALA A C 1
ATOM 1417 O O . ALA A 1 186 ? -3.51 -8.461 -17.5 1 90.94 186 ALA A O 1
ATOM 1418 N N . ARG A 1 187 ? -2.691 -10.109 -18.766 1 93.19 187 ARG A N 1
ATOM 1419 C CA . ARG A 1 187 ? -3.805 -10.023 -19.703 1 93.19 187 ARG A CA 1
ATOM 1420 C C . ARG A 1 187 ? -5.113 -10.43 -19.031 1 93.19 187 ARG A C 1
ATOM 1422 O O . ARG A 1 187 ? -6.176 -9.891 -19.359 1 93.19 187 ARG A O 1
ATOM 1429 N N . LEU A 1 188 ? -5.07 -11.43 -18.172 1 94.25 188 LEU A N 1
ATOM 1430 C CA . LEU A 1 188 ? -6.266 -11.781 -17.406 1 94.25 188 LEU A CA 1
ATOM 1431 C C . LEU A 1 188 ? -6.77 -10.586 -16.609 1 94.25 188 LEU A C 1
ATOM 1433 O O . LEU A 1 188 ? -7.961 -10.273 -16.625 1 94.25 188 LEU A O 1
ATOM 1437 N N . PHE A 1 189 ? -5.875 -9.898 -15.922 1 90 189 PHE A N 1
ATOM 1438 C CA . PHE A 1 189 ? -6.25 -8.727 -15.141 1 90 189 PHE A CA 1
ATOM 1439 C C . PHE A 1 189 ? -6.797 -7.625 -16.047 1 90 189 PHE A C 1
ATOM 1441 O O . PHE A 1 189 ? -7.719 -6.902 -15.656 1 90 189 PHE A O 1
ATOM 1448 N N . THR A 1 190 ? -6.211 -7.504 -17.203 1 88.75 190 THR A N 1
ATOM 1449 C CA . THR A 1 190 ? -6.68 -6.508 -18.156 1 88.75 190 THR A CA 1
ATOM 1450 C C . THR A 1 190 ? -8.117 -6.793 -18.578 1 88.75 190 THR A C 1
ATOM 1452 O O . THR A 1 190 ? -8.938 -5.879 -18.656 1 88.75 190 THR A O 1
ATOM 1455 N N . ILE A 1 191 ? -8.414 -8.055 -18.828 1 92.5 191 ILE A N 1
ATOM 1456 C CA . ILE A 1 191 ? -9.766 -8.453 -19.203 1 92.5 191 ILE A CA 1
ATOM 1457 C C . ILE A 1 191 ? -10.742 -8.109 -18.062 1 92.5 191 ILE A C 1
ATOM 1459 O O . ILE A 1 191 ? -11.82 -7.578 -18.312 1 92.5 191 ILE A O 1
ATOM 1463 N N . LEU A 1 192 ? -10.344 -8.406 -16.828 1 91.38 192 LEU A N 1
ATOM 1464 C CA . LEU A 1 192 ? -11.18 -8.086 -15.68 1 91.38 192 LEU A CA 1
ATOM 1465 C C . LEU A 1 192 ? -11.398 -6.578 -15.562 1 91.38 192 LEU A C 1
ATOM 1467 O O . LEU A 1 192 ? -12.516 -6.121 -15.305 1 91.38 192 LEU A O 1
ATOM 1471 N N . ALA A 1 193 ? -10.328 -5.828 -15.742 1 83 193 ALA A N 1
ATOM 1472 C CA . ALA A 1 193 ? -10.43 -4.371 -15.703 1 83 193 ALA A CA 1
ATOM 1473 C C . ALA A 1 193 ? -11.375 -3.852 -16.781 1 83 193 ALA A C 1
ATOM 1475 O O . ALA A 1 193 ? -12.164 -2.938 -16.531 1 83 193 ALA A O 1
ATOM 1476 N N . GLU A 1 194 ? -11.312 -4.445 -17.969 1 88.62 194 GLU A N 1
ATOM 1477 C CA . GLU A 1 194 ? -12.18 -4.059 -19.094 1 88.62 194 GLU A CA 1
ATOM 1478 C C . GLU A 1 194 ? -13.641 -4.355 -18.781 1 88.62 194 GLU A C 1
ATOM 1480 O O . GLU A 1 194 ? -14.523 -3.555 -19.094 1 88.62 194 GLU A O 1
ATOM 1485 N N . LYS A 1 195 ? -13.852 -5.5 -18.203 1 91.06 195 LYS A N 1
ATOM 1486 C CA . LYS A 1 195 ? -15.219 -5.836 -17.797 1 91.06 195 LYS A CA 1
ATOM 1487 C C . LYS A 1 195 ? -15.758 -4.832 -16.781 1 91.06 195 LYS A C 1
ATOM 1489 O O . LYS A 1 195 ? -16.906 -4.414 -16.859 1 91.06 195 LYS A O 1
ATOM 1494 N N . GLY A 1 196 ? -14.914 -4.508 -15.82 1 85.06 196 GLY A N 1
ATOM 1495 C CA . GLY A 1 196 ? -15.305 -3.482 -14.859 1 85.06 196 GLY A CA 1
ATOM 1496 C C . GLY A 1 196 ? -15.57 -2.135 -15.508 1 85.06 196 GLY A C 1
ATOM 1497 O O . GLY A 1 196 ? -16.562 -1.473 -15.188 1 85.06 196 GLY A O 1
ATOM 1498 N N . ALA A 1 197 ? -14.711 -1.721 -16.391 1 80.75 197 ALA A N 1
ATOM 1499 C CA . ALA A 1 197 ? -14.828 -0.439 -17.078 1 80.75 197 ALA A CA 1
ATOM 1500 C C . ALA A 1 197 ? -16.141 -0.36 -17.859 1 80.75 197 ALA A C 1
ATOM 1502 O O . ALA A 1 197 ? -16.719 0.717 -18 1 80.75 197 ALA A O 1
ATOM 1503 N N . LYS A 1 198 ? -16.609 -1.516 -18.297 1 87.69 198 LYS A N 1
ATOM 1504 C CA . LYS A 1 198 ? -17.844 -1.587 -19.078 1 87.69 198 LYS A CA 1
ATOM 1505 C C . LYS A 1 198 ? -19.062 -1.714 -18.172 1 87.69 198 LYS A C 1
ATOM 1507 O O . LYS A 1 198 ? -20.203 -1.833 -18.656 1 87.69 198 LYS A O 1
ATOM 1512 N N . GLY A 1 199 ? -18.828 -1.755 -16.844 1 85.56 199 GLY A N 1
ATOM 1513 C CA . GLY A 1 199 ? -19.906 -1.794 -15.891 1 85.56 199 GLY A CA 1
ATOM 1514 C C . GLY A 1 199 ? -20.547 -3.168 -15.758 1 85.56 199 GLY A C 1
ATOM 1515 O O . GLY A 1 199 ? -21.734 -3.283 -15.453 1 85.56 199 GLY A O 1
ATOM 1516 N N . SER A 1 200 ? -19.781 -4.16 -16 1 90.69 200 SER A N 1
ATOM 1517 C CA . SER A 1 200 ? -20.312 -5.516 -15.953 1 90.69 200 SER A CA 1
ATOM 1518 C C . SER A 1 200 ? -20.766 -5.879 -14.547 1 90.69 200 SER A C 1
ATOM 1520 O O . SER A 1 200 ? -20.047 -5.633 -13.57 1 90.69 200 SER A O 1
ATOM 1522 N N . GLU A 1 201 ? -21.906 -6.426 -14.477 1 91.81 201 GLU A N 1
ATOM 1523 C CA . GLU A 1 201 ? -22.469 -6.895 -13.219 1 91.81 201 GLU A CA 1
ATOM 1524 C C . GLU A 1 201 ? -22.656 -8.414 -13.227 1 91.81 201 GLU A C 1
ATOM 1526 O O . GLU A 1 201 ? -23.375 -8.961 -12.383 1 91.81 201 GLU A O 1
ATOM 1531 N N . ASP A 1 202 ? -22.062 -9.07 -14.18 1 95.5 202 ASP A N 1
ATOM 1532 C CA . ASP A 1 202 ? -22.203 -10.508 -14.344 1 95.5 202 ASP A CA 1
ATOM 1533 C C . ASP A 1 202 ? -21.719 -11.258 -13.102 1 95.5 202 ASP A C 1
ATOM 1535 O O . ASP A 1 202 ? -20.531 -11.242 -12.781 1 95.5 202 ASP A O 1
ATOM 1539 N N . GLU A 1 203 ? -22.594 -11.977 -12.508 1 93.81 203 GLU A N 1
ATOM 1540 C CA . GLU A 1 203 ? -22.281 -12.664 -11.258 1 93.81 203 GLU A CA 1
ATOM 1541 C C . GLU A 1 203 ? -21.312 -13.82 -11.477 1 93.81 203 GLU A C 1
ATOM 1543 O O . GLU A 1 203 ? -20.703 -14.312 -10.531 1 93.81 203 GLU A O 1
ATOM 1548 N N . ASN A 1 204 ? -21.203 -14.242 -12.664 1 95.38 204 ASN A N 1
ATOM 1549 C CA . ASN A 1 204 ? -20.219 -15.289 -12.961 1 95.38 204 ASN A CA 1
ATOM 1550 C C . ASN A 1 204 ? -18.812 -14.734 -13.031 1 95.38 204 ASN A C 1
ATOM 1552 O O . ASN A 1 204 ? -17.844 -15.5 -13.016 1 95.38 204 ASN A O 1
ATOM 1556 N N . VAL A 1 205 ? -18.703 -13.438 -13.117 1 96.62 205 VAL A N 1
ATOM 1557 C CA . VAL A 1 205 ? -17.406 -12.781 -13.234 1 96.62 205 VAL A CA 1
ATOM 1558 C C . VAL A 1 205 ? -16.984 -12.242 -11.875 1 96.62 205 VAL A C 1
ATOM 1560 O O . VAL A 1 205 ? -15.797 -12.258 -11.531 1 96.62 205 VAL A O 1
ATOM 1563 N N . TRP A 1 206 ? -17.875 -11.75 -11.141 1 95.44 206 TRP A N 1
ATOM 1564 C CA . TRP A 1 206 ? -17.578 -10.977 -9.945 1 95.44 206 TRP A CA 1
ATOM 1565 C C . TRP A 1 206 ? -18.156 -11.648 -8.703 1 95.44 206 TRP A C 1
ATOM 1567 O O . TRP A 1 206 ? -18.875 -12.641 -8.805 1 95.44 206 TRP A O 1
ATOM 1577 N N . GLY A 1 207 ? -17.844 -11.039 -7.469 1 93.75 207 GLY A N 1
ATOM 1578 C CA . GLY A 1 207 ? -18.422 -11.469 -6.211 1 93.75 207 GLY A CA 1
ATOM 1579 C C . GLY A 1 207 ? -17.859 -12.781 -5.703 1 93.75 207 GLY A C 1
ATOM 1580 O O . GLY A 1 207 ? -16.688 -13.078 -5.922 1 93.75 207 GLY A O 1
ATOM 1581 N N . GLU A 1 208 ? -18.656 -13.516 -5.059 1 93.75 208 GLU A N 1
ATOM 1582 C CA . GLU A 1 208 ? -18.188 -14.742 -4.422 1 93.75 208 GLU A CA 1
ATOM 1583 C C . GLU A 1 208 ? -17.766 -15.773 -5.461 1 93.75 208 GLU A C 1
ATOM 1585 O O . GLU A 1 208 ? -16.859 -16.578 -5.211 1 93.75 208 GLU A O 1
ATOM 1590 N N . LYS A 1 209 ? -18.359 -15.688 -6.641 1 95 209 LYS A N 1
ATOM 1591 C CA . LYS A 1 209 ? -17.953 -16.609 -7.699 1 95 209 LYS A CA 1
ATOM 1592 C C . LYS A 1 209 ? -16.703 -16.125 -8.414 1 95 209 LYS A C 1
ATOM 1594 O O . LYS A 1 209 ? -16.062 -16.875 -9.148 1 95 209 LYS A O 1
ATOM 1599 N N . GLY A 1 210 ? -16.391 -14.859 -8.219 1 96.12 210 GLY A N 1
ATOM 1600 C CA . GLY A 1 210 ? -15.273 -14.242 -8.914 1 96.12 210 GLY A CA 1
ATOM 1601 C C . GLY A 1 210 ? -13.922 -14.703 -8.398 1 96.12 210 GLY A C 1
ATOM 1602 O O . GLY A 1 210 ? -13.086 -13.883 -8.016 1 96.12 210 GLY A O 1
ATOM 1603 N N . ILE A 1 211 ? -13.719 -16.031 -8.32 1 97.06 211 ILE A N 1
ATOM 1604 C CA . ILE A 1 211 ? -12.453 -16.672 -7.961 1 97.06 211 ILE A CA 1
ATOM 1605 C C . ILE A 1 211 ? -11.781 -17.219 -9.219 1 97.06 211 ILE A C 1
ATOM 1607 O O . ILE A 1 211 ? -12.391 -17.969 -9.977 1 97.06 211 ILE A O 1
ATOM 1611 N N . TYR A 1 212 ? -10.531 -16.859 -9.43 1 97.31 212 TYR A N 1
ATOM 1612 C CA . TYR A 1 212 ? -9.82 -17.281 -10.633 1 97.31 212 TYR A CA 1
ATOM 1613 C C . TYR A 1 212 ? -8.539 -18.016 -10.281 1 97.31 212 TYR A C 1
ATOM 1615 O O . TYR A 1 212 ? -7.727 -17.516 -9.492 1 97.31 212 TYR A O 1
ATOM 1623 N N . LEU A 1 213 ? -8.359 -19.156 -10.812 1 97.62 213 LEU A N 1
ATOM 1624 C CA . LEU A 1 213 ? -7.129 -19.938 -10.758 1 97.62 213 LEU A CA 1
ATOM 1625 C C . LEU A 1 213 ? -6.461 -20 -12.125 1 97.62 213 LEU A C 1
ATOM 1627 O O . LEU A 1 213 ? -6.504 -21.031 -12.789 1 97.62 213 LEU A O 1
ATOM 1631 N N . PRO A 1 214 ? -5.77 -18.922 -12.516 1 95.81 214 PRO A N 1
ATOM 1632 C CA . PRO A 1 214 ? -5.168 -18.922 -13.844 1 95.81 214 PRO A CA 1
ATOM 1633 C C . PRO A 1 214 ? -4.031 -19.938 -13.977 1 95.81 214 PRO A C 1
ATOM 1635 O O . PRO A 1 214 ? -3.318 -20.203 -13 1 95.81 214 PRO A O 1
ATOM 1638 N N . GLY A 1 215 ? -3.889 -20.469 -15.25 1 95.56 215 GLY A N 1
ATOM 1639 C CA . GLY A 1 215 ? -2.805 -21.406 -15.5 1 95.56 215 GLY A CA 1
ATOM 1640 C C . GLY A 1 215 ? -2.865 -22.031 -16.875 1 95.56 215 GLY A C 1
ATOM 1641 O O . GLY A 1 215 ? -3.891 -21.953 -17.562 1 95.56 215 GLY A O 1
ATOM 1642 N N . VAL A 1 216 ? -1.823 -22.641 -17.422 1 93.75 216 VAL A N 1
ATOM 1643 C CA . VAL A 1 216 ? -1.761 -23.25 -18.734 1 93.75 216 VAL A CA 1
ATOM 1644 C C . VAL A 1 216 ? -1.269 -24.703 -18.625 1 93.75 216 VAL A C 1
ATOM 1646 O O . VAL A 1 216 ? -1.365 -25.469 -19.578 1 93.75 216 VAL A O 1
ATOM 1649 N N . GLY A 1 217 ? -0.823 -25.172 -17.516 1 91 217 GLY A N 1
ATOM 1650 C CA . GLY A 1 217 ? -0.292 -26.5 -17.281 1 91 217 GLY A CA 1
ATOM 1651 C C . GLY A 1 217 ? 0.266 -26.688 -15.891 1 91 217 GLY A C 1
ATOM 1652 O O . GLY A 1 217 ? 0.238 -25.766 -15.07 1 91 217 GLY A O 1
ATOM 1653 N N . GLU A 1 218 ? 0.673 -27.938 -15.656 1 95.62 218 GLU A N 1
ATOM 1654 C CA . GLU A 1 218 ? 1.283 -28.234 -14.367 1 95.62 218 GLU A CA 1
ATOM 1655 C C . GLU A 1 218 ? 2.592 -29 -14.531 1 95.62 218 GLU A C 1
ATOM 1657 O O . GLU A 1 218 ? 2.77 -29.734 -15.5 1 95.62 218 GLU A O 1
ATOM 1662 N N . LEU A 1 219 ? 3.461 -28.766 -13.688 1 97.5 219 LEU A N 1
ATOM 1663 C CA . LEU A 1 219 ? 4.719 -29.5 -13.586 1 97.5 219 LEU A CA 1
ATOM 1664 C C . LEU A 1 219 ? 5.027 -29.844 -12.133 1 97.5 219 LEU A C 1
ATOM 1666 O O . LEU A 1 219 ? 4.672 -29.109 -11.219 1 97.5 219 LEU A O 1
ATOM 1670 N N . THR A 1 220 ? 5.66 -31 -12.008 1 98.44 220 THR A N 1
ATOM 1671 C CA . THR A 1 220 ? 6.215 -31.281 -10.695 1 98.44 220 THR A CA 1
ATOM 1672 C C . THR A 1 220 ? 7.484 -30.469 -10.453 1 98.44 220 THR A C 1
ATOM 1674 O O . THR A 1 220 ? 8.125 -30.016 -11.398 1 98.44 220 THR A O 1
ATOM 1677 N N . TRP A 1 221 ? 7.766 -30.359 -9.219 1 98.31 221 TRP A N 1
ATOM 1678 C CA . TRP A 1 221 ? 8.984 -29.641 -8.883 1 98.31 221 TRP A CA 1
ATOM 1679 C C . TRP A 1 221 ? 10.227 -30.438 -9.281 1 98.31 221 TRP A C 1
ATOM 1681 O O . TRP A 1 221 ? 11.273 -29.859 -9.586 1 98.31 221 TRP A O 1
ATOM 1691 N N . ALA A 1 222 ? 10.133 -31.766 -9.352 1 98.62 222 ALA A N 1
ATOM 1692 C CA . ALA A 1 222 ? 11.211 -32.562 -9.898 1 98.62 222 ALA A CA 1
ATOM 1693 C C . ALA A 1 222 ? 11.461 -32.25 -11.367 1 98.62 222 ALA A C 1
ATOM 1695 O O . ALA A 1 222 ? 12.609 -32.094 -11.781 1 98.62 222 ALA A O 1
ATOM 1696 N N . ASP A 1 223 ? 10.383 -32.188 -12.109 1 98.44 223 ASP A N 1
ATOM 1697 C CA . ASP A 1 223 ? 10.5 -31.812 -13.516 1 98.44 223 ASP A CA 1
ATOM 1698 C C . ASP A 1 223 ? 11.172 -30.453 -13.68 1 98.44 223 ASP A C 1
ATOM 1700 O O . ASP A 1 223 ? 12.023 -30.266 -14.555 1 98.44 223 ASP A O 1
ATOM 1704 N N . ILE A 1 224 ? 10.789 -29.5 -12.867 1 98.69 224 ILE A N 1
ATOM 1705 C CA . ILE A 1 224 ? 11.328 -28.141 -12.945 1 98.69 224 ILE A CA 1
ATOM 1706 C C . ILE A 1 224 ? 12.805 -28.156 -12.562 1 98.69 224 ILE A C 1
ATOM 1708 O O . ILE A 1 224 ? 13.641 -27.594 -13.273 1 98.69 224 ILE A O 1
ATOM 1712 N N . SER A 1 225 ? 13.117 -28.812 -11.492 1 98.75 225 SER A N 1
ATOM 1713 C CA . SER A 1 225 ? 14.5 -28.875 -11.039 1 98.75 225 SER A CA 1
ATOM 1714 C C . SER A 1 225 ? 15.391 -29.578 -12.062 1 98.75 225 SER A C 1
ATOM 1716 O O . SER A 1 225 ? 16.531 -29.172 -12.266 1 98.75 225 SER A O 1
ATOM 1718 N N . ASP A 1 226 ? 14.867 -30.609 -12.656 1 98.75 226 ASP A N 1
ATOM 1719 C CA . ASP A 1 226 ? 15.617 -31.297 -13.703 1 98.75 226 ASP A CA 1
ATOM 1720 C C . ASP A 1 226 ? 15.914 -30.359 -14.875 1 98.75 226 ASP A C 1
ATOM 1722 O O . ASP A 1 226 ? 17.016 -30.375 -15.43 1 98.75 226 ASP A O 1
ATOM 1726 N N . ARG A 1 227 ? 14.945 -29.594 -15.219 1 98.75 227 ARG A N 1
ATOM 1727 C CA . ARG A 1 227 ? 15.117 -28.641 -16.312 1 98.75 227 ARG A CA 1
ATOM 1728 C C . ARG A 1 227 ? 16.125 -27.562 -15.953 1 98.75 227 ARG A C 1
ATOM 1730 O O . ARG A 1 227 ? 16.891 -27.109 -16.812 1 98.75 227 ARG A O 1
ATOM 1737 N N . VAL A 1 228 ? 16.109 -27.125 -14.719 1 98.81 228 VAL A N 1
ATOM 1738 C CA . VAL A 1 228 ? 17.078 -26.141 -14.242 1 98.81 228 VAL A CA 1
ATOM 1739 C C . VAL A 1 228 ? 18.484 -26.734 -14.32 1 98.81 228 VAL A C 1
ATOM 1741 O O . VAL A 1 228 ? 19.406 -26.078 -14.797 1 98.81 228 VAL A O 1
ATOM 1744 N N . ALA A 1 229 ? 18.641 -27.984 -13.844 1 98.81 229 ALA A N 1
ATOM 1745 C CA . ALA A 1 229 ? 19.922 -28.672 -13.914 1 98.81 229 ALA A CA 1
ATOM 1746 C C . ALA A 1 229 ? 20.422 -28.75 -15.352 1 98.81 229 ALA A C 1
ATOM 1748 O O . ALA A 1 229 ? 21.578 -28.438 -15.633 1 98.81 229 ALA A O 1
ATOM 1749 N N . LYS A 1 230 ? 19.578 -29.172 -16.188 1 98.81 230 LYS A N 1
ATOM 1750 C CA . LYS A 1 230 ? 19.938 -29.328 -17.609 1 98.81 230 LYS A CA 1
ATOM 1751 C C . LYS A 1 230 ? 20.344 -27.984 -18.203 1 98.81 230 LYS A C 1
ATOM 1753 O O . LYS A 1 230 ? 21.359 -27.891 -18.891 1 98.81 230 LYS A O 1
ATOM 1758 N N . ALA A 1 231 ? 19.5 -26.969 -17.984 1 98.75 231 ALA A N 1
ATOM 1759 C CA . ALA A 1 231 ? 19.797 -25.641 -18.516 1 98.75 231 ALA A CA 1
ATOM 1760 C C . ALA A 1 231 ? 21.141 -25.125 -18.016 1 98.75 231 ALA A C 1
ATOM 1762 O O . ALA A 1 231 ? 21.938 -24.578 -18.781 1 98.75 231 ALA A O 1
ATOM 1763 N N . ALA A 1 232 ? 21.359 -25.297 -16.75 1 98.75 232 ALA A N 1
ATOM 1764 C CA . ALA A 1 232 ? 22.594 -24.812 -16.141 1 98.75 232 ALA A CA 1
ATOM 1765 C C . ALA A 1 232 ? 23.797 -25.562 -16.703 1 98.75 232 ALA A C 1
ATOM 1767 O O . ALA A 1 232 ? 24.844 -24.953 -16.984 1 98.75 232 ALA A O 1
ATOM 1768 N N . LYS A 1 233 ? 23.656 -26.797 -16.875 1 98.75 233 LYS A N 1
ATOM 1769 C CA . LYS A 1 233 ? 24.75 -27.594 -17.438 1 98.75 233 LYS A CA 1
ATOM 1770 C C . LYS A 1 233 ? 24.984 -27.219 -18.906 1 98.75 233 LYS A C 1
ATOM 1772 O O . LYS A 1 233 ? 26.141 -27.031 -19.312 1 98.75 233 LYS A O 1
ATOM 1777 N N . ASP A 1 234 ? 23.906 -27.172 -19.625 1 98.5 234 ASP A N 1
ATOM 1778 C CA . ASP A 1 234 ? 24.016 -26.812 -21.047 1 98.5 234 ASP A CA 1
ATOM 1779 C C . ASP A 1 234 ? 24.703 -25.469 -21.219 1 98.5 234 ASP A C 1
ATOM 1781 O O . ASP A 1 234 ? 25.391 -25.234 -22.219 1 98.5 234 ASP A O 1
ATOM 1785 N N . GLN A 1 235 ? 24.562 -24.641 -20.266 1 98.31 235 GLN A N 1
ATOM 1786 C CA . GLN A 1 235 ? 25.125 -23.297 -20.344 1 98.31 235 GLN A CA 1
ATOM 1787 C C . GLN A 1 235 ? 26.516 -23.234 -19.703 1 98.31 235 GLN A C 1
ATOM 1789 O O . GLN A 1 235 ? 27.109 -22.172 -19.609 1 98.31 235 GLN A O 1
ATOM 1794 N N . GLY A 1 236 ? 26.969 -24.328 -19.25 1 98.19 236 GLY A N 1
ATOM 1795 C CA . GLY A 1 236 ? 28.328 -24.438 -18.719 1 98.19 236 GLY A CA 1
ATOM 1796 C C . GLY A 1 236 ? 28.469 -23.875 -17.312 1 98.19 236 GLY A C 1
ATOM 1797 O O . GLY A 1 236 ? 29.562 -23.5 -16.906 1 98.19 236 GLY A O 1
ATOM 1798 N N . LEU A 1 237 ? 27.391 -23.797 -16.578 1 98.06 237 LEU A N 1
ATOM 1799 C CA . LEU A 1 237 ? 27.391 -23.156 -15.273 1 98.06 237 LEU A CA 1
ATOM 1800 C C . LEU A 1 237 ? 27.609 -24.188 -14.164 1 98.06 237 LEU A C 1
ATOM 1802 O O . LEU A 1 237 ? 28.031 -23.844 -13.062 1 98.06 237 LEU A O 1
ATOM 1806 N N . ILE A 1 238 ? 27.188 -25.422 -14.445 1 98.19 238 ILE A N 1
ATOM 1807 C CA . ILE A 1 238 ? 27.438 -26.547 -13.547 1 98.19 238 ILE A CA 1
ATOM 1808 C C . ILE A 1 238 ? 27.875 -27.766 -14.344 1 98.19 238 ILE A C 1
ATOM 1810 O O . ILE A 1 238 ? 27.719 -27.797 -15.57 1 98.19 238 ILE A O 1
ATOM 1814 N N . ASP A 1 239 ? 28.344 -28.828 -13.648 1 98.31 239 ASP A N 1
ATOM 1815 C CA . ASP A 1 239 ? 28.953 -29.938 -14.375 1 98.31 239 ASP A CA 1
ATOM 1816 C C . ASP A 1 239 ? 28.219 -31.234 -14.125 1 98.31 239 ASP A C 1
ATOM 1818 O O . ASP A 1 239 ? 28.719 -32.312 -14.453 1 98.31 239 ASP A O 1
ATOM 1822 N N . THR A 1 240 ? 27.062 -31.125 -13.484 1 98.56 240 THR A N 1
ATOM 1823 C CA . THR A 1 240 ? 26.312 -32.344 -13.141 1 98.56 240 THR A CA 1
ATOM 1824 C C . THR A 1 240 ? 24.828 -32.156 -13.375 1 98.56 240 THR A C 1
ATOM 1826 O O . THR A 1 240 ? 24.328 -31.016 -13.391 1 98.56 240 THR A O 1
ATOM 1829 N N . LEU A 1 241 ? 24.125 -33.219 -13.656 1 98.5 241 LEU A N 1
ATOM 1830 C CA . LEU A 1 241 ? 22.672 -33.188 -13.766 1 98.5 241 LEU A CA 1
ATOM 1831 C C . LEU A 1 241 ? 22.016 -33.656 -12.461 1 98.5 241 LEU A C 1
ATOM 1833 O O . LEU A 1 241 ? 20.797 -33.75 -12.367 1 98.5 241 LEU A O 1
ATOM 1837 N N . GLU A 1 242 ? 22.859 -33.938 -11.5 1 98.31 242 GLU A N 1
ATOM 1838 C CA . GLU A 1 242 ? 22.344 -34.406 -10.219 1 98.31 242 GLU A CA 1
ATOM 1839 C C . GLU A 1 242 ? 21.484 -33.344 -9.547 1 98.31 242 GLU A C 1
ATOM 1841 O O . GLU A 1 242 ? 21.828 -32.156 -9.586 1 98.31 242 GLU A O 1
ATOM 1846 N N . VAL A 1 243 ? 20.406 -33.75 -9.016 1 98.75 243 VAL A N 1
ATOM 1847 C CA . VAL A 1 243 ? 19.531 -32.875 -8.25 1 98.75 243 VAL A CA 1
ATOM 1848 C C . VAL A 1 243 ? 19.469 -33.344 -6.797 1 98.75 243 VAL A C 1
ATOM 1850 O O . VAL A 1 243 ? 19.062 -34.469 -6.523 1 98.75 243 VAL A O 1
ATOM 1853 N N . GLU A 1 244 ? 19.859 -32.469 -5.898 1 98.75 244 GLU A N 1
ATOM 1854 C CA . GLU A 1 244 ? 19.875 -32.844 -4.48 1 98.75 244 GLU A CA 1
ATOM 1855 C C . GLU A 1 244 ? 18.484 -32.656 -3.859 1 98.75 244 GLU A C 1
ATOM 1857 O O . GLU A 1 244 ? 17.812 -31.656 -4.082 1 98.75 244 GLU A O 1
ATOM 1862 N N . GLU A 1 245 ? 18.078 -33.719 -3.135 1 98.62 245 GLU A N 1
ATOM 1863 C CA . GLU A 1 245 ? 16.844 -33.594 -2.344 1 98.62 245 GLU A CA 1
ATOM 1864 C C . GLU A 1 245 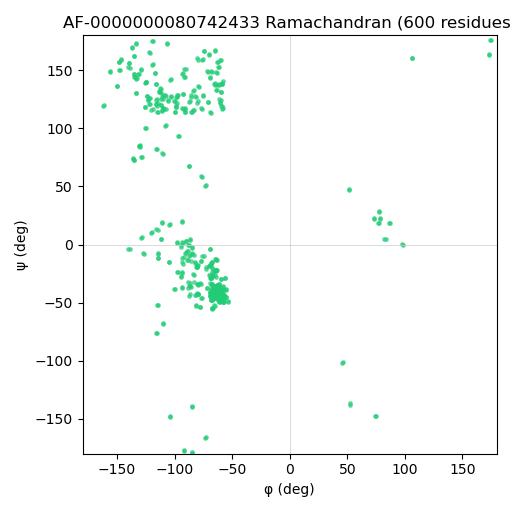? 17.109 -32.844 -1.033 1 98.62 245 GLU A C 1
ATOM 1866 O O . GLU A 1 245 ? 18 -33.219 -0.266 1 98.62 245 GLU A O 1
ATOM 1871 N N . LEU A 1 246 ? 16.359 -31.781 -0.87 1 98.06 246 LEU A N 1
ATOM 1872 C CA . LEU A 1 246 ? 16.438 -31.047 0.388 1 98.06 246 LEU A CA 1
ATOM 1873 C C . LEU A 1 246 ? 15.234 -31.344 1.266 1 98.06 246 LEU A C 1
ATOM 1875 O O . LEU A 1 246 ? 14.109 -31.453 0.765 1 98.06 246 LEU A O 1
ATOM 1879 N N . TYR A 1 247 ? 15.484 -31.453 2.551 1 95.88 247 TYR A N 1
ATOM 1880 C CA . TYR A 1 247 ? 14.438 -31.656 3.545 1 95.88 247 TYR A CA 1
ATOM 1881 C C . TYR A 1 247 ? 14.453 -30.531 4.59 1 95.88 247 TYR A C 1
ATOM 1883 O O . TYR A 1 247 ? 15.383 -29.719 4.617 1 95.88 247 TYR A O 1
ATOM 1891 N N . LYS A 1 248 ? 13.336 -30.469 5.348 1 92.06 248 LYS A N 1
ATOM 1892 C CA . L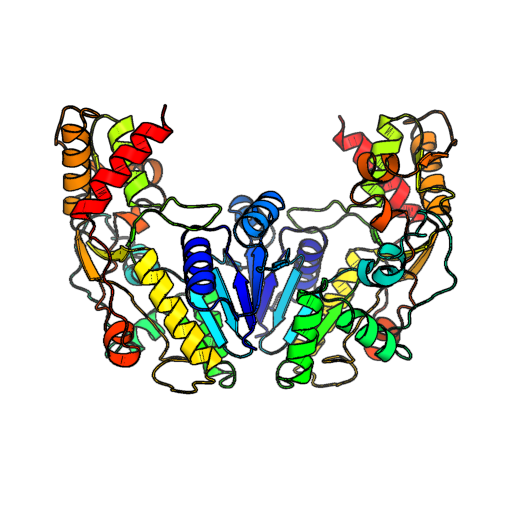YS A 1 248 ? 13.336 -29.5 6.438 1 92.06 248 LYS A CA 1
ATOM 1893 C C . LYS A 1 248 ? 14.453 -29.812 7.441 1 92.06 248 LYS A C 1
ATOM 1895 O O . LYS A 1 248 ? 14.734 -30.969 7.727 1 92.06 248 LYS A O 1
ATOM 1900 N N . PRO A 1 249 ? 15.109 -28.844 7.898 1 91.62 249 PRO A N 1
ATOM 1901 C CA . PRO A 1 249 ? 14.844 -27.422 7.715 1 91.62 249 PRO A CA 1
ATOM 1902 C C . PRO A 1 249 ? 15.625 -26.828 6.547 1 91.62 249 PRO A C 1
ATOM 1904 O O . PRO A 1 249 ? 15.461 -25.641 6.23 1 91.62 249 PRO A O 1
ATOM 1907 N N . GLU A 1 250 ? 16.391 -27.578 5.891 1 93.94 250 GLU A N 1
ATOM 1908 C CA . GLU A 1 250 ? 17.312 -27.078 4.875 1 93.94 250 GLU A CA 1
ATOM 1909 C C . GLU A 1 250 ? 16.547 -26.469 3.699 1 93.94 250 GLU A C 1
ATOM 1911 O O . GLU A 1 250 ? 16.984 -25.453 3.129 1 93.94 250 GLU A O 1
ATOM 1916 N N . VAL A 1 251 ? 15.492 -27.094 3.322 1 95.62 251 VAL A N 1
ATOM 1917 C CA . VAL A 1 251 ? 14.727 -26.609 2.178 1 95.62 251 VAL A CA 1
ATOM 1918 C C . VAL A 1 251 ? 14.273 -25.172 2.424 1 95.62 251 VAL A C 1
ATOM 1920 O O . VAL A 1 251 ? 14.25 -24.359 1.503 1 95.62 251 VAL A O 1
ATOM 1923 N N . ASP A 1 252 ? 13.93 -24.781 3.633 1 89.06 252 ASP A N 1
ATOM 1924 C CA . ASP A 1 252 ? 13.414 -23.469 3.982 1 89.06 252 ASP A CA 1
ATOM 1925 C C . ASP A 1 252 ? 14.555 -22.453 4.117 1 89.06 252 ASP A C 1
ATOM 1927 O O . ASP A 1 252 ? 14.336 -21.25 3.998 1 89.06 252 ASP A O 1
ATOM 1931 N N . THR A 1 253 ? 15.742 -22.953 4.289 1 87.25 253 THR A N 1
ATOM 1932 C CA . THR A 1 253 ? 16.906 -22.078 4.359 1 87.25 253 THR A CA 1
ATOM 1933 C C . THR A 1 253 ? 17.469 -21.828 2.967 1 87.25 253 THR A C 1
ATOM 1935 O O . THR A 1 253 ? 17.938 -20.719 2.668 1 87.25 253 THR A O 1
ATOM 1938 N N . ALA A 1 254 ? 17.438 -22.812 2.16 1 91.75 254 ALA A N 1
ATOM 1939 C CA . ALA A 1 254 ? 18.062 -22.766 0.842 1 91.75 254 ALA A CA 1
ATOM 1940 C C . ALA A 1 254 ? 17.156 -22.031 -0.161 1 91.75 254 ALA A C 1
ATOM 1942 O O . ALA A 1 254 ? 17.656 -21.406 -1.102 1 91.75 254 ALA A O 1
ATOM 1943 N N . LEU A 1 255 ? 15.852 -22.188 0.024 1 92.88 255 LEU A N 1
ATOM 1944 C CA . LEU A 1 255 ? 14.875 -21.625 -0.906 1 92.88 255 LEU A CA 1
ATOM 1945 C C . LEU A 1 255 ? 13.875 -20.734 -0.177 1 92.88 255 LEU A C 1
ATOM 1947 O O . LEU A 1 255 ? 13.445 -21.062 0.934 1 92.88 255 LEU A O 1
ATOM 1951 N N . PRO A 1 256 ? 13.516 -19.578 -0.84 1 84.81 256 PRO A N 1
ATOM 1952 C CA . PRO A 1 256 ? 12.508 -18.734 -0.198 1 84.81 256 PRO A CA 1
ATOM 1953 C C . PRO A 1 256 ? 11.18 -19.453 -0.003 1 84.81 256 PRO A C 1
ATOM 1955 O O . PRO A 1 256 ? 10.562 -19.891 -0.976 1 84.81 256 PRO A O 1
ATOM 1958 N N . ALA A 1 257 ? 10.719 -19.531 1.276 1 83.94 257 ALA A N 1
ATOM 1959 C CA . ALA A 1 257 ? 9.5 -20.266 1.597 1 83.94 257 ALA A CA 1
ATOM 1960 C C . ALA A 1 257 ? 9.547 -21.688 1.016 1 83.94 257 ALA A C 1
ATOM 1962 O O . ALA A 1 257 ? 8.586 -22.141 0.388 1 83.94 257 ALA A O 1
ATOM 1963 N N . GLY A 1 258 ? 10.586 -22.312 1.227 1 92.31 258 GLY A N 1
ATOM 1964 C CA . GLY A 1 258 ? 10.961 -23.547 0.555 1 92.31 258 GLY A CA 1
ATOM 1965 C C . GLY A 1 258 ? 9.891 -24.609 0.652 1 92.31 258 GLY A C 1
ATOM 1966 O O . GLY A 1 258 ? 9.477 -25.188 -0.362 1 92.31 258 GLY A O 1
ATOM 1967 N N . SER A 1 259 ? 9.383 -24.875 1.84 1 92.75 259 SER A N 1
ATOM 1968 C CA . SER A 1 259 ? 8.375 -25.922 2.053 1 92.75 259 SER A CA 1
ATOM 1969 C C . SER A 1 259 ? 7.055 -25.547 1.389 1 92.75 259 SER A C 1
ATOM 1971 O O . SER A 1 259 ? 6.363 -26.422 0.849 1 92.75 259 SER A O 1
ATOM 1973 N N . VAL A 1 260 ? 6.727 -24.297 1.349 1 89.31 260 VAL A N 1
ATOM 1974 C CA . VAL A 1 260 ? 5.449 -23.828 0.826 1 89.31 260 VAL A CA 1
ATOM 1975 C C . VAL A 1 260 ? 5.508 -23.766 -0.698 1 89.31 260 VAL A C 1
ATOM 1977 O O . VAL A 1 260 ? 4.738 -24.422 -1.39 1 89.31 260 VAL A O 1
ATOM 1980 N N . PHE A 1 261 ? 6.48 -23.109 -1.242 1 92.81 261 PHE A N 1
ATOM 1981 C CA . PHE A 1 261 ? 6.535 -22.797 -2.666 1 92.81 261 PHE A CA 1
ATOM 1982 C C . PHE A 1 261 ? 7.004 -24 -3.467 1 92.81 261 PHE A C 1
ATOM 1984 O O . PHE A 1 261 ? 6.535 -24.234 -4.582 1 92.81 261 PHE A O 1
ATOM 1991 N N . PHE A 1 262 ? 7.867 -24.766 -2.887 1 97.06 262 PHE A N 1
ATOM 1992 C CA . PHE A 1 262 ? 8.531 -25.797 -3.686 1 97.06 262 PHE A CA 1
ATOM 1993 C C . PHE A 1 262 ? 8.148 -27.188 -3.207 1 97.06 262 PHE A C 1
ATOM 1995 O O . PHE A 1 262 ? 8.43 -28.172 -3.881 1 97.06 262 PHE A O 1
ATOM 2002 N N . GLY A 1 263 ? 7.508 -27.188 -2.029 1 97.44 263 GLY A N 1
ATOM 2003 C CA . GLY A 1 263 ? 7.273 -28.484 -1.43 1 97.44 263 GLY A CA 1
ATOM 2004 C C . GLY A 1 263 ? 5.801 -28.844 -1.344 1 97.44 263 GLY A C 1
ATOM 2005 O O . GLY A 1 263 ? 5.453 -30 -1.036 1 97.44 263 GLY A O 1
ATOM 2006 N N . SER A 1 264 ? 4.902 -27.953 -1.637 1 97.38 264 SER A N 1
ATOM 2007 C CA . SER A 1 264 ? 3.467 -28.188 -1.517 1 97.38 264 SER A CA 1
ATOM 2008 C C . SER A 1 264 ? 2.816 -28.344 -2.887 1 97.38 264 SER A C 1
ATOM 2010 O O . SER A 1 264 ? 3.502 -28.328 -3.912 1 97.38 264 SER A O 1
ATOM 2012 N N . ASN A 1 265 ? 1.525 -28.719 -2.881 1 98.12 265 ASN A N 1
ATOM 2013 C CA . ASN A 1 265 ? 0.768 -28.891 -4.117 1 98.12 265 ASN A CA 1
ATOM 2014 C C . ASN A 1 265 ? -0.239 -27.766 -4.316 1 98.12 265 ASN A C 1
ATOM 2016 O O . ASN A 1 265 ? -0.989 -27.422 -3.4 1 98.12 265 ASN A O 1
ATOM 2020 N N . ALA A 1 266 ? -0.206 -27.141 -5.477 1 97.44 266 ALA A N 1
ATOM 2021 C CA . ALA A 1 266 ? -1.201 -26.156 -5.891 1 97.44 266 ALA A CA 1
ATOM 2022 C C . ALA A 1 266 ? -1.646 -26.391 -7.332 1 97.44 266 ALA A C 1
ATOM 2024 O O . ALA A 1 266 ? -1.313 -25.625 -8.227 1 97.44 266 ALA A O 1
ATOM 2025 N N . ARG A 1 267 ? -2.436 -27.469 -7.461 1 97.69 267 ARG A N 1
ATOM 2026 C CA . ARG A 1 267 ? -2.91 -27.938 -8.766 1 97.69 267 ARG A CA 1
ATOM 2027 C C . ARG A 1 267 ? -4.328 -27.438 -9.031 1 97.69 267 ARG A C 1
ATOM 2029 O O . ARG A 1 267 ? -5.199 -27.531 -8.164 1 97.69 267 ARG A O 1
ATOM 2036 N N . SER A 1 268 ? -4.508 -26.828 -10.211 1 96.12 268 SER A N 1
ATOM 2037 C CA . SER A 1 268 ? -5.832 -26.297 -10.508 1 96.12 268 SER A CA 1
ATOM 2038 C C . SER A 1 268 ? -6.152 -26.406 -12 1 96.12 268 SER A C 1
ATOM 2040 O O . SER A 1 268 ? -5.254 -26.625 -12.812 1 96.12 268 SER A O 1
ATOM 2042 N N . LYS A 1 269 ? -7.43 -26.359 -12.289 1 90.5 269 LYS A N 1
ATOM 2043 C CA . LYS A 1 269 ? -7.938 -26.219 -13.648 1 90.5 269 LYS A CA 1
ATOM 2044 C C . LYS A 1 269 ? -8.312 -24.766 -13.938 1 90.5 269 LYS A C 1
ATOM 2046 O O . LYS A 1 269 ? -9.141 -24.172 -13.234 1 90.5 269 LYS A O 1
ATOM 2051 N N . PRO A 1 270 ? -7.688 -24.078 -14.922 1 87.44 270 PRO A N 1
ATOM 2052 C CA . PRO A 1 270 ? -7.953 -22.672 -15.203 1 87.44 270 PRO A CA 1
ATOM 2053 C C . PRO A 1 270 ? -9.266 -22.453 -15.953 1 87.44 270 PRO A C 1
ATOM 2055 O O . PRO A 1 270 ? -9.281 -21.781 -16.984 1 87.44 270 PRO A O 1
ATOM 2058 N N . ARG A 1 271 ? -10.328 -22.844 -15.453 1 95.75 271 ARG A N 1
ATOM 2059 C CA . ARG A 1 271 ? -11.547 -22.922 -16.25 1 95.75 271 ARG A CA 1
ATOM 2060 C C . ARG A 1 271 ? -12.289 -21.594 -16.266 1 95.75 271 ARG A C 1
ATOM 2062 O O . ARG A 1 271 ? -12.758 -21.141 -17.312 1 95.75 271 ARG A O 1
ATOM 2069 N N . ARG A 1 272 ? -12.438 -20.875 -15.172 1 97.06 272 ARG A N 1
ATOM 2070 C CA . ARG A 1 272 ? -13.242 -19.672 -15.148 1 97.06 272 ARG A CA 1
ATOM 2071 C C . ARG A 1 272 ? -12.656 -18.594 -16.062 1 97.06 272 ARG A C 1
ATOM 2073 O O . ARG A 1 272 ? -13.391 -17.953 -16.812 1 97.06 272 ARG A O 1
ATOM 2080 N N . ALA A 1 273 ? -11.383 -18.391 -15.977 1 97.12 273 ALA A N 1
ATOM 2081 C CA . ALA A 1 273 ? -10.742 -17.406 -16.844 1 97.12 273 ALA A CA 1
ATOM 2082 C C . ALA A 1 273 ? -10.961 -17.734 -18.312 1 97.12 273 ALA A C 1
ATOM 2084 O O . ALA A 1 273 ? -11.289 -16.844 -19.109 1 97.12 273 ALA A O 1
ATOM 2085 N N . THR A 1 274 ? -10.844 -18.984 -18.688 1 97.12 274 THR A N 1
ATOM 2086 C CA . THR A 1 274 ? -10.922 -19.375 -20.078 1 97.12 274 THR A CA 1
ATOM 2087 C C . THR A 1 274 ? -12.375 -19.469 -20.547 1 97.12 274 THR A C 1
ATOM 2089 O O . THR A 1 274 ? -12.727 -18.953 -21.609 1 97.12 274 THR A O 1
ATOM 2092 N N . GLU A 1 275 ? -13.25 -20.031 -19.719 1 97.06 275 GLU A N 1
ATOM 2093 C CA . GLU A 1 275 ? -14.617 -20.312 -20.156 1 97.06 275 GLU A CA 1
ATOM 2094 C C . GLU A 1 275 ? -15.516 -19.109 -19.953 1 97.06 275 GLU A C 1
ATOM 2096 O O . GLU A 1 275 ? -16.406 -18.844 -20.766 1 97.06 275 GLU A O 1
ATOM 2101 N N . VAL A 1 276 ? -15.344 -18.328 -18.906 1 97.06 276 VAL A N 1
ATOM 2102 C CA . VAL A 1 276 ? -16.25 -17.234 -18.562 1 97.06 276 VAL A CA 1
ATOM 2103 C C . VAL A 1 276 ? -15.727 -15.93 -19.172 1 97.06 276 VAL A C 1
ATOM 2105 O O . VAL A 1 276 ? -16.516 -15.102 -19.641 1 97.06 276 VAL A O 1
ATOM 2108 N N . LEU A 1 277 ? -14.422 -15.758 -19.188 1 97.06 277 LEU A N 1
ATOM 2109 C CA . LEU A 1 277 ? -13.875 -14.461 -19.578 1 97.06 277 LEU A CA 1
ATOM 2110 C C . LEU A 1 277 ? -13.297 -14.516 -20.984 1 97.06 277 LEU A C 1
ATOM 2112 O O . LEU A 1 277 ? -12.977 -13.477 -21.562 1 97.06 277 LEU A O 1
ATOM 2116 N N . GLY A 1 278 ? -13.07 -15.719 -21.531 1 97.06 278 GLY A N 1
ATOM 2117 C CA . GLY A 1 278 ? -12.445 -15.844 -22.844 1 97.06 278 GLY A CA 1
ATOM 2118 C C . GLY A 1 278 ? -10.945 -15.625 -22.812 1 97.06 278 GLY A C 1
ATOM 2119 O O . GLY A 1 278 ? -10.352 -15.211 -23.812 1 97.06 278 GLY A O 1
ATOM 2120 N N . TRP A 1 279 ? -10.336 -15.719 -21.672 1 97 279 TRP A N 1
ATOM 2121 C CA . TRP A 1 279 ? -8.891 -15.602 -21.516 1 97 279 TRP A CA 1
ATOM 2122 C C . TRP A 1 279 ? -8.156 -16.672 -22.328 1 97 279 TRP A C 1
ATOM 2124 O O . TRP A 1 279 ? -8.516 -17.844 -22.266 1 97 279 TRP A O 1
ATOM 2134 N N . LYS A 1 280 ? -7.129 -16.266 -23.125 1 96.5 280 LYS A N 1
ATOM 2135 C CA . LYS A 1 280 ? -6.367 -17.156 -24 1 96.5 280 LYS A CA 1
ATOM 2136 C C . LYS A 1 280 ? -4.867 -16.969 -23.797 1 96.5 280 LYS A C 1
ATOM 2138 O O . LYS A 1 280 ? -4.219 -16.25 -24.562 1 96.5 280 LYS A O 1
ATOM 2143 N N . PRO A 1 281 ? -4.348 -17.672 -22.812 1 95.88 281 PRO A N 1
ATOM 2144 C CA . PRO A 1 281 ? -2.893 -17.594 -22.641 1 95.88 281 PRO A CA 1
ATOM 2145 C C . PRO A 1 281 ? -2.135 -18.047 -23.891 1 95.88 281 PRO A C 1
ATOM 2147 O O . PRO A 1 281 ? -2.555 -18.984 -24.578 1 95.88 281 PRO A O 1
ATOM 2150 N N . SER A 1 282 ? -1.001 -17.297 -24.266 1 96.62 282 SER A N 1
ATOM 2151 C CA . SER A 1 282 ? -0.337 -17.547 -25.531 1 96.62 282 SER A CA 1
ATOM 2152 C C . SER A 1 282 ? 1.181 -17.5 -25.391 1 96.62 282 SER A C 1
ATOM 2154 O O . SER A 1 282 ? 1.911 -17.719 -26.359 1 96.62 282 SER A O 1
ATOM 2156 N N . GLU A 1 283 ? 1.668 -17.172 -24.234 1 96.75 283 GLU A N 1
ATOM 2157 C CA . GLU A 1 283 ? 3.105 -16.984 -24.047 1 96.75 283 GLU A CA 1
ATOM 2158 C C . GLU A 1 283 ? 3.832 -18.328 -24.031 1 96.75 283 GLU A C 1
ATOM 2160 O O . GLU A 1 283 ? 3.199 -19.375 -23.922 1 96.75 283 GLU A O 1
ATOM 2165 N N . THR A 1 284 ? 5.164 -18.266 -24.156 1 96.19 284 THR A N 1
ATOM 2166 C CA . THR A 1 284 ? 6.012 -19.453 -24.141 1 96.19 284 THR A CA 1
ATOM 2167 C C . THR A 1 284 ? 5.906 -20.172 -22.797 1 96.19 284 THR A C 1
ATOM 2169 O O . THR A 1 284 ? 5.535 -19.578 -21.797 1 96.19 284 THR A O 1
ATOM 2172 N N . GLY A 1 285 ? 6.23 -21.453 -22.812 1 96.62 285 GLY A N 1
ATOM 2173 C CA . GLY A 1 285 ? 6.164 -22.266 -21.609 1 96.62 285 GLY A CA 1
ATOM 2174 C C . GLY A 1 285 ? 7.465 -22.297 -20.844 1 96.62 285 GLY A C 1
ATOM 2175 O O . GLY A 1 285 ? 8.422 -21.594 -21.188 1 96.62 285 GLY A O 1
ATOM 2176 N N . LEU A 1 286 ? 7.457 -23.109 -19.75 1 97.12 286 LEU A N 1
ATOM 2177 C CA . LEU A 1 286 ? 8.602 -23.188 -18.844 1 97.12 286 LEU A CA 1
ATOM 2178 C C . LEU A 1 286 ? 9.797 -23.828 -19.531 1 97.12 286 LEU A C 1
ATOM 2180 O O . LEU A 1 286 ? 10.945 -23.578 -19.156 1 97.12 286 LEU A O 1
ATOM 2184 N N . ASP A 1 287 ? 9.547 -24.562 -20.609 1 95.94 287 ASP A N 1
ATOM 2185 C CA . ASP A 1 287 ? 10.641 -25.172 -21.359 1 95.94 287 ASP A CA 1
ATOM 2186 C C . ASP A 1 287 ? 11.562 -24.109 -21.953 1 95.94 287 ASP A C 1
ATOM 2188 O O . ASP A 1 287 ? 12.773 -24.312 -22.031 1 95.94 287 ASP A O 1
ATOM 2192 N N . GLU A 1 288 ? 10.969 -23.094 -22.359 1 96.38 288 GLU A N 1
ATOM 2193 C CA . GLU A 1 288 ? 11.742 -22 -22.938 1 96.38 288 GLU A CA 1
ATOM 2194 C C . GLU A 1 288 ? 12.195 -21.016 -21.859 1 96.38 288 GLU A C 1
ATOM 2196 O O . GLU A 1 288 ? 13.297 -20.469 -21.953 1 96.38 288 GLU A O 1
ATOM 2201 N N . GLU A 1 289 ? 11.422 -20.859 -20.859 1 97.06 289 GLU A N 1
ATOM 2202 C CA . GLU A 1 289 ? 11.656 -19.781 -19.906 1 97.06 289 GLU A CA 1
ATOM 2203 C C . GLU A 1 289 ? 12.68 -20.188 -18.844 1 97.06 289 GLU A C 1
ATOM 2205 O O . GLU A 1 289 ? 13.359 -19.344 -18.266 1 97.06 289 GLU A O 1
ATOM 2210 N N . ILE A 1 290 ? 12.836 -21.469 -18.562 1 98.5 290 ILE A N 1
ATOM 2211 C CA . ILE A 1 290 ? 13.789 -21.906 -17.547 1 98.5 290 ILE A CA 1
ATOM 2212 C C . ILE A 1 290 ? 15.211 -21.641 -18.031 1 98.5 290 ILE A C 1
ATOM 2214 O O . ILE A 1 290 ? 16.016 -21.016 -17.312 1 98.5 290 ILE A O 1
ATOM 2218 N N . PRO A 1 291 ? 15.562 -22.016 -19.297 1 98.44 291 PRO A N 1
ATOM 2219 C CA . PRO A 1 291 ? 16.906 -21.656 -19.766 1 98.44 291 PRO A CA 1
ATOM 2220 C C . PRO A 1 291 ? 17.172 -20.141 -19.703 1 98.44 291 PRO A C 1
ATOM 2222 O O . PRO A 1 291 ? 18.266 -19.719 -19.344 1 98.44 291 PRO A O 1
ATOM 2225 N N . ARG A 1 292 ? 16.219 -19.406 -20.031 1 97.56 292 ARG A N 1
ATOM 2226 C CA . ARG A 1 292 ? 16.359 -17.953 -19.969 1 97.56 292 ARG A CA 1
ATOM 2227 C C . ARG A 1 292 ? 16.641 -17.5 -18.547 1 97.56 292 ARG A C 1
ATOM 2229 O O . ARG A 1 292 ? 17.5 -16.656 -18.312 1 97.56 292 ARG A O 1
ATOM 2236 N N . ALA A 1 293 ? 15.844 -17.969 -17.594 1 97.5 293 ALA A N 1
ATOM 2237 C CA . ALA A 1 293 ? 15.984 -17.578 -16.203 1 97.5 293 ALA A CA 1
ATOM 2238 C C . ALA A 1 293 ? 17.359 -17.969 -15.648 1 97.5 293 ALA A C 1
ATOM 2240 O O . ALA A 1 293 ? 17.969 -17.219 -14.906 1 97.5 293 ALA A O 1
ATOM 2241 N N . VAL A 1 294 ? 17.828 -19.141 -16.031 1 98.31 294 VAL A N 1
ATOM 2242 C CA . VAL A 1 294 ? 19.156 -19.594 -15.609 1 98.31 294 VAL A CA 1
ATOM 2243 C C . VAL A 1 294 ? 20.219 -18.641 -16.125 1 98.31 294 VAL A C 1
ATOM 2245 O O . VAL A 1 294 ? 21.109 -18.219 -15.375 1 98.31 294 VAL A O 1
ATOM 2248 N N . ALA A 1 295 ? 20.141 -18.312 -17.391 1 97.88 295 ALA A N 1
ATOM 2249 C CA . ALA A 1 295 ? 21.094 -17.391 -17.984 1 97.88 295 ALA A CA 1
ATOM 2250 C C . ALA A 1 295 ? 21.094 -16.047 -17.281 1 97.88 295 ALA A C 1
ATOM 2252 O O . ALA A 1 295 ? 22.141 -15.445 -17.047 1 97.88 295 ALA A O 1
ATOM 2253 N N . GLU A 1 296 ? 19.922 -15.578 -17 1 96.31 296 GLU A N 1
ATOM 2254 C CA . GLU A 1 296 ? 19.781 -14.281 -16.344 1 96.31 296 GLU A CA 1
ATOM 2255 C C . GLU A 1 296 ? 20.406 -14.297 -14.953 1 96.31 296 GLU A C 1
ATOM 2257 O O . GLU A 1 296 ? 21.016 -13.312 -14.531 1 96.31 296 GLU A O 1
ATOM 2262 N N . GLU A 1 297 ? 20.141 -15.352 -14.203 1 96 297 GLU A N 1
ATOM 2263 C CA . GLU A 1 297 ? 20.734 -15.461 -12.867 1 96 297 GLU A CA 1
ATOM 2264 C C . GLU A 1 297 ? 22.25 -15.508 -12.938 1 96 297 GLU A C 1
ATOM 2266 O O . GLU A 1 297 ? 22.938 -14.969 -12.062 1 96 297 GLU A O 1
ATOM 2271 N N . ALA A 1 298 ? 22.766 -16.125 -13.938 1 96.25 298 ALA A N 1
ATOM 2272 C CA . ALA A 1 298 ? 24.219 -16.188 -14.125 1 96.25 298 ALA A CA 1
ATOM 2273 C C . ALA A 1 298 ? 24.797 -14.789 -14.391 1 96.25 298 ALA A C 1
ATOM 2275 O O . ALA A 1 298 ? 25.859 -14.453 -13.891 1 96.25 298 ALA A O 1
ATOM 2276 N N . GLU A 1 299 ? 24.062 -14.016 -15.18 1 93.56 299 GLU A N 1
ATOM 2277 C CA . GLU A 1 299 ? 24.516 -12.664 -15.531 1 93.56 299 GLU A CA 1
ATOM 2278 C C . GLU A 1 299 ? 24.469 -11.734 -14.32 1 93.56 299 GLU A C 1
ATOM 2280 O O . GLU A 1 299 ? 25.297 -10.82 -14.211 1 93.56 299 GLU A O 1
ATOM 2285 N N . SER A 1 300 ? 23.531 -11.961 -13.484 1 88.38 300 SER A N 1
ATOM 2286 C CA . SER A 1 300 ? 23.359 -11.086 -12.328 1 88.38 300 SER A CA 1
ATOM 2287 C C . SER A 1 300 ? 24.453 -11.32 -11.289 1 88.38 300 SER A C 1
ATOM 2289 O O . SER A 1 300 ? 24.688 -10.477 -10.422 1 88.38 300 SER A O 1
ATOM 2291 N N . ARG A 1 301 ? 25.078 -12.422 -11.312 1 77 301 ARG A N 1
ATOM 2292 C CA . ARG A 1 301 ? 26.156 -12.75 -10.391 1 77 301 ARG A CA 1
ATOM 2293 C C . ARG A 1 301 ? 27.484 -12.18 -10.875 1 77 301 ARG A C 1
ATOM 2295 O O . ARG A 1 301 ? 28.453 -12.109 -10.117 1 77 301 ARG A O 1
ATOM 2302 N N . LYS A 1 302 ? 27.547 -11.68 -12.039 1 65.5 302 LYS A N 1
ATOM 2303 C CA . LYS A 1 302 ? 28.781 -11.07 -12.523 1 65.5 302 LYS A CA 1
ATOM 2304 C C . LYS A 1 302 ? 28.906 -9.617 -12.062 1 65.5 302 LYS A C 1
ATOM 2306 O O . LYS A 1 302 ? 29.984 -9.164 -11.688 1 65.5 302 LYS A O 1
ATOM 2311 N N . MET B 1 1 ? -14.406 8.562 -19.125 1 62.91 1 MET B N 1
ATOM 2312 C CA . MET B 1 1 ? -13.031 8.094 -19.125 1 62.91 1 MET B CA 1
ATOM 2313 C C . MET B 1 1 ? -12.781 7.125 -17.969 1 62.91 1 MET B C 1
ATOM 2315 O O . MET B 1 1 ? -13.32 7.301 -16.875 1 62.91 1 MET B O 1
ATOM 2319 N N . THR B 1 2 ? -12.242 5.902 -18.234 1 70.38 2 THR B N 1
ATOM 2320 C CA . THR B 1 2 ? -12.016 4.867 -17.234 1 70.38 2 THR B CA 1
ATOM 2321 C C . THR B 1 2 ? -10.805 5.199 -16.359 1 70.38 2 THR B C 1
ATOM 2323 O O . THR B 1 2 ? -9.758 5.594 -16.891 1 70.38 2 THR B O 1
ATOM 2326 N N . SER B 1 3 ? -11.031 5.152 -15.023 1 68.81 3 SER B N 1
ATOM 2327 C CA . SER B 1 3 ? -9.938 5.395 -14.086 1 68.81 3 SER B CA 1
ATOM 2328 C C . SER B 1 3 ? -9.602 4.137 -13.297 1 68.81 3 SER B C 1
ATOM 2330 O O . SER B 1 3 ? -10.5 3.432 -12.828 1 68.81 3 SER B O 1
ATOM 2332 N N . ILE B 1 4 ? -8.297 3.828 -13.242 1 73.56 4 ILE B N 1
ATOM 2333 C CA . ILE B 1 4 ? -7.812 2.654 -12.516 1 73.56 4 ILE B CA 1
ATOM 2334 C C . ILE B 1 4 ? -6.812 3.082 -11.445 1 73.56 4 ILE B C 1
ATOM 2336 O O . ILE B 1 4 ? -5.91 3.877 -11.719 1 73.56 4 ILE B O 1
ATOM 2340 N N . PHE B 1 5 ? -7.055 2.682 -10.227 1 70.81 5 PHE B N 1
ATOM 2341 C CA . PHE B 1 5 ? -6.082 2.811 -9.148 1 70.81 5 PHE B CA 1
ATOM 2342 C C . PHE B 1 5 ? -5.359 1.489 -8.906 1 70.81 5 PHE B C 1
ATOM 2344 O O . PHE B 1 5 ? -5.988 0.487 -8.555 1 70.81 5 PHE B O 1
ATOM 2351 N N . LEU B 1 6 ? -4.059 1.476 -9.18 1 72.31 6 LEU B N 1
ATOM 2352 C CA . LEU B 1 6 ? -3.266 0.251 -9.133 1 72.31 6 LEU B CA 1
ATOM 2353 C C . LEU B 1 6 ? -2.271 0.287 -7.977 1 72.31 6 LEU B C 1
ATOM 2355 O O . LEU B 1 6 ? -1.518 1.251 -7.828 1 72.31 6 LEU B O 1
ATOM 2359 N N . THR B 1 7 ? -2.398 -0.687 -7.066 1 71.56 7 THR B N 1
ATOM 2360 C CA . THR B 1 7 ? -1.35 -0.883 -6.07 1 71.56 7 THR B CA 1
ATOM 2361 C C . THR B 1 7 ? -0.339 -1.922 -6.547 1 71.56 7 THR B C 1
ATOM 2363 O O . THR B 1 7 ? -0.65 -2.748 -7.41 1 71.56 7 THR B O 1
ATOM 2366 N N . GLY B 1 8 ? 0.931 -1.831 -6.211 1 72.06 8 GLY B N 1
ATOM 2367 C CA . GLY B 1 8 ? 1.938 -2.826 -6.539 1 72.06 8 GLY B CA 1
ATOM 2368 C C . GLY B 1 8 ? 2.559 -2.613 -7.91 1 72.06 8 GLY B C 1
ATOM 2369 O O . GLY B 1 8 ? 3.166 -3.529 -8.469 1 72.06 8 GLY B O 1
ATOM 2370 N N . ALA B 1 9 ? 2.426 -1.418 -8.453 1 75.75 9 ALA B N 1
ATOM 2371 C CA . ALA B 1 9 ? 2.896 -1.141 -9.805 1 75.75 9 ALA B CA 1
ATOM 2372 C C . ALA B 1 9 ? 4.414 -1.263 -9.898 1 75.75 9 ALA B C 1
ATOM 2374 O O . ALA B 1 9 ? 4.969 -1.416 -10.984 1 75.75 9 ALA B O 1
ATOM 2375 N N . SER B 1 10 ? 5.09 -1.134 -8.789 1 76.94 10 SER B N 1
ATOM 2376 C CA . SER B 1 10 ? 6.543 -1.278 -8.797 1 76.94 10 SER B CA 1
ATOM 2377 C C . SER B 1 10 ? 6.953 -2.742 -8.68 1 76.94 10 SER B C 1
ATOM 2379 O O . SER B 1 10 ? 8.141 -3.068 -8.766 1 76.94 10 SER B O 1
ATOM 2381 N N . GLY B 1 11 ? 6.008 -3.645 -8.438 1 78.94 11 GLY B N 1
ATOM 2382 C CA . GLY B 1 11 ? 6.293 -5.062 -8.305 1 78.94 11 GLY B CA 1
ATOM 2383 C C . GLY B 1 11 ? 6.336 -5.793 -9.633 1 78.94 11 GLY B C 1
ATOM 2384 O O . GLY B 1 11 ? 6.164 -5.176 -10.688 1 78.94 11 GLY B O 1
ATOM 2385 N N . TYR B 1 12 ? 6.566 -7.098 -9.562 1 85.19 12 TYR B N 1
ATOM 2386 C CA . TYR B 1 12 ? 6.723 -7.969 -10.719 1 85.19 12 TYR B CA 1
ATOM 2387 C C . TYR B 1 12 ? 5.41 -8.109 -11.484 1 85.19 12 TYR B C 1
ATOM 2389 O O . TYR B 1 12 ? 5.32 -7.727 -12.656 1 85.19 12 TYR B O 1
ATOM 2397 N N . VAL B 1 13 ? 4.309 -8.539 -10.82 1 83.88 13 VAL B N 1
ATOM 2398 C CA . VAL B 1 13 ? 3.025 -8.758 -11.477 1 83.88 13 VAL B CA 1
ATOM 2399 C C . VAL B 1 13 ? 2.346 -7.418 -11.75 1 83.88 13 VAL B C 1
ATOM 2401 O O . VAL B 1 13 ? 1.869 -7.172 -12.859 1 83.88 13 VAL B O 1
ATOM 2404 N N . GLY B 1 14 ? 2.357 -6.57 -10.727 1 83 14 GLY B N 1
ATOM 2405 C CA . GLY B 1 14 ? 1.749 -5.258 -10.883 1 83 14 GLY B CA 1
ATOM 2406 C C . GLY B 1 14 ? 2.408 -4.414 -11.953 1 83 14 GLY B C 1
ATOM 2407 O O . GLY B 1 14 ? 1.731 -3.67 -12.664 1 83 14 GLY B O 1
ATOM 2408 N N . GLY B 1 15 ? 3.725 -4.469 -12.008 1 83.62 15 GLY B N 1
ATOM 2409 C CA . GLY B 1 15 ? 4.422 -3.77 -13.078 1 83.62 15 GLY B CA 1
ATOM 2410 C C . GLY B 1 15 ? 4.059 -4.277 -14.461 1 83.62 15 GLY B C 1
ATOM 2411 O O . GLY B 1 15 ? 3.875 -3.486 -15.383 1 83.62 15 GLY B O 1
ATOM 2412 N N . GLN B 1 16 ? 4.008 -5.582 -14.578 1 85.56 16 GLN B N 1
ATOM 2413 C CA . GLN B 1 16 ? 3.6 -6.156 -15.852 1 85.56 16 GLN B CA 1
ATOM 2414 C C . GLN B 1 16 ? 2.176 -5.738 -16.219 1 85.56 16 GLN B C 1
ATOM 2416 O O . GLN B 1 16 ? 1.875 -5.488 -17.375 1 85.56 16 GLN B O 1
ATOM 2421 N N . LEU B 1 17 ? 1.261 -5.746 -15.227 1 86.38 17 LEU B N 1
ATOM 2422 C CA . LEU B 1 17 ? -0.107 -5.301 -15.461 1 86.38 17 LEU B CA 1
ATOM 2423 C C . LEU B 1 17 ? -0.132 -3.852 -15.938 1 86.38 17 LEU B C 1
ATOM 2425 O O . LEU B 1 17 ? -0.86 -3.51 -16.875 1 86.38 17 LEU B O 1
ATOM 2429 N N . LEU B 1 18 ? 0.66 -3.008 -15.227 1 83.62 18 LEU B N 1
ATOM 2430 C CA . LEU B 1 18 ? 0.748 -1.609 -15.633 1 83.62 18 LEU B CA 1
ATOM 2431 C C . LEU B 1 18 ? 1.177 -1.492 -17.094 1 83.62 18 LEU B C 1
ATOM 2433 O O . LEU B 1 18 ? 0.593 -0.72 -17.859 1 83.62 18 LEU B O 1
ATOM 2437 N N . HIS B 1 19 ? 2.193 -2.27 -17.469 1 88.12 19 HIS B N 1
ATOM 2438 C CA . HIS B 1 19 ? 2.672 -2.299 -18.844 1 88.12 19 HIS B CA 1
ATOM 2439 C C . HIS B 1 19 ? 1.557 -2.691 -19.797 1 88.12 19 HIS B C 1
ATOM 2441 O O . HIS B 1 19 ? 1.319 -2.006 -20.797 1 88.12 19 HIS B O 1
ATOM 2447 N N . GLU B 1 20 ? 0.841 -3.768 -19.5 1 88.38 20 GLU B N 1
ATOM 2448 C CA . GLU B 1 20 ? -0.224 -4.266 -20.359 1 88.38 20 GLU B CA 1
ATOM 2449 C C . GLU B 1 20 ? -1.356 -3.25 -20.484 1 88.38 20 GLU B C 1
ATOM 2451 O O . GLU B 1 20 ? -1.868 -3.012 -21.578 1 88.38 20 GLU B O 1
ATOM 2456 N N . LEU B 1 21 ? -1.801 -2.639 -19.391 1 86.06 21 LEU B N 1
ATOM 2457 C CA . LEU B 1 21 ? -2.914 -1.695 -19.359 1 86.06 21 LEU B CA 1
ATOM 2458 C C . LEU B 1 21 ? -2.592 -0.455 -20.188 1 86.06 21 LEU B C 1
ATOM 2460 O O . LEU B 1 21 ? -3.441 0.033 -20.938 1 86.06 21 LEU B O 1
ATOM 2464 N N . THR B 1 22 ? -1.343 0.045 -20.016 1 87.25 22 THR B N 1
ATOM 2465 C CA . THR B 1 22 ? -0.968 1.278 -20.703 1 87.25 22 THR B CA 1
ATOM 2466 C C . THR B 1 22 ? -0.872 1.053 -22.219 1 87.25 22 THR B C 1
ATOM 2468 O O . THR B 1 22 ? -1.124 1.968 -23 1 87.25 22 THR B O 1
ATOM 2471 N N . GLN B 1 23 ? -0.524 -0.207 -22.641 1 87.19 23 GLN B N 1
ATOM 2472 C CA . GLN B 1 23 ? -0.44 -0.54 -24.047 1 87.19 23 GLN B CA 1
ATOM 2473 C C . GLN B 1 23 ? -1.824 -0.803 -24.641 1 87.19 23 GLN B C 1
ATOM 2475 O O . GLN B 1 23 ? -2.152 -0.303 -25.719 1 87.19 23 GLN B O 1
ATOM 2480 N N . ALA B 1 24 ? -2.602 -1.479 -23.953 1 87.81 24 ALA B N 1
ATOM 2481 C CA . ALA B 1 24 ? -3.906 -1.902 -24.453 1 87.81 24 ALA B CA 1
ATOM 2482 C C . ALA B 1 24 ? -4.91 -0.753 -24.406 1 87.81 24 ALA B C 1
ATOM 2484 O O . ALA B 1 24 ? -5.816 -0.68 -25.234 1 87.81 24 ALA B O 1
ATOM 2485 N N . HIS B 1 25 ? -4.805 0.158 -23.406 1 88.94 25 HIS B N 1
ATOM 2486 C CA . HIS B 1 25 ? -5.777 1.225 -23.188 1 88.94 25 HIS B CA 1
ATOM 2487 C C . HIS B 1 25 ? -5.086 2.549 -22.891 1 88.94 25 HIS B C 1
ATOM 2489 O O . HIS B 1 25 ? -5.184 3.07 -21.781 1 88.94 25 HIS B O 1
ATOM 2495 N N . PRO B 1 26 ? -4.531 3.156 -23.906 1 84.5 26 PRO B N 1
ATOM 2496 C CA . PRO B 1 26 ? -3.793 4.402 -23.688 1 84.5 26 PRO B CA 1
ATOM 2497 C C . PRO B 1 26 ? -4.688 5.539 -23.203 1 84.5 26 PRO B C 1
ATOM 2499 O O . PRO B 1 26 ? -4.188 6.547 -22.688 1 84.5 26 PRO B O 1
ATOM 2502 N N . LYS B 1 27 ? -5.988 5.305 -23.297 1 81.31 27 LYS B N 1
ATOM 2503 C CA . LYS B 1 27 ? -6.902 6.379 -22.906 1 81.31 27 LYS B CA 1
ATOM 2504 C C . LYS B 1 27 ? -7.332 6.242 -21.453 1 81.31 27 LYS B C 1
ATOM 2506 O O . LYS B 1 27 ? -7.961 7.148 -20.906 1 81.31 27 LYS B O 1
ATOM 2511 N N . TYR B 1 28 ? -7.047 5.105 -20.797 1 77.88 28 TYR B N 1
ATOM 2512 C CA . TYR B 1 28 ? -7.371 4.961 -19.375 1 77.88 28 TYR B CA 1
ATOM 2513 C C . TYR B 1 28 ? -6.562 5.934 -18.531 1 77.88 28 TYR B C 1
ATOM 2515 O O . TYR B 1 28 ? -5.387 6.188 -18.812 1 77.88 28 TYR B O 1
ATOM 2523 N N . THR B 1 29 ? -7.234 6.516 -17.547 1 75 29 THR B N 1
ATOM 2524 C CA . THR B 1 29 ? -6.512 7.227 -16.5 1 75 29 THR B CA 1
ATOM 2525 C C . THR B 1 29 ? -6.066 6.266 -15.398 1 75 29 THR B C 1
ATOM 2527 O O . THR B 1 29 ? -6.895 5.656 -14.727 1 75 29 THR B O 1
ATOM 2530 N N . ILE B 1 30 ? -4.695 6.125 -15.297 1 78.62 30 ILE B N 1
ATOM 2531 C CA . ILE B 1 30 ? -4.164 5.156 -14.344 1 78.62 30 ILE B CA 1
ATOM 2532 C C . ILE B 1 30 ? -3.371 5.879 -13.258 1 78.62 30 ILE B C 1
ATOM 2534 O O . ILE B 1 30 ? -2.529 6.727 -13.555 1 78.62 30 ILE B O 1
ATOM 2538 N N . ALA B 1 31 ? -3.744 5.641 -12.016 1 70.81 31 ALA B N 1
ATOM 2539 C CA . ALA B 1 31 ? -2.963 6.066 -10.859 1 70.81 31 ALA B CA 1
ATOM 2540 C C . ALA B 1 31 ? -2.387 4.863 -10.117 1 70.81 31 ALA B C 1
ATOM 2542 O O . ALA B 1 31 ? -3.062 3.846 -9.953 1 70.81 31 ALA B O 1
ATOM 2543 N N . THR B 1 32 ? -1.092 4.98 -9.773 1 76.62 32 THR B N 1
ATOM 2544 C CA . THR B 1 32 ? -0.45 3.887 -9.055 1 76.62 32 THR B CA 1
ATOM 2545 C C . THR B 1 32 ? -0.014 4.332 -7.664 1 76.62 32 THR B C 1
ATOM 2547 O O . THR B 1 32 ? 0.424 5.469 -7.48 1 76.62 32 THR B O 1
ATOM 2550 N N . LEU B 1 33 ? -0.25 3.43 -6.742 1 66.06 33 LEU B N 1
ATOM 2551 C CA . LEU B 1 33 ? 0.283 3.617 -5.398 1 66.06 33 LEU B CA 1
ATOM 2552 C C . LEU B 1 33 ? 1.653 2.965 -5.262 1 66.06 33 LEU B C 1
ATOM 2554 O O . LEU B 1 33 ? 1.803 1.767 -5.516 1 66.06 33 LEU B O 1
ATOM 2558 N N . VAL B 1 34 ? 2.682 3.807 -5.066 1 65.88 34 VAL B N 1
ATOM 2559 C CA . VAL B 1 34 ? 4.031 3.281 -4.879 1 65.88 34 VAL B CA 1
ATOM 2560 C C . VAL B 1 34 ? 4.562 3.695 -3.508 1 65.88 34 VAL B C 1
ATOM 2562 O O . VAL B 1 34 ? 4.07 4.652 -2.908 1 65.88 34 VAL B O 1
ATOM 2565 N N . ARG B 1 35 ? 5.547 2.891 -2.971 1 56.22 35 ARG B N 1
ATOM 2566 C CA . ARG B 1 35 ? 5.988 3.119 -1.598 1 56.22 35 ARG B CA 1
ATOM 2567 C C . ARG B 1 35 ? 7.266 3.953 -1.562 1 56.22 35 ARG B C 1
ATOM 2569 O O . ARG B 1 35 ? 7.629 4.492 -0.517 1 56.22 35 ARG B O 1
ATOM 2576 N N . ASP B 1 36 ? 7.988 3.9 -2.664 1 58.69 36 ASP B N 1
ATOM 2577 C CA . ASP B 1 36 ? 9.234 4.656 -2.607 1 58.69 36 ASP B CA 1
ATOM 2578 C C . ASP B 1 36 ? 9.367 5.586 -3.812 1 58.69 36 ASP B C 1
ATOM 2580 O O . ASP B 1 36 ? 8.828 5.305 -4.883 1 58.69 36 ASP B O 1
ATOM 2584 N N . ALA B 1 37 ? 10.086 6.703 -3.51 1 58.19 37 ALA B N 1
ATOM 2585 C CA . ALA B 1 37 ? 10.25 7.785 -4.477 1 58.19 37 ALA B CA 1
ATOM 2586 C C . ALA B 1 37 ? 10.969 7.293 -5.73 1 58.19 37 ALA B C 1
ATOM 2588 O O . ALA B 1 37 ? 10.672 7.742 -6.84 1 58.19 37 ALA B O 1
ATOM 2589 N N . ASN B 1 38 ? 11.844 6.398 -5.496 1 67.06 38 ASN B N 1
ATOM 2590 C CA . ASN B 1 38 ? 12.57 5.891 -6.652 1 67.06 38 ASN B CA 1
ATOM 2591 C C . ASN B 1 38 ? 11.648 5.125 -7.602 1 67.06 38 ASN B C 1
ATOM 2593 O O . ASN B 1 38 ? 11.742 5.277 -8.82 1 67.06 38 ASN B O 1
ATOM 2597 N N . ALA B 1 39 ? 10.867 4.355 -7.027 1 73.69 39 ALA B N 1
ATOM 2598 C CA . ALA B 1 39 ? 9.883 3.641 -7.832 1 73.69 39 ALA B CA 1
ATOM 2599 C C . ALA B 1 39 ? 8.938 4.613 -8.531 1 73.69 39 ALA B C 1
ATOM 2601 O O . ALA B 1 39 ? 8.594 4.418 -9.703 1 73.69 39 ALA B O 1
ATOM 2602 N N . ALA B 1 40 ? 8.523 5.609 -7.871 1 68.62 40 ALA B N 1
ATOM 2603 C CA . ALA B 1 40 ? 7.645 6.621 -8.453 1 68.62 40 ALA B CA 1
ATOM 2604 C C . ALA B 1 40 ? 8.297 7.277 -9.664 1 68.62 40 ALA B C 1
ATOM 2606 O O . ALA B 1 40 ? 7.66 7.434 -10.711 1 68.62 40 ALA B O 1
ATOM 2607 N N . GLU B 1 41 ? 9.5 7.633 -9.477 1 74.06 41 GLU B N 1
ATOM 2608 C CA . GLU B 1 41 ? 10.234 8.273 -10.562 1 74.06 41 GLU B CA 1
ATOM 2609 C C . GLU B 1 41 ? 10.383 7.34 -11.758 1 74.06 41 GLU B C 1
ATOM 2611 O O . GLU B 1 41 ? 10.18 7.746 -12.898 1 74.06 41 GLU B O 1
ATOM 2616 N N . THR B 1 42 ? 10.789 6.09 -11.5 1 82.12 42 THR B N 1
ATOM 2617 C CA . THR B 1 42 ? 10.977 5.098 -12.547 1 82.12 42 THR B CA 1
ATOM 2618 C C . THR B 1 42 ? 9.68 4.871 -13.32 1 82.12 42 THR B C 1
ATOM 2620 O O . THR B 1 42 ? 9.68 4.805 -14.547 1 82.12 42 THR B O 1
ATOM 2623 N N . ILE B 1 43 ? 8.586 4.801 -12.648 1 81.75 43 ILE B N 1
ATOM 2624 C CA . ILE B 1 43 ? 7.289 4.566 -13.273 1 81.75 43 ILE B CA 1
ATOM 2625 C C . ILE B 1 43 ? 6.879 5.793 -14.094 1 81.75 43 ILE B C 1
ATOM 2627 O O . ILE B 1 43 ? 6.406 5.664 -15.227 1 81.75 43 ILE B O 1
ATOM 2631 N N . SER B 1 44 ? 7.113 6.922 -13.578 1 77.56 44 SER B N 1
ATOM 2632 C CA . SER B 1 44 ? 6.742 8.148 -14.273 1 77.56 44 SER B CA 1
ATOM 2633 C C . SER B 1 44 ? 7.555 8.328 -15.555 1 77.56 44 SER B C 1
ATOM 2635 O O . SER B 1 44 ? 7.047 8.852 -16.547 1 77.56 44 SER B O 1
ATOM 2637 N N . GLN B 1 45 ? 8.789 7.918 -15.508 1 82.75 45 GLN B N 1
ATOM 2638 C CA . GLN B 1 45 ? 9.641 8.008 -16.688 1 82.75 45 GLN B CA 1
ATOM 2639 C C . GLN B 1 45 ? 9.188 7.031 -17.766 1 82.75 45 GLN B C 1
ATOM 2641 O O . GLN B 1 45 ? 9.164 7.371 -18.953 1 82.75 45 GLN B O 1
ATOM 2646 N N . ALA B 1 46 ? 8.891 5.879 -17.406 1 87.62 46 ALA B N 1
ATOM 2647 C CA . ALA B 1 46 ? 8.484 4.844 -18.359 1 87.62 46 ALA B CA 1
ATOM 2648 C C . ALA B 1 46 ? 7.09 5.121 -18.906 1 87.62 46 ALA B C 1
ATOM 2650 O O . ALA B 1 46 ? 6.805 4.828 -20.062 1 87.62 46 ALA B O 1
ATOM 2651 N N . TYR B 1 47 ? 6.23 5.641 -17.984 1 88.19 47 TYR B N 1
ATOM 2652 C CA . TYR B 1 47 ? 4.84 5.91 -18.328 1 88.19 47 TYR B CA 1
ATOM 2653 C C . TYR B 1 47 ? 4.43 7.312 -17.906 1 88.19 47 TYR B C 1
ATOM 2655 O O . TYR B 1 47 ? 3.738 7.488 -16.906 1 88.19 47 TYR B O 1
ATOM 2663 N N . PRO B 1 48 ? 4.672 8.32 -18.688 1 79.38 48 PRO B N 1
ATOM 2664 C CA . PRO B 1 48 ? 4.488 9.719 -18.297 1 79.38 48 PRO B CA 1
ATOM 2665 C C . PRO B 1 48 ? 3.029 10.07 -18 1 79.38 48 PRO B C 1
ATOM 2667 O O . PRO B 1 48 ? 2.752 11.008 -17.266 1 79.38 48 PRO B O 1
ATOM 2670 N N . LYS B 1 49 ? 2.139 9.258 -18.562 1 76.94 49 LYS B N 1
ATOM 2671 C CA . LYS B 1 49 ? 0.723 9.562 -18.375 1 76.94 49 LYS B CA 1
ATOM 2672 C C . LYS B 1 49 ? 0.181 8.922 -17.109 1 76.94 49 LYS B C 1
ATOM 2674 O O . LYS B 1 49 ? -0.938 9.211 -16.672 1 76.94 49 LYS B O 1
ATOM 2679 N N . VAL B 1 50 ? 0.929 8 -16.531 1 75.25 50 VAL B N 1
ATOM 2680 C CA . VAL B 1 50 ? 0.518 7.324 -15.305 1 75.25 50 VAL B CA 1
ATOM 2681 C C . VAL B 1 50 ? 0.854 8.195 -14.094 1 75.25 50 VAL B C 1
ATOM 2683 O O . VAL B 1 50 ? 1.985 8.672 -13.961 1 75.25 50 VAL B O 1
ATOM 2686 N N . ARG B 1 51 ? -0.157 8.422 -13.258 1 65.5 51 ARG B N 1
ATOM 2687 C CA . ARG B 1 51 ? 0.064 9.188 -12.039 1 65.5 51 ARG B CA 1
ATOM 2688 C C . ARG B 1 51 ? 0.549 8.289 -10.906 1 65.5 51 ARG B C 1
ATOM 2690 O O . ARG B 1 51 ? -0.012 7.215 -10.68 1 65.5 51 ARG B O 1
ATOM 2697 N N . THR B 1 52 ? 1.603 8.664 -10.305 1 63.91 52 THR B N 1
ATOM 2698 C CA . THR B 1 52 ? 2.104 7.914 -9.164 1 63.91 52 THR B CA 1
ATOM 2699 C C . THR B 1 52 ? 1.721 8.602 -7.855 1 63.91 52 THR B C 1
ATOM 2701 O O . THR B 1 52 ? 1.861 9.82 -7.723 1 63.91 52 THR B O 1
ATOM 2704 N N . VAL B 1 53 ? 1.02 7.75 -7.07 1 56.84 53 VAL B N 1
ATOM 2705 C CA . VAL B 1 53 ? 0.542 8.266 -5.793 1 56.84 53 VAL B CA 1
ATOM 2706 C C . VAL B 1 53 ? 1.307 7.605 -4.648 1 56.84 53 VAL B C 1
ATOM 2708 O O . VAL B 1 53 ? 1.599 6.41 -4.699 1 56.84 53 VAL B O 1
ATOM 2711 N N . MET B 1 54 ? 1.783 8.312 -3.867 1 50.12 54 MET B N 1
ATOM 2712 C CA . MET B 1 54 ? 2.33 7.797 -2.613 1 50.12 54 MET B CA 1
ATOM 2713 C C . MET B 1 54 ? 1.317 7.934 -1.481 1 50.12 54 MET B C 1
ATOM 2715 O O . MET B 1 54 ? 0.892 9.039 -1.152 1 50.12 54 MET B O 1
ATOM 2719 N N . LEU B 1 55 ? 0.579 6.762 -1.371 1 49.59 55 LEU B N 1
ATOM 2720 C CA . LEU B 1 55 ? -0.446 6.844 -0.336 1 49.59 55 LEU B CA 1
ATOM 2721 C C . LEU B 1 55 ? 0.186 6.883 1.052 1 49.59 55 LEU B C 1
ATOM 2723 O O . LEU B 1 55 ? 1.082 6.09 1.354 1 49.59 55 LEU B O 1
ATOM 2727 N N . ARG B 1 56 ? 0.016 7.941 1.645 1 50.69 56 ARG B N 1
ATOM 2728 C CA . ARG B 1 56 ? 0.53 8.023 3.008 1 50.69 56 ARG B CA 1
ATOM 2729 C C . ARG B 1 56 ? -0.246 7.102 3.943 1 50.69 56 ARG B C 1
ATOM 2731 O O . ARG B 1 56 ? 0.35 6.363 4.73 1 50.69 56 ARG B O 1
ATOM 2738 N N . ARG B 1 57 ? -1.707 7.195 4.043 1 47.75 57 ARG B N 1
ATOM 2739 C CA . ARG B 1 57 ? -2.432 6.348 4.984 1 47.75 57 ARG B CA 1
ATOM 2740 C C . ARG B 1 57 ? -3.91 6.266 4.625 1 47.75 57 ARG B C 1
ATOM 2742 O O . ARG B 1 57 ? -4.527 7.277 4.273 1 47.75 57 ARG B O 1
ATOM 2749 N N . ILE B 1 58 ? -4.516 5.004 4.316 1 54.12 58 ILE B N 1
ATOM 2750 C CA . ILE B 1 58 ? -5.953 4.809 4.152 1 54.12 58 ILE B CA 1
ATOM 2751 C C . ILE B 1 58 ? -6.445 3.748 5.137 1 54.12 58 ILE B C 1
ATOM 2753 O O . ILE B 1 58 ? -5.793 2.719 5.324 1 54.12 58 ILE B O 1
ATOM 2757 N N . SER B 1 59 ? -7.426 4.188 6.012 1 55.88 59 SER B N 1
ATOM 2758 C CA . SER B 1 59 ? -8.164 3.201 6.797 1 55.88 59 SER B CA 1
ATOM 2759 C C . SER B 1 59 ? -9.516 2.889 6.164 1 55.88 59 SER B C 1
ATOM 2761 O O . SER B 1 59 ? -10.25 3.799 5.77 1 55.88 59 SER B O 1
ATOM 2763 N N . ILE B 1 60 ? -9.75 1.643 5.805 1 52.31 60 ILE B N 1
ATOM 2764 C CA . ILE B 1 60 ? -11 1.198 5.199 1 52.31 60 ILE B CA 1
ATOM 2765 C C . ILE B 1 60 ? -11.781 0.345 6.195 1 52.31 60 ILE B C 1
ATOM 2767 O O . ILE B 1 60 ? -11.219 -0.534 6.848 1 52.31 60 ILE B O 1
ATOM 2771 N N . LEU B 1 61 ? -13.008 0.905 6.57 1 53.88 61 LEU B N 1
ATOM 2772 C CA . LEU B 1 61 ? -14.023 0.165 7.312 1 53.88 61 LEU B CA 1
ATOM 2773 C C . LEU B 1 61 ? -15.219 -0.174 6.422 1 53.88 61 LEU B C 1
ATOM 2775 O O . LEU B 1 61 ? -16.047 0.692 6.125 1 53.88 61 LEU B O 1
ATOM 2779 N N . ASP B 1 62 ? -15.328 -1.471 5.922 1 60.78 62 ASP B N 1
ATOM 2780 C CA . ASP B 1 62 ? -16.484 -1.833 5.113 1 60.78 62 ASP B CA 1
ATOM 2781 C C . ASP B 1 62 ? -16.766 -0.771 4.055 1 60.78 62 ASP B C 1
ATOM 2783 O O . ASP B 1 62 ? -16 -0.612 3.105 1 60.78 62 ASP B O 1
ATOM 2787 N N . ARG B 1 63 ? -17.781 0.093 4.332 1 67.5 63 ARG B N 1
ATOM 2788 C CA . ARG B 1 63 ? -18.172 1.112 3.365 1 67.5 63 ARG B CA 1
ATOM 2789 C C . ARG B 1 63 ? -17.672 2.49 3.789 1 67.5 63 ARG B C 1
ATOM 2791 O O . ARG B 1 63 ? -18.172 3.51 3.303 1 67.5 63 ARG B O 1
ATOM 2798 N N . TYR B 1 64 ? -16.719 2.533 4.707 1 77.94 64 TYR B N 1
ATOM 2799 C CA . TYR B 1 64 ? -16.141 3.791 5.184 1 77.94 64 TYR B CA 1
ATOM 2800 C C . TYR B 1 64 ? -14.68 3.908 4.801 1 77.94 64 TYR B C 1
ATOM 2802 O O . TYR B 1 64 ? -13.883 3.01 5.086 1 77.94 64 TYR B O 1
ATOM 2810 N N . LEU B 1 65 ? -14.375 4.93 4.086 1 78.56 65 LEU B N 1
ATOM 2811 C CA . LEU B 1 65 ? -13.016 5.219 3.646 1 78.56 65 LEU B CA 1
ATOM 2812 C C . LEU B 1 65 ? -12.508 6.516 4.27 1 78.56 65 LEU B C 1
ATOM 2814 O O . LEU B 1 65 ? -13.055 7.59 4.004 1 78.56 65 LEU B O 1
ATOM 2818 N N . ILE B 1 66 ? -11.492 6.43 5.141 1 85.44 66 ILE B N 1
ATOM 2819 C CA . ILE B 1 66 ? -10.867 7.59 5.762 1 85.44 66 ILE B CA 1
ATOM 2820 C C . ILE B 1 66 ? -9.453 7.773 5.207 1 85.44 66 ILE B C 1
ATOM 2822 O O . ILE B 1 66 ? -8.602 6.891 5.352 1 85.44 66 ILE B O 1
ATOM 2826 N N . GLN B 1 67 ? -9.258 8.867 4.57 1 83.44 67 GLN B N 1
ATOM 2827 C CA . GLN B 1 67 ? -7.992 9.148 3.9 1 83.44 67 GLN B CA 1
ATOM 2828 C C . GLN B 1 67 ? -7.246 10.289 4.594 1 83.44 67 GLN B C 1
ATOM 2830 O O . GLN B 1 67 ? -7.852 11.289 4.977 1 83.44 67 GLN B O 1
ATOM 2835 N N . ILE B 1 68 ? -6 10.039 4.855 1 83.44 68 ILE B N 1
ATOM 2836 C CA . ILE B 1 68 ? -5.141 11.117 5.324 1 83.44 68 ILE B CA 1
ATOM 2837 C C . ILE B 1 68 ? -4.43 11.766 4.137 1 83.44 68 ILE B C 1
ATOM 2839 O O . ILE B 1 68 ? -3.777 11.086 3.35 1 83.44 68 ILE B O 1
ATOM 2843 N N . SER B 1 69 ? -4.656 12.906 3.898 1 86.44 69 SER B N 1
ATOM 2844 C CA . SER B 1 69 ? -3.924 13.75 2.961 1 86.44 69 SER B CA 1
ATOM 2845 C C . SER B 1 69 ? -2.996 14.719 3.695 1 86.44 69 SER B C 1
ATOM 2847 O O . SER B 1 69 ? -2.398 14.359 4.711 1 86.44 69 SER B O 1
ATOM 2849 N N . GLY B 1 70 ? -2.754 15.906 3.17 1 86.44 70 GLY B N 1
ATOM 2850 C CA . GLY B 1 70 ? -1.897 16.891 3.809 1 86.44 70 GLY B CA 1
ATOM 2851 C C . GLY B 1 70 ? -2.336 18.328 3.549 1 86.44 70 GLY B C 1
ATOM 2852 O O . GLY B 1 70 ? -2.861 18.625 2.477 1 86.44 70 GLY B O 1
ATOM 2853 N N . ALA B 1 71 ? -2.033 19.078 4.504 1 87.81 71 ALA B N 1
ATOM 2854 C CA . ALA B 1 71 ? -2.424 20.484 4.418 1 87.81 71 ALA B CA 1
ATOM 2855 C C . ALA B 1 71 ? -1.626 21.219 3.342 1 87.81 71 ALA B C 1
ATOM 2857 O O . ALA B 1 71 ? -1.923 22.375 3.012 1 87.81 71 ALA B O 1
ATOM 2858 N N . SER B 1 72 ? -0.649 20.5 2.695 1 87.81 72 SER B N 1
ATOM 2859 C CA . SER B 1 72 ? 0.079 21.094 1.577 1 87.81 72 SER B CA 1
ATOM 2860 C C . SER B 1 72 ? -0.851 21.391 0.403 1 87.81 72 SER B C 1
ATOM 2862 O O . SER B 1 72 ? -0.477 22.094 -0.531 1 87.81 72 SER B O 1
ATOM 2864 N N . LEU B 1 73 ? -2.002 20.891 0.426 1 88.62 73 LEU B N 1
ATOM 2865 C CA . LEU B 1 73 ? -3.031 21.266 -0.541 1 88.62 73 LEU B CA 1
ATOM 2866 C C . LEU B 1 73 ? -3.332 22.75 -0.473 1 88.62 73 LEU B C 1
ATOM 2868 O O . LEU B 1 73 ? -3.555 23.391 -1.504 1 88.62 73 LEU B O 1
ATOM 2872 N N . LEU B 1 74 ? -3.373 23.328 0.694 1 93.88 74 LEU B N 1
ATOM 2873 C CA . LEU B 1 74 ? -3.926 24.656 0.935 1 93.88 74 LEU B CA 1
ATOM 2874 C C . LEU B 1 74 ? -3.113 25.734 0.209 1 93.88 74 LEU B C 1
ATOM 2876 O O . LEU B 1 74 ? -3.678 26.656 -0.38 1 93.88 74 LEU B O 1
ATOM 2880 N N . PRO B 1 75 ? -1.87 25.562 0.18 1 93.94 75 PRO B N 1
ATOM 2881 C CA . PRO B 1 75 ? -1.08 26.578 -0.521 1 93.94 75 PRO B CA 1
ATOM 2882 C C . PRO B 1 75 ? -0.812 26.203 -1.979 1 93.94 75 PRO B C 1
ATOM 2884 O O . PRO B 1 75 ? 0.088 26.766 -2.605 1 93.94 75 PRO B O 1
ATOM 2887 N N . VAL B 1 76 ? -1.561 25.328 -2.566 1 89.81 76 VAL B N 1
ATOM 2888 C CA . VAL B 1 76 ? -1.227 24.797 -3.881 1 89.81 76 VAL B CA 1
ATOM 2889 C C . VAL B 1 76 ? -1.247 25.922 -4.918 1 89.81 76 VAL B C 1
ATOM 2891 O O . VAL B 1 76 ? -0.439 25.922 -5.852 1 89.81 76 VAL B O 1
ATOM 2894 N N . LYS B 1 77 ? -2.15 26.922 -4.789 1 89.44 77 LYS B N 1
ATOM 2895 C CA . LYS B 1 77 ? -2.215 28.047 -5.727 1 89.44 77 LYS B CA 1
ATOM 2896 C C . LYS B 1 77 ? -0.97 28.922 -5.625 1 89.44 77 LYS B C 1
ATOM 2898 O O . LYS B 1 77 ? -0.384 29.297 -6.641 1 89.44 77 LYS B O 1
ATOM 2903 N N . ASP B 1 78 ? -0.612 29.203 -4.41 1 91.38 78 ASP B N 1
ATOM 2904 C CA . ASP B 1 78 ? 0.579 30.016 -4.191 1 91.38 78 ASP B CA 1
ATOM 2905 C C . ASP B 1 78 ? 1.829 29.328 -4.719 1 91.38 78 ASP B C 1
ATOM 2907 O O . ASP B 1 78 ? 2.672 29.953 -5.363 1 91.38 78 ASP B O 1
ATOM 2911 N N . LEU B 1 79 ? 1.905 28.031 -4.43 1 88.5 79 LEU B N 1
ATOM 2912 C CA . LEU B 1 79 ? 3.076 27.25 -4.797 1 88.5 79 LEU B CA 1
ATOM 2913 C C . LEU B 1 79 ? 3.217 27.156 -6.312 1 88.5 79 LEU B C 1
ATOM 2915 O O . LEU B 1 79 ? 4.328 27.031 -6.828 1 88.5 79 LEU B O 1
ATOM 2919 N N . SER B 1 80 ? 2.105 27.266 -6.984 1 83.12 80 SER B N 1
ATOM 2920 C CA . SER B 1 80 ? 2.113 27.156 -8.438 1 83.12 80 SER B CA 1
ATOM 2921 C C . SER B 1 80 ? 2.375 28.5 -9.094 1 83.12 80 SER B C 1
ATOM 2923 O O . SER B 1 80 ? 2.615 28.578 -10.297 1 83.12 80 SER B O 1
ATOM 2925 N N . SER B 1 81 ? 2.357 29.578 -8.336 1 89.88 81 SER B N 1
ATOM 2926 C CA . SER B 1 81 ? 2.572 30.922 -8.852 1 89.88 81 SER B CA 1
ATOM 2927 C C . SER B 1 81 ? 4.055 31.188 -9.086 1 89.88 81 SER B C 1
ATOM 2929 O O . SER B 1 81 ? 4.891 30.875 -8.234 1 89.88 81 SER B O 1
ATOM 2931 N N . PRO B 1 82 ? 4.379 31.781 -10.211 1 89.62 82 PRO B N 1
ATOM 2932 C CA . PRO B 1 82 ? 5.773 32.156 -10.453 1 89.62 82 PRO B CA 1
ATOM 2933 C C . PRO B 1 82 ? 6.285 33.219 -9.469 1 89.62 82 PRO B C 1
ATOM 2935 O O . PRO B 1 82 ? 7.5 33.344 -9.297 1 89.62 82 PRO B O 1
ATOM 2938 N N . SER B 1 83 ? 5.43 33.938 -8.883 1 91.94 83 SER B N 1
ATOM 2939 C CA . SER B 1 83 ? 5.816 35 -7.961 1 91.94 83 SER B CA 1
ATOM 2940 C C . SER B 1 83 ? 5.934 34.5 -6.535 1 91.94 83 SER B C 1
ATOM 2942 O O . SER B 1 83 ? 6.203 35.25 -5.605 1 91.94 83 SER B O 1
ATOM 2944 N N . PHE B 1 84 ? 5.734 33.219 -6.387 1 93 84 PHE B N 1
ATOM 2945 C CA . PHE B 1 84 ? 5.793 32.625 -5.051 1 93 84 PHE B CA 1
ATOM 2946 C C . PHE B 1 84 ? 7.172 32.844 -4.434 1 93 84 PHE B C 1
ATOM 2948 O O . PHE B 1 84 ? 8.188 32.469 -5.035 1 93 84 PHE B O 1
ATOM 2955 N N . LYS B 1 85 ? 7.25 33.438 -3.277 1 94.5 85 LYS B N 1
ATOM 2956 C CA . LYS B 1 85 ? 8.445 33.594 -2.451 1 94.5 85 LYS B CA 1
ATOM 2957 C C . LYS B 1 85 ? 8.258 32.906 -1.093 1 94.5 85 LYS B C 1
ATOM 2959 O O . LYS B 1 85 ? 7.449 33.344 -0.279 1 94.5 85 LYS B O 1
ATOM 2964 N N . PRO B 1 86 ? 9.07 31.875 -0.815 1 96.44 86 PRO B N 1
ATOM 2965 C CA . PRO B 1 86 ? 8.938 31.188 0.476 1 96.44 86 PRO B CA 1
ATOM 2966 C C . PRO B 1 86 ? 9.148 32.125 1.661 1 96.44 86 PRO B C 1
ATOM 2968 O O . PRO B 1 86 ? 10.031 33 1.624 1 96.44 86 PRO B O 1
ATOM 2971 N N . GLY B 1 87 ? 8.3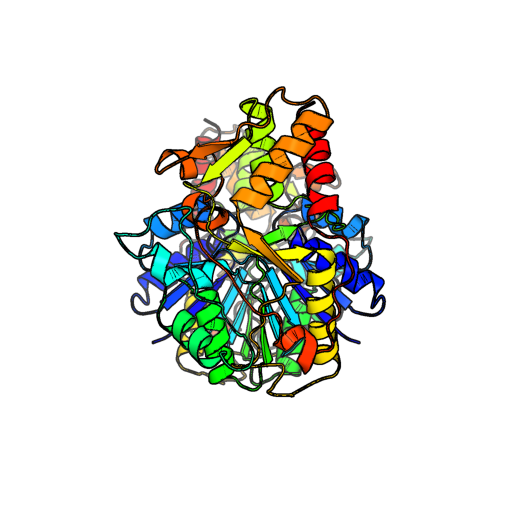12 31.953 2.652 1 98 87 GLY B N 1
ATOM 2972 C CA . GLY B 1 87 ? 8.523 32.656 3.9 1 98 87 GLY B CA 1
ATOM 2973 C C . GLY B 1 87 ? 7.676 33.938 4.012 1 98 87 GLY B C 1
ATOM 2974 O O . GLY B 1 87 ? 7.742 34.625 5.016 1 98 87 GLY B O 1
ATOM 2975 N N . GLU B 1 88 ? 6.887 34.219 3.012 1 97.75 88 GLU B N 1
ATOM 2976 C CA . GLU B 1 88 ? 6.02 35.406 3.053 1 97.75 88 GLU B CA 1
ATOM 2977 C C . GLU B 1 88 ? 4.648 35.062 3.629 1 97.75 88 GLU B C 1
ATOM 2979 O O . GLU B 1 88 ? 4.168 33.938 3.467 1 97.75 88 GLU B O 1
ATOM 2984 N N . PRO B 1 89 ? 3.992 36.031 4.277 1 97.38 89 PRO B N 1
ATOM 2985 C CA . PRO B 1 89 ? 2.723 35.75 4.961 1 97.38 89 PRO B CA 1
ATOM 2986 C C . PRO B 1 89 ? 1.536 35.719 4 1 97.38 89 PRO B C 1
ATOM 2988 O O . PRO B 1 89 ? 1.639 36.188 2.865 1 97.38 89 PRO B O 1
ATOM 2991 N N . SER B 1 90 ? 0.495 35.125 4.41 1 96.38 90 SER B N 1
ATOM 2992 C CA . SER B 1 90 ? -0.805 35.156 3.748 1 96.38 90 SER B CA 1
ATOM 2993 C C . SER B 1 90 ? -1.931 35.375 4.75 1 96.38 90 SER B C 1
ATOM 2995 O O . SER B 1 90 ? -1.847 34.938 5.898 1 96.38 90 SER B O 1
ATOM 2997 N N . SER B 1 91 ? -2.971 36.125 4.32 1 95.56 91 SER B N 1
ATOM 2998 C CA . SER B 1 91 ? -4.125 36.375 5.18 1 95.56 91 SER B CA 1
ATOM 2999 C C . SER B 1 91 ? -5.176 35.281 5.008 1 95.56 91 SER B C 1
ATOM 3001 O O . SER B 1 91 ? -6.16 35.219 5.75 1 95.56 91 SER B O 1
ATOM 3003 N N . GLU B 1 92 ? -4.957 34.375 4.055 1 95.81 92 GLU B N 1
ATOM 3004 C CA . GLU B 1 92 ? -5.945 33.344 3.758 1 95.81 92 GLU B CA 1
ATOM 3005 C C . GLU B 1 92 ? -6.023 32.312 4.879 1 95.81 92 GLU B C 1
ATOM 3007 O O . GLU B 1 92 ? -5 31.75 5.293 1 95.81 92 GLU B O 1
ATOM 3012 N N . VAL B 1 93 ? -7.215 32.125 5.453 1 97 93 VAL B N 1
ATOM 3013 C CA . VAL B 1 93 ? -7.492 31.109 6.465 1 97 93 VAL B CA 1
ATOM 3014 C C . VAL B 1 93 ? -8.633 30.219 5.992 1 97 93 VAL B C 1
ATOM 3016 O O . VAL B 1 93 ? -9.711 30.703 5.648 1 97 93 VAL B O 1
ATOM 3019 N N . TRP B 1 94 ? -8.398 28.938 5.953 1 97.31 94 TRP B N 1
ATOM 3020 C CA . TRP B 1 94 ? -9.359 27.984 5.414 1 97.31 94 TRP B CA 1
ATOM 3021 C C . TRP B 1 94 ? -10.289 27.469 6.508 1 97.31 94 TRP B C 1
ATOM 3023 O O . TRP B 1 94 ? -9.883 27.359 7.672 1 97.31 94 TRP B O 1
ATOM 3033 N N . ASP B 1 95 ? -11.477 27.266 6.113 1 96.88 95 ASP B N 1
ATOM 3034 C CA . ASP B 1 95 ? -12.531 26.812 7.016 1 96.88 95 ASP B CA 1
ATOM 3035 C C . ASP B 1 95 ? -13.211 25.547 6.48 1 96.88 95 ASP B C 1
ATOM 3037 O O . ASP B 1 95 ? -13.852 25.578 5.43 1 96.88 95 ASP B O 1
ATOM 3041 N N . ASP B 1 96 ? -13.125 24.422 7.258 1 97 96 ASP B N 1
ATOM 3042 C CA . ASP B 1 96 ? -13.609 23.156 6.734 1 97 96 ASP B CA 1
ATOM 3043 C C . ASP B 1 96 ? -15.109 22.984 7.004 1 97 96 ASP B C 1
ATOM 3045 O O . ASP B 1 96 ? -15.68 21.922 6.719 1 97 96 ASP B O 1
ATOM 3049 N N . LEU B 1 97 ? -15.734 23.969 7.551 1 96.62 97 LEU B N 1
ATOM 3050 C CA . LEU B 1 97 ? -17.172 23.922 7.777 1 96.62 97 LEU B CA 1
ATOM 3051 C C . LEU B 1 97 ? -17.906 24.891 6.852 1 96.62 97 LEU B C 1
ATOM 3053 O O . LEU B 1 97 ? -18.391 24.5 5.793 1 96.62 97 LEU B O 1
ATOM 3057 N N . ASP B 1 98 ? -17.766 26.203 7.023 1 95.56 98 ASP B N 1
ATOM 3058 C CA . ASP B 1 98 ? -18.453 27.188 6.195 1 95.56 98 ASP B CA 1
ATOM 3059 C C . ASP B 1 98 ? -17.719 27.375 4.859 1 95.56 98 ASP B C 1
ATOM 3061 O O . ASP B 1 98 ? -18.312 27.875 3.896 1 95.56 98 ASP B O 1
ATOM 3065 N N . GLY B 1 99 ? -16.484 26.953 4.805 1 96.56 99 GLY B N 1
ATOM 3066 C CA . GLY B 1 99 ? -15.695 27.141 3.604 1 96.56 99 GLY B CA 1
ATOM 3067 C C . GLY B 1 99 ? -15.398 25.844 2.865 1 96.56 99 GLY B C 1
ATOM 3068 O O . GLY B 1 99 ? -14.453 25.781 2.08 1 96.56 99 GLY B O 1
ATOM 3069 N N . VAL B 1 100 ? -16.172 24.844 3.135 1 96.31 100 VAL B N 1
ATOM 3070 C CA . VAL B 1 100 ? -15.875 23.516 2.582 1 96.31 100 VAL B CA 1
ATOM 3071 C C . VAL B 1 100 ? -15.938 23.578 1.058 1 96.31 100 VAL B C 1
ATOM 3073 O O . VAL B 1 100 ? -15.156 22.906 0.375 1 96.31 100 VAL B O 1
ATOM 3076 N N . SER B 1 101 ? -16.844 24.375 0.453 1 96.56 101 SER B N 1
ATOM 3077 C CA . SER B 1 101 ? -16.984 24.469 -0.997 1 96.56 101 SER B CA 1
ATOM 3078 C C . SER B 1 101 ? -15.695 24.984 -1.637 1 96.56 101 SER B C 1
ATOM 3080 O O . SER B 1 101 ? -15.305 24.531 -2.713 1 96.56 101 SER B O 1
ATOM 3082 N N . SER B 1 102 ? -15.055 25.922 -0.973 1 96.31 102 SER B N 1
ATOM 3083 C CA . SER B 1 102 ? -13.805 26.469 -1.495 1 96.31 102 SER B CA 1
ATOM 3084 C C . SER B 1 102 ? -12.703 25.406 -1.488 1 96.31 102 SER B C 1
ATOM 3086 O O . SER B 1 102 ? -11.859 25.375 -2.387 1 96.31 102 SER B O 1
ATOM 3088 N N . ILE B 1 103 ? -12.68 24.594 -0.481 1 96.69 103 ILE B N 1
ATOM 3089 C CA . ILE B 1 103 ? -11.672 23.547 -0.384 1 96.69 103 ILE B CA 1
ATOM 3090 C C . ILE B 1 103 ? -11.914 22.5 -1.465 1 96.69 103 ILE B C 1
ATOM 3092 O O . ILE B 1 103 ? -10.977 22.031 -2.109 1 96.69 103 ILE B O 1
ATOM 3096 N N . LEU B 1 104 ? -13.195 22.156 -1.675 1 96.5 104 LEU B N 1
ATOM 3097 C CA . LEU B 1 104 ? -13.539 21.219 -2.736 1 96.5 104 LEU B CA 1
ATOM 3098 C C . LEU B 1 104 ? -13.109 21.75 -4.098 1 96.5 104 LEU B C 1
ATOM 3100 O O . LEU B 1 104 ? -12.523 21.016 -4.898 1 96.5 104 LEU B O 1
ATOM 3104 N N . ASP B 1 105 ? -13.367 23.016 -4.32 1 96.31 105 ASP B N 1
ATOM 3105 C CA . ASP B 1 105 ? -12.961 23.641 -5.578 1 96.31 105 ASP B CA 1
ATOM 3106 C C . ASP B 1 105 ? -11.445 23.594 -5.746 1 96.31 105 ASP B C 1
ATOM 3108 O O . ASP B 1 105 ? -10.938 23.391 -6.852 1 96.31 105 ASP B O 1
ATOM 3112 N N . LEU B 1 106 ? -10.781 23.828 -4.633 1 95 106 LEU B N 1
ATOM 3113 C CA . LEU B 1 106 ? -9.32 23.812 -4.664 1 95 106 LEU B CA 1
ATOM 3114 C C . LEU B 1 106 ? -8.812 22.422 -5.066 1 95 106 LEU B C 1
ATOM 3116 O O . LEU B 1 106 ? -7.914 22.312 -5.902 1 95 106 LEU B O 1
ATOM 3120 N N . ILE B 1 107 ? -9.344 21.375 -4.48 1 92.44 107 ILE B N 1
ATOM 3121 C CA . ILE B 1 107 ? -8.945 20 -4.777 1 92.44 107 ILE B CA 1
ATOM 3122 C C . ILE B 1 107 ? -9.234 19.688 -6.246 1 92.44 107 ILE B C 1
ATOM 3124 O O . ILE B 1 107 ? -8.352 19.234 -6.977 1 92.44 107 ILE B O 1
ATOM 3128 N N . ARG B 1 108 ? -10.398 20.031 -6.707 1 90.94 108 ARG B N 1
ATOM 3129 C CA . ARG B 1 108 ? -10.859 19.688 -8.039 1 90.94 108 ARG B CA 1
ATOM 3130 C C . ARG B 1 108 ? -10.07 20.438 -9.109 1 90.94 108 ARG B C 1
ATOM 3132 O O . ARG B 1 108 ? -9.875 19.922 -10.219 1 90.94 108 ARG B O 1
ATOM 3139 N N . SER B 1 109 ? -9.609 21.562 -8.766 1 91.94 109 SER B N 1
ATOM 3140 C CA . SER B 1 109 ? -8.898 22.375 -9.75 1 91.94 109 SER B CA 1
ATOM 3141 C C . SER B 1 109 ? -7.426 21.984 -9.828 1 91.94 109 SER B C 1
ATOM 3143 O O . SER B 1 109 ? -6.676 22.531 -10.641 1 91.94 109 SER B O 1
ATOM 3145 N N . HIS B 1 110 ? -7.004 21.078 -9.039 1 85.31 110 HIS B N 1
ATOM 3146 C CA . HIS B 1 110 ? -5.609 20.656 -9.039 1 85.31 110 HIS B CA 1
ATOM 3147 C C . HIS B 1 110 ? -5.484 19.156 -9.234 1 85.31 110 HIS B C 1
ATOM 3149 O O . HIS B 1 110 ? -5.398 18.391 -8.266 1 85.31 110 HIS B O 1
ATOM 3155 N N . ASP B 1 111 ? -5.203 18.812 -10.391 1 66.44 111 ASP B N 1
ATOM 3156 C CA . ASP B 1 111 ? -5.191 17.422 -10.805 1 66.44 111 ASP B CA 1
ATOM 3157 C C . ASP B 1 111 ? -4.043 16.656 -10.148 1 66.44 111 ASP B C 1
ATOM 3159 O O . ASP B 1 111 ? -4.062 15.43 -10.078 1 66.44 111 ASP B O 1
ATOM 3163 N N . SER B 1 112 ? -3.146 17.453 -9.688 1 66.38 112 SER B N 1
ATOM 3164 C CA . SER B 1 112 ? -2.012 16.812 -9.031 1 66.38 112 SER B CA 1
ATOM 3165 C C . SER B 1 112 ? -2.434 16.156 -7.727 1 66.38 112 SER B C 1
ATOM 3167 O O . SER B 1 112 ? -1.731 15.281 -7.215 1 66.38 112 SER B O 1
ATOM 3169 N N . ARG B 1 113 ? -3.639 16.547 -7.23 1 77.25 113 ARG B N 1
ATOM 3170 C CA . ARG B 1 113 ? -4.191 15.93 -6.035 1 77.25 113 ARG B CA 1
ATOM 3171 C C . ARG B 1 113 ? -5 14.688 -6.387 1 77.25 113 ARG B C 1
ATOM 3173 O O . ARG B 1 113 ? -6.188 14.602 -6.066 1 77.25 113 ARG B O 1
ATOM 3180 N N . VAL B 1 114 ? -4.355 13.719 -6.832 1 65.81 114 VAL B N 1
ATOM 3181 C CA . VAL B 1 114 ? -4.965 12.562 -7.48 1 65.81 114 VAL B CA 1
ATOM 3182 C C . VAL B 1 114 ? -5.832 11.805 -6.48 1 65.81 114 VAL B C 1
ATOM 3184 O O . VAL B 1 114 ? -7.004 11.523 -6.746 1 65.81 114 VAL B O 1
ATOM 3187 N N . VAL B 1 115 ? -5.266 11.461 -5.34 1 69.88 115 VAL B N 1
ATOM 3188 C CA . VAL B 1 115 ? -5.984 10.656 -4.363 1 69.88 115 VAL B CA 1
ATOM 3189 C C . VAL B 1 115 ? -7.156 11.453 -3.795 1 69.88 115 VAL B C 1
ATOM 3191 O O . VAL B 1 115 ? -8.258 10.914 -3.637 1 69.88 115 VAL B O 1
ATOM 3194 N N . ASP B 1 116 ? -6.898 12.727 -3.479 1 83.5 116 ASP B N 1
ATOM 3195 C CA . ASP B 1 116 ? -7.977 13.562 -2.971 1 83.5 116 ASP B CA 1
ATOM 3196 C C . ASP B 1 116 ? -9.141 13.633 -3.963 1 83.5 116 ASP B C 1
ATOM 3198 O O . ASP B 1 116 ? -10.305 13.523 -3.572 1 83.5 116 ASP B O 1
ATOM 3202 N N . ASN B 1 117 ? -8.82 13.797 -5.254 1 79.25 117 ASN B N 1
ATOM 3203 C CA . ASN B 1 117 ? -9.844 13.852 -6.293 1 79.25 117 ASN B CA 1
ATOM 3204 C C . ASN B 1 117 ? -10.586 12.523 -6.418 1 79.25 117 ASN B C 1
ATOM 3206 O O . ASN B 1 117 ? -11.789 12.508 -6.664 1 79.25 117 ASN B O 1
ATOM 3210 N N . TYR B 1 118 ? -9.844 11.484 -6.277 1 71.38 118 TYR B N 1
ATOM 3211 C CA . TYR B 1 118 ? -10.469 10.172 -6.344 1 71.38 118 TYR B CA 1
ATOM 3212 C C . TYR B 1 118 ? -11.461 9.984 -5.199 1 71.38 118 TYR B C 1
ATOM 3214 O O . TYR B 1 118 ? -12.555 9.453 -5.398 1 71.38 118 TYR B O 1
ATOM 3222 N N . ILE B 1 119 ? -11.039 10.344 -4.039 1 80.81 119 ILE B N 1
ATOM 3223 C CA . ILE B 1 119 ? -11.914 10.234 -2.873 1 80.81 119 ILE B CA 1
ATOM 3224 C C . ILE B 1 119 ? -13.172 11.07 -3.094 1 80.81 119 ILE B C 1
ATOM 3226 O O . ILE B 1 119 ? -14.281 10.633 -2.764 1 80.81 119 ILE B O 1
ATOM 3230 N N . LEU B 1 120 ? -13.008 12.258 -3.625 1 87.31 120 LEU B N 1
ATOM 3231 C CA . LEU B 1 120 ? -14.164 13.109 -3.902 1 87.31 120 LEU B CA 1
ATOM 3232 C C . LEU B 1 120 ? -15.062 12.477 -4.953 1 87.31 120 LEU B C 1
ATOM 3234 O O . LEU B 1 120 ? -16.297 12.602 -4.887 1 87.31 120 LEU B O 1
ATOM 3238 N N . LYS B 1 121 ? -14.492 11.883 -5.902 1 80.19 121 LYS B N 1
ATOM 3239 C CA . LYS B 1 121 ? -15.266 11.188 -6.93 1 80.19 121 LYS B CA 1
ATOM 3240 C C . LYS B 1 121 ? -16.094 10.055 -6.32 1 80.19 121 LYS B C 1
ATOM 3242 O O . LYS B 1 121 ? -17.281 9.898 -6.641 1 80.19 121 LYS B O 1
ATOM 3247 N N . ILE B 1 122 ? -15.484 9.266 -5.477 1 75.06 122 ILE B N 1
ATOM 3248 C CA . ILE B 1 122 ? -16.203 8.188 -4.789 1 75.06 122 ILE B CA 1
ATOM 3249 C C . ILE B 1 122 ? -17.359 8.766 -3.992 1 75.06 122 ILE B C 1
ATOM 3251 O O . ILE B 1 122 ? -18.484 8.25 -4.051 1 75.06 122 ILE B O 1
ATOM 3255 N N . ALA B 1 123 ? -17.094 9.797 -3.258 1 86.12 123 ALA B N 1
ATOM 3256 C CA . ALA B 1 123 ? -18.125 10.43 -2.438 1 86.12 123 ALA B CA 1
ATOM 3257 C C . ALA B 1 123 ? -19.328 10.836 -3.285 1 86.12 123 ALA B C 1
ATOM 3259 O O . ALA B 1 123 ? -20.469 10.734 -2.84 1 86.12 123 ALA B O 1
ATOM 3260 N N . LYS B 1 124 ? -19.047 11.305 -4.438 1 86.56 124 LYS B N 1
ATOM 3261 C CA . LYS B 1 124 ? -20.094 11.828 -5.316 1 86.56 124 LYS B CA 1
ATOM 3262 C C . LYS B 1 124 ? -20.797 10.695 -6.047 1 86.56 124 LYS B C 1
ATOM 3264 O O . LYS B 1 124 ? -22.031 10.664 -6.113 1 86.56 124 LYS B O 1
ATOM 3269 N N . GLU B 1 125 ? -20.031 9.766 -6.539 1 76.5 125 GLU B N 1
ATOM 3270 C CA . GLU B 1 125 ? -20.562 8.789 -7.484 1 76.5 125 GLU B CA 1
ATOM 3271 C C . GLU B 1 125 ? -21.031 7.523 -6.77 1 76.5 125 GLU B C 1
ATOM 3273 O O . GLU B 1 125 ? -21.828 6.758 -7.312 1 76.5 125 GLU B O 1
ATOM 3278 N N . THR B 1 126 ? -20.469 7.27 -5.605 1 73.44 126 THR B N 1
ATOM 3279 C CA . THR B 1 126 ? -20.812 6.078 -4.836 1 73.44 126 THR B CA 1
ATOM 3280 C C . THR B 1 126 ? -21.188 6.449 -3.404 1 73.44 126 THR B C 1
ATOM 3282 O O . THR B 1 126 ? -20.484 6.082 -2.459 1 73.44 126 THR B O 1
ATOM 3285 N N . PRO B 1 127 ? -22.359 6.98 -3.215 1 79.12 127 PRO B N 1
ATOM 3286 C CA . PRO B 1 127 ? -22.719 7.527 -1.906 1 79.12 127 PRO B CA 1
ATOM 3287 C C . PRO B 1 127 ? -22.859 6.449 -0.833 1 79.12 127 PRO B C 1
ATOM 3289 O O . PRO B 1 127 ? -22.922 6.766 0.359 1 79.12 127 PRO B O 1
ATOM 3292 N N . SER B 1 128 ? -22.953 5.219 -1.304 1 76.69 128 SER B N 1
ATOM 3293 C CA . SER B 1 128 ? -22.984 4.137 -0.323 1 76.69 128 SER B CA 1
ATOM 3294 C C . SER B 1 128 ? -21.656 4.012 0.411 1 76.69 128 SER B C 1
ATOM 3296 O O . SER B 1 128 ? -21.594 3.449 1.507 1 76.69 128 SER B O 1
ATOM 3298 N N . ILE B 1 129 ? -20.641 4.5 -0.289 1 74.81 129 ILE B N 1
ATOM 3299 C CA . ILE B 1 129 ? -19.328 4.551 0.366 1 74.81 129 ILE B CA 1
ATOM 3300 C C . ILE B 1 129 ? -19.156 5.902 1.061 1 74.81 129 ILE B C 1
ATOM 3302 O O . ILE B 1 129 ? -19.234 6.953 0.419 1 74.81 129 ILE B O 1
ATOM 3306 N N . LYS B 1 130 ? -19.031 5.832 2.352 1 87.5 130 LYS B N 1
ATOM 3307 C CA . LYS B 1 130 ? -18.828 7.035 3.148 1 87.5 130 LYS B CA 1
ATOM 3308 C C . LYS B 1 130 ? -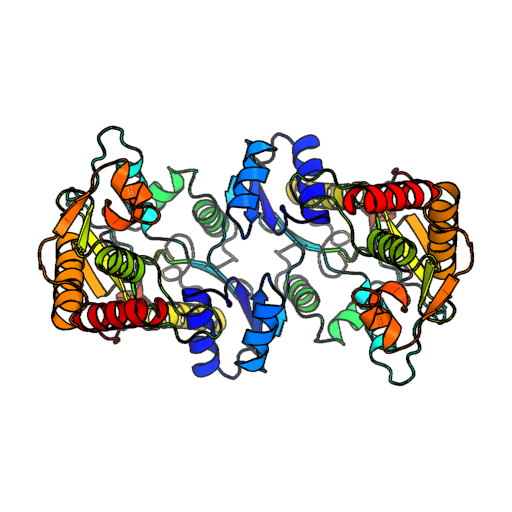17.344 7.395 3.238 1 87.5 130 LYS B C 1
ATOM 3310 O O . LYS B 1 130 ? -16.516 6.559 3.621 1 87.5 130 LYS B O 1
ATOM 3315 N N . THR B 1 131 ? -17.047 8.602 2.814 1 89.25 131 THR B N 1
ATOM 3316 C CA . THR B 1 131 ? -15.641 9 2.756 1 89.25 131 THR B CA 1
ATOM 3317 C C . THR B 1 131 ? -15.367 10.164 3.705 1 89.25 131 THR B C 1
ATOM 3319 O O . THR B 1 131 ? -16.25 10.992 3.947 1 89.25 131 THR B O 1
ATOM 3322 N N . ALA B 1 132 ? -14.219 10.25 4.258 1 93.12 132 ALA B N 1
ATOM 3323 C CA . ALA B 1 132 ? -13.656 11.383 4.988 1 93.12 132 ALA B CA 1
ATOM 3324 C C . ALA B 1 132 ? -12.227 11.672 4.551 1 93.12 132 ALA B C 1
ATOM 3326 O O . ALA B 1 132 ? -11.422 10.742 4.395 1 93.12 132 ALA B O 1
ATOM 3327 N N . LEU B 1 133 ? -11.977 12.875 4.27 1 92.75 133 LEU B N 1
ATOM 3328 C CA . LEU B 1 133 ? -10.641 13.336 3.904 1 92.75 133 LEU B CA 1
ATOM 3329 C C . LEU B 1 133 ? -10.062 14.227 4.992 1 92.75 133 LEU B C 1
ATOM 3331 O O . LEU B 1 133 ? -10.609 15.289 5.293 1 92.75 133 LEU B O 1
ATOM 3335 N N . VAL B 1 134 ? -8.984 13.812 5.645 1 93.62 134 VAL B N 1
ATOM 3336 C CA . VAL B 1 134 ? -8.336 14.555 6.715 1 93.62 134 VAL B CA 1
ATOM 3337 C C . VAL B 1 134 ? -7.027 15.164 6.207 1 93.62 134 VAL B C 1
ATOM 3339 O O . VAL B 1 134 ? -6.172 14.445 5.68 1 93.62 134 VAL B O 1
ATOM 3342 N N . LEU B 1 135 ? -6.879 16.422 6.312 1 94.75 135 LEU B N 1
ATOM 3343 C CA . LEU B 1 135 ? -5.711 17.156 5.832 1 94.75 135 LEU B CA 1
ATOM 3344 C C . LEU B 1 135 ? -4.953 17.797 6.992 1 94.75 135 LEU B C 1
ATOM 3346 O O . LEU B 1 135 ? -5.086 19 7.234 1 94.75 135 LEU B O 1
ATOM 3350 N N . PRO B 1 136 ? -4.109 17.016 7.668 1 94.31 136 PRO B N 1
ATOM 3351 C CA . PRO B 1 136 ? -3.414 17.562 8.836 1 94.31 136 PRO B CA 1
ATOM 3352 C C . PRO B 1 136 ? -2.336 18.578 8.453 1 94.31 136 PRO B C 1
ATOM 3354 O O . PRO B 1 136 ? -1.702 18.438 7.406 1 94.31 136 PRO B O 1
ATOM 3357 N N . PRO B 1 137 ? -2.113 19.547 9.328 1 96 137 PRO B N 1
ATOM 3358 C CA . PRO B 1 137 ? -1.038 20.531 9.164 1 96 137 PRO B CA 1
ATOM 3359 C C . PRO B 1 137 ? 0.301 20.031 9.703 1 96 137 PRO B C 1
ATOM 3361 O O . PRO B 1 137 ? 0.672 18.875 9.484 1 96 137 PRO B O 1
ATOM 3364 N N . ILE B 1 138 ? 1.055 20.938 10.367 1 96.44 138 ILE B N 1
ATOM 3365 C CA . ILE B 1 138 ? 2.248 20.453 11.055 1 96.44 138 ILE B CA 1
ATOM 3366 C C . ILE B 1 138 ? 1.858 19.391 12.078 1 96.44 138 ILE B C 1
ATOM 3368 O O . ILE B 1 138 ? 1.04 19.641 12.969 1 96.44 138 ILE B O 1
ATOM 3372 N N . ILE B 1 139 ? 2.326 18.203 11.906 1 96.44 139 ILE B N 1
ATOM 3373 C CA . ILE B 1 139 ? 2.135 17.156 12.898 1 96.44 139 ILE B CA 1
ATOM 3374 C C . ILE B 1 139 ? 3.387 17.031 13.766 1 96.44 139 ILE B C 1
ATOM 3376 O O . ILE B 1 139 ? 4.504 16.969 13.25 1 96.44 139 ILE B O 1
ATOM 3380 N N . TYR B 1 140 ? 3.174 17.094 15.078 1 97.12 140 TYR B N 1
ATOM 3381 C CA . TYR B 1 140 ? 4.312 17.031 15.984 1 97.12 140 TYR B CA 1
ATOM 3382 C C . TYR B 1 140 ? 4.047 16.047 17.125 1 97.12 140 TYR B C 1
ATOM 3384 O O . TYR B 1 140 ? 2.955 15.492 17.219 1 97.12 140 TYR B O 1
ATOM 3392 N N . GLY B 1 141 ? 5.109 15.82 17.938 1 96.62 141 GLY B N 1
ATOM 3393 C CA . GLY B 1 141 ? 5.035 14.891 19.047 1 96.62 141 GLY B CA 1
ATOM 3394 C C . GLY B 1 141 ? 5.766 13.586 18.797 1 96.62 141 GLY B C 1
ATOM 3395 O O . GLY B 1 141 ? 6.031 13.234 17.641 1 96.62 141 GLY B O 1
ATOM 3396 N N . LYS B 1 142 ? 6.082 12.867 19.875 1 93.56 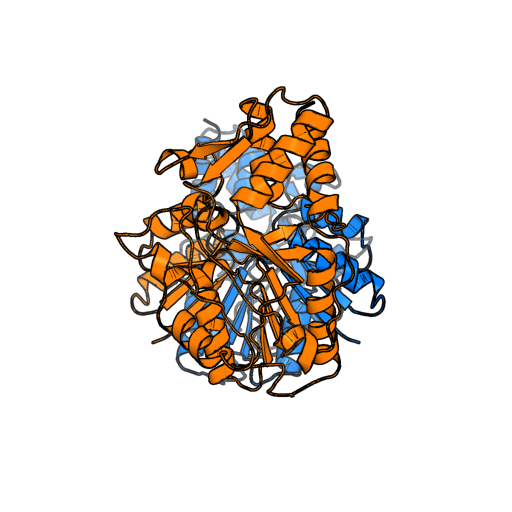142 LYS B N 1
ATOM 3397 C CA . LYS B 1 142 ? 6.684 11.547 19.734 1 93.56 142 LYS B CA 1
ATOM 3398 C C . LYS B 1 142 ? 5.621 10.477 19.516 1 93.56 142 LYS B C 1
ATOM 3400 O O . LYS B 1 142 ? 4.719 10.305 20.344 1 93.56 142 LYS B O 1
ATOM 3405 N N . GLY B 1 143 ? 5.684 9.867 18.344 1 91.38 143 GLY B N 1
ATOM 3406 C CA . GLY B 1 143 ? 4.75 8.781 18.078 1 91.38 143 GLY B CA 1
ATOM 3407 C C . GLY B 1 143 ? 4.906 7.609 19.031 1 91.38 143 GLY B C 1
ATOM 3408 O O . GLY B 1 143 ? 6.008 7.336 19.5 1 91.38 143 GLY B O 1
ATOM 3409 N N . GLN B 1 144 ? 3.822 6.945 19.188 1 87.81 144 GLN B N 1
ATOM 3410 C CA . GLN B 1 144 ? 3.846 5.762 20.047 1 87.81 144 GLN B CA 1
ATOM 3411 C C . GLN B 1 144 ? 3.646 4.492 19.234 1 87.81 144 GLN B C 1
ATOM 3413 O O . GLN B 1 144 ? 3.465 3.408 19.797 1 87.81 144 GLN B O 1
ATOM 3418 N N . GLY B 1 145 ? 3.592 4.633 17.922 1 83.25 145 GLY B N 1
ATOM 3419 C CA . GLY B 1 145 ? 3.514 3.467 17.047 1 83.25 145 GLY B CA 1
ATOM 3420 C C . GLY B 1 145 ? 4.754 2.598 17.109 1 83.25 145 GLY B C 1
ATOM 3421 O O . GLY B 1 145 ? 5.797 3.025 17.609 1 83.25 145 GLY B O 1
ATOM 3422 N N . PRO B 1 146 ? 4.688 1.467 16.594 1 81.5 146 PRO B N 1
ATOM 3423 C CA . PRO B 1 146 ? 5.746 0.483 16.828 1 81.5 146 PRO B CA 1
ATOM 3424 C C . PRO B 1 146 ? 6.957 0.693 15.922 1 81.5 146 PRO B C 1
ATOM 3426 O O . PRO B 1 146 ? 8.047 0.201 16.219 1 81.5 146 PRO B O 1
ATOM 3429 N N . VAL B 1 147 ? 6.832 1.386 14.836 1 82.88 147 VAL B N 1
ATOM 3430 C CA . VAL B 1 147 ? 7.934 1.452 13.883 1 82.88 147 VAL B CA 1
ATOM 3431 C C . VAL B 1 147 ? 8.453 2.885 13.789 1 82.88 147 VAL B C 1
ATOM 3433 O O . VAL B 1 147 ? 9.445 3.232 14.438 1 82.88 147 VAL B O 1
ATOM 3436 N N . LYS B 1 148 ? 7.754 3.768 13.117 1 79.56 148 LYS B N 1
ATOM 3437 C CA . LYS B 1 148 ? 8.172 5.16 13 1 79.56 148 LYS B CA 1
ATOM 3438 C C . LYS B 1 148 ? 7.535 6.02 14.094 1 79.56 148 LYS B C 1
ATOM 3440 O O . LYS B 1 148 ? 6.32 5.977 14.297 1 79.56 148 LYS B O 1
ATOM 3445 N N . GLN B 1 149 ? 8.391 6.77 14.766 1 90.69 149 GLN B N 1
ATOM 3446 C CA . GLN B 1 149 ? 7.902 7.582 15.875 1 90.69 149 GLN B CA 1
ATOM 3447 C C . GLN B 1 149 ? 8.352 9.031 15.734 1 90.69 149 GLN B C 1
ATOM 3449 O O . GLN B 1 149 ? 8.141 9.844 16.641 1 90.69 149 GLN B O 1
ATOM 3454 N N . ARG B 1 150 ? 9 9.367 14.562 1 91.06 150 ARG B N 1
ATOM 3455 C CA . ARG B 1 150 ? 9.602 10.664 14.289 1 91.06 150 ARG B CA 1
ATOM 3456 C C . ARG B 1 150 ? 8.828 11.406 13.203 1 91.06 150 ARG B C 1
ATOM 3458 O O . ARG B 1 150 ? 8.539 10.844 12.141 1 91.06 150 ARG B O 1
ATOM 3465 N N . SER B 1 151 ? 8.414 12.625 13.547 1 94.19 151 SER B N 1
ATOM 3466 C CA . SER B 1 151 ? 7.777 13.469 12.547 1 94.19 151 SER B CA 1
ATOM 3467 C C . SER B 1 151 ? 8.797 14 11.539 1 94.19 151 SER B C 1
ATOM 3469 O O . SER B 1 151 ? 9.906 13.484 11.445 1 94.19 151 SER B O 1
ATOM 3471 N N . VAL B 1 152 ? 8.375 15.055 10.719 1 90 152 VAL B N 1
ATOM 3472 C CA . VAL B 1 152 ? 9.242 15.508 9.633 1 90 152 VAL B CA 1
ATOM 3473 C C . VAL B 1 152 ? 9.695 16.938 9.906 1 90 152 VAL B C 1
ATOM 3475 O O . VAL B 1 152 ? 10.891 17.219 10.023 1 90 152 VAL B O 1
ATOM 3478 N N . GLN B 1 153 ? 8.867 17.844 10.172 1 95.06 153 GLN B N 1
ATOM 3479 C CA . GLN B 1 153 ? 9.172 19.266 10.047 1 95.06 153 GLN B CA 1
ATOM 3480 C C . GLN B 1 153 ? 10 19.75 11.234 1 95.06 153 GLN B C 1
ATOM 3482 O O . GLN B 1 153 ? 11.094 20.297 11.047 1 95.06 153 GLN B O 1
ATOM 3487 N N . ILE B 1 154 ? 9.555 19.531 12.438 1 97.81 154 ILE B N 1
ATOM 3488 C CA . ILE B 1 154 ? 10.266 20.031 13.602 1 97.81 154 ILE B CA 1
ATOM 3489 C C . ILE B 1 154 ? 11.602 19.312 13.742 1 97.81 154 ILE B C 1
ATOM 3491 O O . ILE B 1 154 ? 12.641 19.953 13.938 1 97.81 154 ILE B O 1
ATOM 3495 N N . PRO B 1 155 ? 11.641 17.984 13.562 1 97.19 155 PRO B N 1
ATOM 3496 C CA . PRO B 1 155 ? 12.938 17.297 13.633 1 97.19 155 PRO B CA 1
ATOM 3497 C C . PRO B 1 155 ? 13.906 17.766 12.555 1 97.19 155 PRO B C 1
ATOM 3499 O O . PRO B 1 155 ? 15.109 17.859 12.805 1 97.19 155 PRO B O 1
ATOM 3502 N N . ALA B 1 156 ? 13.391 18.062 11.375 1 95.5 156 ALA B N 1
ATOM 3503 C CA . ALA B 1 156 ? 14.266 18.531 10.305 1 95.5 156 ALA B CA 1
ATOM 3504 C C . ALA B 1 156 ? 14.914 19.859 10.664 1 95.5 156 ALA B C 1
ATOM 3506 O O . ALA B 1 156 ? 16.125 20.047 10.461 1 95.5 156 ALA B O 1
ATOM 3507 N N . LEU B 1 157 ? 14.164 20.781 11.195 1 98.31 157 LEU B N 1
ATOM 3508 C CA . LEU B 1 157 ? 14.703 22.062 11.625 1 98.31 157 LEU B CA 1
ATOM 3509 C C . LEU B 1 157 ? 15.727 21.875 12.742 1 98.31 157 LEU B C 1
ATOM 3511 O O . LEU B 1 157 ? 16.766 22.547 12.766 1 98.31 157 LEU B O 1
ATOM 3515 N N . SER B 1 158 ? 15.398 21.016 13.648 1 98.44 158 SER B N 1
ATOM 3516 C CA . SER B 1 158 ? 16.297 20.719 14.766 1 98.44 158 SER B CA 1
ATOM 3517 C C . SER B 1 158 ? 17.625 20.156 14.273 1 98.44 158 SER B C 1
ATOM 3519 O O . SER B 1 158 ? 18.688 20.562 14.727 1 98.44 158 SER B O 1
ATOM 3521 N N . LYS B 1 159 ? 17.5 19.25 13.383 1 97.5 159 LYS B N 1
ATOM 3522 C CA . LYS B 1 159 ? 18.688 18.609 12.828 1 97.5 159 LYS B CA 1
ATOM 3523 C C . LYS B 1 159 ? 19.594 19.641 12.141 1 97.5 159 LYS B C 1
ATOM 3525 O O . LYS B 1 159 ? 20.797 19.656 12.367 1 97.5 159 LYS B O 1
ATOM 3530 N N . VAL B 1 160 ? 19.031 20.438 11.328 1 97.31 160 VAL B N 1
ATOM 3531 C CA . VAL B 1 160 ? 19.781 21.422 10.57 1 97.31 160 VAL B CA 1
ATOM 3532 C C . VAL B 1 160 ? 20.422 22.422 11.531 1 97.31 160 VAL B C 1
ATOM 3534 O O . VAL B 1 160 ? 21.578 22.828 11.336 1 97.31 160 VAL B O 1
ATOM 3537 N N . ALA B 1 161 ? 19.75 22.844 12.555 1 98.44 161 ALA B N 1
ATOM 3538 C CA . ALA B 1 161 ? 20.281 23.766 13.539 1 98.44 161 ALA B CA 1
ATOM 3539 C C . ALA B 1 161 ? 21.531 23.203 14.203 1 98.44 161 ALA B C 1
ATOM 3541 O O . ALA B 1 161 ? 22.547 23.906 14.336 1 98.44 161 ALA B O 1
ATOM 3542 N N . ILE B 1 162 ? 21.422 21.969 14.539 1 97.94 162 ILE B N 1
ATOM 3543 C CA . ILE B 1 162 ? 22.531 21.328 15.227 1 97.94 162 ILE B CA 1
ATOM 3544 C C . ILE B 1 162 ? 23.719 21.156 14.266 1 97.94 162 ILE B C 1
ATOM 3546 O O . ILE B 1 162 ? 24.859 21.469 14.617 1 97.94 162 ILE B O 1
ATOM 3550 N N . GLU B 1 163 ? 23.391 20.766 13.094 1 97.25 163 GLU B N 1
ATOM 3551 C CA . GLU B 1 163 ? 24.438 20.5 12.109 1 97.25 163 GLU B CA 1
ATOM 3552 C C . GLU B 1 163 ? 25.156 21.781 11.695 1 97.25 163 GLU B C 1
ATOM 3554 O O . GLU B 1 163 ? 26.375 21.781 11.5 1 97.25 163 GLU B O 1
ATOM 3559 N N . ARG B 1 164 ? 24.469 22.828 11.562 1 97.31 164 ARG B N 1
ATOM 3560 C CA . ARG B 1 164 ? 25.031 24.062 11.047 1 97.31 164 ARG B CA 1
ATOM 3561 C C . ARG B 1 164 ? 25.516 24.953 12.18 1 97.31 164 ARG B C 1
ATOM 3563 O O . ARG B 1 164 ? 26.219 25.938 11.945 1 97.31 164 ARG B O 1
ATOM 3570 N N . GLY B 1 165 ? 25.094 24.625 13.352 1 98.06 165 GLY B N 1
ATOM 3571 C CA . GLY B 1 165 ? 25.453 25.438 14.5 1 98.06 165 GLY B CA 1
ATOM 3572 C C . GLY B 1 165 ? 24.578 26.656 14.672 1 98.06 165 GLY B C 1
ATOM 3573 O O . GLY B 1 165 ? 24.906 27.562 15.461 1 98.06 165 GLY B O 1
ATOM 3574 N N . HIS B 1 166 ? 23.547 26.828 13.867 1 98.62 166 HIS B N 1
ATOM 3575 C CA . HIS B 1 166 ? 22.531 27.875 13.961 1 98.62 166 HIS B CA 1
ATOM 3576 C C . HIS B 1 166 ? 21.234 27.438 13.281 1 98.62 166 HIS B C 1
ATOM 3578 O O . HIS B 1 166 ? 21.25 26.656 12.328 1 98.62 166 HIS B O 1
ATOM 3584 N N . ALA B 1 167 ? 20.094 27.938 13.797 1 98.75 167 ALA B N 1
ATOM 3585 C CA . ALA B 1 167 ? 18.797 27.625 13.219 1 98.75 167 ALA B CA 1
ATOM 3586 C C . ALA B 1 167 ? 18.609 28.297 11.867 1 98.75 167 ALA B C 1
ATOM 3588 O O . ALA B 1 167 ? 19.359 29.219 11.516 1 98.75 167 ALA B O 1
ATOM 3589 N N . VAL B 1 168 ? 17.641 27.812 11.133 1 98.81 168 VAL B N 1
ATOM 3590 C CA . VAL B 1 168 ? 17.344 28.375 9.82 1 98.81 168 VAL B CA 1
ATOM 3591 C C . VAL B 1 168 ? 15.836 28.547 9.664 1 98.81 168 VAL B C 1
ATOM 3593 O O . VAL B 1 168 ? 15.055 27.984 10.438 1 98.81 168 VAL B O 1
ATOM 3596 N N . ARG B 1 169 ? 15.406 29.344 8.727 1 98.62 169 ARG B N 1
ATOM 3597 C CA . ARG B 1 169 ? 14.016 29.484 8.305 1 98.62 169 ARG B CA 1
ATOM 3598 C C . ARG B 1 169 ? 13.914 29.812 6.824 1 98.62 169 ARG B C 1
ATOM 3600 O O . ARG B 1 169 ? 14.883 30.281 6.223 1 98.62 169 ARG B O 1
ATOM 3607 N N . ALA B 1 170 ? 12.812 29.531 6.227 1 98.31 170 ALA B N 1
ATOM 3608 C CA . ALA B 1 170 ? 12.57 29.906 4.836 1 98.31 170 ALA B CA 1
ATOM 3609 C C . ALA B 1 170 ? 12.242 31.391 4.719 1 98.31 170 ALA B C 1
ATOM 3611 O O . ALA B 1 170 ? 11.211 31.859 5.227 1 98.31 170 ALA B O 1
ATOM 3612 N N . GLY B 1 171 ? 13.078 32.156 4.016 1 98.06 171 GLY B N 1
ATOM 3613 C CA . GLY B 1 171 ? 12.867 33.594 3.895 1 98.06 171 GLY B CA 1
ATOM 3614 C C . GLY B 1 171 ? 12.688 34.281 5.234 1 98.06 171 GLY B C 1
ATOM 3615 O O . GLY B 1 171 ? 13.422 34 6.184 1 98.06 171 GLY B O 1
ATOM 3616 N N . ARG B 1 172 ? 11.742 35.219 5.336 1 97.94 172 ARG B N 1
ATOM 3617 C CA . ARG B 1 172 ? 11.492 35.969 6.551 1 97.94 172 ARG B CA 1
ATOM 3618 C C . ARG B 1 172 ? 10.781 35.125 7.602 1 97.94 172 ARG B C 1
ATOM 3620 O O . ARG B 1 172 ? 10.695 35.531 8.766 1 97.94 172 ARG B O 1
ATOM 3627 N N . GLY B 1 173 ? 10.344 34 7.211 1 98.38 173 GLY B N 1
ATOM 3628 C CA . GLY B 1 173 ? 9.711 33.062 8.148 1 98.38 173 GLY B CA 1
ATOM 3629 C C . GLY B 1 173 ? 8.32 33.5 8.562 1 98.38 173 GLY B C 1
ATOM 3630 O O . GLY B 1 173 ? 7.816 33.094 9.602 1 98.38 173 GLY B O 1
ATOM 3631 N N . LEU B 1 174 ? 7.664 34.344 7.742 1 98.5 174 LEU B N 1
ATOM 3632 C CA . LEU B 1 174 ? 6.379 34.906 8.133 1 98.5 174 LEU B CA 1
ATOM 3633 C C . LEU B 1 174 ? 5.227 34.031 7.668 1 98.5 174 LEU B C 1
ATOM 3635 O O . LEU B 1 174 ? 4.074 34.25 8.039 1 98.5 174 LEU B O 1
ATOM 3639 N N . ALA B 1 175 ? 5.523 32.969 6.855 1 98.12 175 ALA B N 1
ATOM 3640 C CA . ALA B 1 175 ? 4.508 31.969 6.543 1 98.12 175 ALA B CA 1
ATOM 3641 C C . ALA B 1 175 ? 4.074 31.219 7.801 1 98.12 175 ALA B C 1
ATOM 3643 O O . ALA B 1 175 ? 4.879 31.016 8.711 1 98.12 175 ALA B O 1
ATOM 3644 N N . ALA B 1 176 ? 2.785 30.797 7.832 1 98 176 ALA B N 1
ATOM 3645 C CA . ALA B 1 176 ? 2.242 30.188 9.039 1 98 176 ALA B CA 1
ATOM 3646 C C . ALA B 1 176 ? 1.469 28.906 8.695 1 98 176 ALA B C 1
ATOM 3648 O O . ALA B 1 176 ? 0.816 28.828 7.656 1 98 176 ALA B O 1
ATOM 3649 N N . TRP B 1 177 ? 1.569 27.922 9.531 1 97.69 177 TRP B N 1
ATOM 3650 C CA . TRP B 1 177 ? 0.779 26.688 9.469 1 97.69 177 TRP B CA 1
ATOM 3651 C C . TRP B 1 177 ? 0.059 26.438 10.789 1 97.69 177 TRP B C 1
ATOM 3653 O O . TRP B 1 177 ? 0.589 26.734 11.859 1 97.69 177 TRP B O 1
ATOM 3663 N N . THR B 1 178 ? -1.192 26 10.734 1 97.62 178 THR B N 1
ATOM 3664 C CA . THR B 1 178 ? -1.795 25.344 11.891 1 97.62 178 THR B CA 1
ATOM 3665 C C . THR B 1 178 ? -1.009 24.094 12.281 1 97.62 178 THR B C 1
ATOM 3667 O O . THR B 1 178 ? -0.138 23.641 11.531 1 97.62 178 THR B O 1
ATOM 3670 N N . ASN B 1 179 ? -1.138 23.625 13.539 1 97.81 179 ASN B N 1
ATOM 3671 C CA . ASN B 1 179 ? -0.38 22.469 13.992 1 97.81 179 ASN B CA 1
ATOM 3672 C C . ASN B 1 179 ? -1.231 21.547 14.859 1 97.81 179 ASN B C 1
ATOM 3674 O O . ASN B 1 179 ? -2.26 21.953 15.398 1 97.81 179 ASN B O 1
ATOM 3678 N N . VAL B 1 180 ? -0.875 20.266 14.953 1 97.56 180 VAL B N 1
ATOM 3679 C CA . VAL B 1 180 ? -1.627 19.281 15.719 1 97.56 180 VAL B CA 1
ATOM 3680 C C . VAL B 1 180 ? -0.682 18.203 16.25 1 97.56 180 VAL B C 1
ATOM 3682 O O . VAL B 1 180 ? 0.238 17.781 15.539 1 97.56 180 VAL B O 1
ATOM 3685 N N . HIS B 1 181 ? -0.841 17.797 17.516 1 97.81 181 HIS B N 1
ATOM 3686 C CA . HIS B 1 181 ? -0.098 16.672 18.062 1 97.81 181 HIS B CA 1
ATOM 3687 C C . HIS B 1 181 ? -0.548 15.359 17.453 1 97.81 181 HIS B C 1
ATOM 3689 O O . HIS B 1 181 ? -1.744 15.141 17.25 1 97.81 181 HIS B O 1
ATOM 3695 N N . VAL B 1 182 ? 0.361 14.469 17.234 1 96.12 182 VAL B N 1
ATOM 3696 C CA . VAL B 1 182 ? 0.1 13.227 16.531 1 96.12 182 VAL B CA 1
ATOM 3697 C C . VAL B 1 182 ? -0.92 12.391 17.297 1 96.12 182 VAL B C 1
ATOM 3699 O O . VAL B 1 182 ? -1.76 11.711 16.703 1 96.12 182 VAL B O 1
ATOM 3702 N N . ALA B 1 183 ? -0.888 12.398 18.625 1 94.25 183 ALA B N 1
ATOM 3703 C CA . ALA B 1 183 ? -1.849 11.656 19.438 1 94.25 183 ALA B CA 1
ATOM 3704 C C . ALA B 1 183 ? -3.256 12.227 19.281 1 94.25 183 ALA B C 1
ATOM 3706 O O . ALA B 1 183 ? -4.234 11.477 19.234 1 94.25 183 ALA B O 1
ATOM 3707 N N . ASP B 1 184 ? -3.344 13.547 19.266 1 96.19 184 ASP B N 1
ATOM 3708 C CA . ASP B 1 184 ? -4.641 14.18 19.031 1 96.19 184 ASP B CA 1
ATOM 3709 C C . ASP B 1 184 ? -5.168 13.859 17.641 1 96.19 184 ASP B C 1
ATOM 3711 O O . ASP B 1 184 ? -6.367 13.633 17.469 1 96.19 184 ASP B O 1
ATOM 3715 N N . LEU B 1 185 ? -4.309 13.914 16.641 1 94.62 185 LEU B N 1
ATOM 3716 C CA . LEU B 1 185 ? -4.695 13.539 15.281 1 94.62 185 LEU B CA 1
ATOM 3717 C C . LEU B 1 185 ? -5.219 12.109 15.242 1 94.62 185 LEU B C 1
ATOM 3719 O O . LEU B 1 185 ? -6.242 11.836 14.609 1 94.62 185 LEU B O 1
ATOM 3723 N N . ALA B 1 186 ? -4.512 11.172 15.898 1 90.88 186 ALA B N 1
ATOM 3724 C CA . ALA B 1 186 ? -4.938 9.773 15.938 1 90.88 186 ALA B CA 1
ATOM 3725 C C . ALA B 1 186 ? -6.312 9.641 16.578 1 90.88 186 ALA B C 1
ATOM 3727 O O . ALA B 1 186 ? -7.129 8.82 16.156 1 90.88 186 ALA B O 1
ATOM 3728 N N . ARG B 1 187 ? -6.562 10.438 17.594 1 93.19 187 ARG B N 1
ATOM 3729 C CA . ARG B 1 187 ? -7.867 10.398 18.25 1 93.19 187 ARG B CA 1
ATOM 3730 C C . ARG B 1 187 ? -8.969 10.859 17.297 1 93.19 187 ARG B C 1
ATOM 3732 O O . ARG B 1 187 ? -10.094 10.359 17.359 1 93.19 187 ARG B O 1
ATOM 3739 N N . LEU B 1 188 ? -8.68 11.852 16.469 1 94.19 188 LEU B N 1
ATOM 3740 C CA . LEU B 1 188 ? -9.656 12.25 15.469 1 94.19 188 LEU B CA 1
ATOM 3741 C C . LEU B 1 188 ? -10 11.07 14.562 1 94.19 188 LEU B C 1
ATOM 3743 O O . LEU B 1 188 ? -11.18 10.812 14.297 1 94.19 188 LEU B O 1
ATOM 3747 N N . PHE B 1 189 ? -8.992 10.352 14.086 1 90 189 PHE B N 1
ATOM 3748 C CA . PHE B 1 189 ? -9.219 9.195 13.227 1 90 189 PHE B CA 1
ATOM 3749 C C . PHE B 1 189 ? -10.008 8.117 13.969 1 90 189 PHE B C 1
ATOM 3751 O O . PHE B 1 189 ? -10.844 7.438 13.383 1 90 189 PHE B O 1
ATOM 3758 N N . THR B 1 190 ? -9.711 7.969 15.242 1 88.62 190 THR B N 1
ATOM 3759 C CA . THR B 1 190 ? -10.43 6.996 16.062 1 88.62 190 THR B CA 1
ATOM 3760 C C . THR B 1 190 ? -11.914 7.344 16.141 1 88.62 190 THR B C 1
ATOM 3762 O O . THR B 1 190 ? -12.773 6.461 16.016 1 88.62 190 THR B O 1
ATOM 3765 N N . ILE B 1 191 ? -12.219 8.617 16.328 1 92.44 191 ILE B N 1
ATOM 3766 C CA . ILE B 1 191 ? -13.602 9.07 16.375 1 92.44 191 ILE B CA 1
ATOM 3767 C C . ILE B 1 191 ? -14.297 8.766 15.055 1 92.44 191 ILE B C 1
ATOM 3769 O O . ILE B 1 191 ? -15.43 8.289 15.047 1 92.44 191 ILE B O 1
ATOM 3773 N N . LEU B 1 192 ? -13.617 9.039 13.93 1 91.38 192 LEU B N 1
ATOM 3774 C CA . LEU B 1 192 ? -14.18 8.758 12.617 1 91.38 192 LEU B CA 1
ATOM 3775 C C . LEU B 1 192 ? -14.422 7.258 12.438 1 91.38 192 LEU B C 1
ATOM 3777 O O . LEU B 1 192 ? -15.461 6.848 11.93 1 91.38 192 LEU B O 1
ATOM 3781 N N . ALA B 1 193 ? -13.453 6.465 12.859 1 83.06 193 ALA B N 1
ATOM 3782 C CA . ALA B 1 193 ? -13.602 5.016 12.781 1 83.06 193 ALA B CA 1
ATOM 3783 C C . ALA B 1 193 ? -14.789 4.539 13.609 1 83.06 193 ALA B C 1
ATOM 3785 O O . ALA B 1 193 ? -15.531 3.65 13.18 1 83.06 193 ALA B O 1
ATOM 3786 N N . GLU B 1 194 ? -14.977 5.133 14.797 1 88.56 194 GLU B N 1
ATOM 3787 C CA . GLU B 1 194 ? -16.078 4.789 15.672 1 88.56 194 GLU B CA 1
ATOM 3788 C C . GLU B 1 194 ? -17.422 5.141 15.039 1 88.56 194 GLU B C 1
ATOM 3790 O O . GLU B 1 194 ? -18.391 4.375 15.133 1 88.56 194 GLU B O 1
ATOM 3795 N N . LYS B 1 195 ? -17.469 6.289 14.438 1 91 195 LYS B N 1
ATOM 3796 C CA . LYS B 1 195 ? -18.688 6.68 13.734 1 91 195 LYS B CA 1
ATOM 3797 C C . LYS B 1 195 ? -19.016 5.695 12.617 1 91 195 LYS B C 1
ATOM 3799 O O . LYS B 1 195 ? -20.172 5.328 12.43 1 91 195 LYS B O 1
ATOM 3804 N N . GLY B 1 196 ? -17.984 5.336 11.859 1 84.94 196 GLY B N 1
ATOM 3805 C CA . GLY B 1 196 ? -18.188 4.328 10.828 1 84.94 196 GLY B CA 1
ATOM 3806 C C . GLY B 1 196 ? -18.641 2.994 11.383 1 84.94 196 GLY B C 1
ATOM 3807 O O . GLY B 1 196 ? -19.562 2.375 10.844 1 84.94 196 GLY B O 1
ATOM 3808 N N . ALA B 1 197 ? -18.031 2.539 12.445 1 80.81 197 ALA B N 1
ATOM 3809 C CA . ALA B 1 197 ? -18.359 1.266 13.078 1 80.81 197 ALA B CA 1
ATOM 3810 C C . ALA B 1 197 ? -19.812 1.243 13.539 1 80.81 197 ALA B C 1
ATOM 3812 O O . ALA B 1 197 ? -20.453 0.191 13.531 1 80.81 197 ALA B O 1
ATOM 3813 N N . LYS B 1 198 ? -20.344 2.432 13.875 1 87.69 198 LYS B N 1
ATOM 3814 C CA . LYS B 1 198 ? -21.719 2.557 14.344 1 87.69 198 LYS B CA 1
ATOM 3815 C C . LYS B 1 198 ? -22.688 2.734 13.18 1 87.69 198 LYS B C 1
ATOM 3817 O O . LYS B 1 198 ? -23.891 2.895 13.391 1 87.69 198 LYS B O 1
ATOM 3822 N N . GLY B 1 199 ? -22.141 2.762 11.938 1 85.44 199 GLY B N 1
ATOM 3823 C CA . GLY B 1 199 ? -22.969 2.844 10.75 1 85.44 199 GLY B CA 1
ATOM 3824 C C . GLY B 1 199 ? -23.5 4.242 10.484 1 85.44 199 GLY B C 1
ATOM 3825 O O . GLY B 1 199 ? -24.578 4.406 9.914 1 85.44 199 GLY B O 1
ATOM 3826 N N . SER B 1 200 ? -22.766 5.191 10.93 1 90.69 200 SER B N 1
ATOM 3827 C CA . SER B 1 200 ? -23.219 6.57 10.758 1 90.69 200 SER B CA 1
ATOM 3828 C C . SER B 1 200 ? -23.328 6.941 9.289 1 90.69 200 SER B C 1
ATOM 3830 O O . SER B 1 200 ? -22.422 6.664 8.5 1 90.69 200 SER B O 1
ATOM 3832 N N . GLU B 1 201 ? -24.406 7.531 8.945 1 91.81 201 GLU B N 1
ATOM 3833 C CA . GLU B 1 201 ? -24.641 8.023 7.59 1 91.81 201 GLU B CA 1
ATOM 3834 C C . GLU B 1 201 ? -24.75 9.539 7.562 1 91.81 201 GLU B C 1
ATOM 3836 O O . GLU B 1 201 ? -25.234 10.117 6.582 1 91.81 201 GLU B O 1
ATOM 3841 N N . ASP B 1 202 ? -24.375 10.18 8.633 1 95.5 202 ASP B N 1
ATOM 3842 C CA . ASP B 1 202 ? -24.484 11.633 8.766 1 95.5 202 ASP B CA 1
ATOM 3843 C C . ASP B 1 202 ? -23.703 12.352 7.68 1 95.5 202 ASP B C 1
ATOM 3845 O O . ASP B 1 202 ? -22.469 12.281 7.652 1 95.5 202 ASP B O 1
ATOM 3849 N N . GLU B 1 203 ? -24.375 13.109 6.902 1 93.81 203 GLU B N 1
ATOM 3850 C CA . GLU B 1 203 ? -23.75 13.781 5.766 1 93.81 203 GLU B CA 1
ATOM 3851 C C . GLU B 1 203 ? -22.812 14.891 6.223 1 93.81 203 GLU B C 1
ATOM 3853 O O . GLU B 1 203 ? -21.984 15.359 5.453 1 93.81 203 GLU B O 1
ATOM 3858 N N . ASN B 1 204 ? -22.969 15.32 7.402 1 95.38 204 ASN B N 1
ATOM 3859 C CA . ASN B 1 204 ? -22.047 16.328 7.934 1 95.38 204 ASN B CA 1
ATOM 3860 C C . ASN B 1 204 ? -20.719 15.711 8.328 1 95.38 204 ASN B C 1
ATOM 3862 O O . ASN B 1 204 ? -19.734 16.438 8.547 1 95.38 204 ASN B O 1
ATOM 3866 N N . VAL B 1 205 ? -20.688 14.414 8.422 1 96.62 205 VAL B N 1
ATOM 3867 C CA . VAL B 1 205 ? -19.484 13.703 8.836 1 96.62 205 VAL B CA 1
ATOM 3868 C C . VAL B 1 205 ? -18.766 13.141 7.602 1 96.62 205 VAL B C 1
ATOM 3870 O O . VAL B 1 205 ? -17.547 13.109 7.551 1 96.62 205 VAL B O 1
ATOM 3873 N N . TRP B 1 206 ? -19.484 12.68 6.68 1 95.44 206 TRP B N 1
ATOM 3874 C CA . TRP B 1 206 ? -18.938 11.891 5.578 1 95.44 206 TRP B CA 1
ATOM 3875 C C . TRP B 1 206 ? -19.203 12.578 4.238 1 95.44 206 TRP B C 1
ATOM 3877 O O . TRP B 1 206 ? -19.891 13.602 4.18 1 95.44 206 TRP B O 1
ATOM 3887 N N . GLY B 1 207 ? -18.625 11.961 3.111 1 93.81 207 GLY B N 1
ATOM 3888 C CA . GLY B 1 207 ? -18.891 12.406 1.754 1 93.81 207 GLY B CA 1
ATOM 3889 C C . GLY B 1 207 ? -18.172 13.695 1.399 1 93.81 207 GLY B C 1
ATOM 3890 O O . GLY B 1 207 ? -17.062 13.945 1.888 1 93.81 207 GLY B O 1
ATOM 3891 N N . GLU B 1 208 ? -18.766 14.461 0.595 1 93.81 208 GLU B N 1
ATOM 3892 C CA . GLU B 1 208 ? -18.109 15.672 0.092 1 93.81 208 GLU B CA 1
ATOM 3893 C C . GLU B 1 208 ? -17.906 16.688 1.209 1 93.81 208 GLU B C 1
ATOM 3895 O O . GLU B 1 208 ? -16.938 17.469 1.175 1 93.81 208 GLU B O 1
ATOM 3900 N N . LYS B 1 209 ? -18.766 16.625 2.219 1 95 209 LYS B N 1
ATOM 3901 C CA . LYS B 1 209 ? -18.578 17.531 3.346 1 95 209 LYS B CA 1
ATOM 3902 C C . LYS B 1 209 ? -17.547 17 4.332 1 95 209 LYS B C 1
ATOM 3904 O O . LYS B 1 209 ? -17.062 17.734 5.195 1 95 209 LYS B O 1
ATOM 3909 N N . GLY B 1 210 ? -17.234 15.734 4.199 1 96.12 210 GLY B N 1
ATOM 3910 C CA . GLY B 1 210 ? -16.344 15.07 5.133 1 96.12 210 GLY B CA 1
ATOM 3911 C C . GLY B 1 210 ? -14.891 15.469 4.953 1 96.12 210 GLY B C 1
ATOM 3912 O O . GLY B 1 210 ? -14.023 14.617 4.762 1 96.12 210 GLY B O 1
ATOM 3913 N N . ILE B 1 211 ? -14.625 16.781 4.918 1 97 211 ILE B N 1
ATOM 3914 C CA . ILE B 1 211 ? -13.289 17.359 4.867 1 97 211 ILE B CA 1
ATOM 3915 C C . ILE B 1 211 ? -12.906 17.891 6.25 1 97 211 ILE B C 1
ATOM 3917 O O . ILE B 1 211 ? -13.641 18.672 6.852 1 97 211 ILE B O 1
ATOM 3921 N N . TYR B 1 212 ? -11.75 17.484 6.742 1 97.25 212 TYR B N 1
ATOM 3922 C CA . TYR B 1 212 ? -11.32 17.875 8.078 1 97.25 212 TYR B CA 1
ATOM 3923 C C . TYR B 1 212 ? -9.961 18.562 8.039 1 97.25 212 TYR B C 1
ATOM 3925 O O . TYR B 1 212 ? -9.008 18.031 7.469 1 97.25 212 TYR B O 1
ATOM 3933 N N . LEU B 1 213 ? -9.867 19.703 8.609 1 97.56 213 LEU B N 1
ATOM 3934 C CA . LEU B 1 213 ? -8.633 20.422 8.844 1 97.56 213 LEU B CA 1
ATOM 3935 C C . LEU B 1 213 ? -8.297 20.469 10.328 1 97.56 213 LEU B C 1
ATOM 3937 O O . LEU B 1 213 ? -8.461 21.516 10.977 1 97.56 213 LEU B O 1
ATOM 3941 N N . PRO B 1 214 ? -7.754 19.375 10.867 1 95.81 214 PRO B N 1
ATOM 3942 C CA . PRO B 1 214 ? -7.48 19.359 12.305 1 95.81 214 PRO B CA 1
ATOM 3943 C C . PRO B 1 214 ? -6.363 20.328 12.703 1 95.81 214 PRO B C 1
ATOM 3945 O O . PRO B 1 214 ? -5.43 20.547 11.922 1 95.81 214 PRO B O 1
ATOM 3948 N N . GLY B 1 215 ? -6.508 20.844 13.977 1 95.56 215 GLY B N 1
ATOM 3949 C CA . GLY B 1 215 ? -5.473 21.734 14.484 1 95.56 215 GLY B CA 1
ATOM 3950 C C . GLY B 1 215 ? -5.828 22.359 15.82 1 95.56 215 GLY B C 1
ATOM 3951 O O . GLY B 1 215 ? -6.984 22.312 16.25 1 95.56 215 GLY B O 1
ATOM 3952 N N . VAL B 1 216 ? -4.914 22.938 16.594 1 93.75 216 VAL B N 1
ATOM 3953 C CA . VAL B 1 216 ? -5.133 23.547 17.891 1 93.75 216 VAL B CA 1
ATOM 3954 C C . VAL B 1 216 ? -4.566 24.969 17.906 1 93.75 216 VAL B C 1
ATOM 3956 O O . VAL B 1 216 ? -4.855 25.75 18.812 1 93.75 216 VAL B O 1
ATOM 3959 N N . GLY B 1 217 ? -3.865 25.422 16.922 1 91.06 217 GLY B N 1
ATOM 3960 C CA . GLY B 1 217 ? -3.24 26.734 16.844 1 91.06 217 GLY B CA 1
ATOM 3961 C C . GLY B 1 217 ? -2.369 26.891 15.609 1 91.06 217 GLY B C 1
ATOM 3962 O O . GLY B 1 217 ? -2.25 25.969 14.797 1 91.06 217 GLY B O 1
ATOM 3963 N N . GLU B 1 218 ? -1.874 28.109 15.484 1 95.62 218 GLU B N 1
ATOM 3964 C CA . GLU B 1 218 ? -0.971 28.375 14.367 1 95.62 218 GLU B CA 1
ATOM 3965 C C . GLU B 1 218 ? 0.294 29.094 14.836 1 95.62 218 GLU B C 1
ATOM 3967 O O . GLU B 1 218 ? 0.27 29.812 15.828 1 95.62 218 GLU B O 1
ATOM 3972 N N . LEU B 1 219 ? 1.328 28.828 14.219 1 97.44 219 LEU B N 1
ATOM 3973 C CA . LEU B 1 219 ? 2.604 29.5 14.414 1 97.44 219 LEU B CA 1
ATOM 3974 C C . LEU B 1 219 ? 3.254 29.844 13.078 1 97.44 219 LEU B C 1
ATOM 3976 O O . LEU B 1 219 ? 3.086 29.109 12.094 1 97.44 219 LEU B O 1
ATOM 3980 N N . THR B 1 220 ? 3.943 30.969 13.117 1 98.44 220 THR B N 1
ATOM 3981 C CA . THR B 1 220 ? 4.797 31.234 11.961 1 98.44 220 THR B CA 1
ATOM 3982 C C . THR B 1 220 ? 6.055 30.375 12.008 1 98.44 220 THR B C 1
ATOM 3984 O O . THR B 1 220 ? 6.441 29.891 13.078 1 98.44 220 THR B O 1
ATOM 3987 N N . TRP B 1 221 ? 6.609 30.234 10.875 1 98.31 221 TRP B N 1
ATOM 3988 C CA . TRP B 1 221 ? 7.844 29.453 10.82 1 98.31 221 TRP B CA 1
ATOM 3989 C C . TRP B 1 221 ? 8.984 30.203 11.508 1 98.31 221 TRP B C 1
ATOM 3991 O O . TRP B 1 221 ? 9.914 29.578 12.039 1 98.31 221 TRP B O 1
ATOM 4001 N N . ALA B 1 222 ? 8.938 31.547 11.562 1 98.62 222 ALA B N 1
ATOM 4002 C CA . ALA B 1 222 ? 9.898 32.312 12.352 1 98.62 222 ALA B CA 1
ATOM 4003 C C . ALA B 1 222 ? 9.781 31.969 13.836 1 98.62 222 ALA B C 1
ATOM 4005 O O . ALA B 1 222 ? 10.797 31.766 14.516 1 98.62 222 ALA B O 1
ATOM 4006 N N . ASP B 1 223 ? 8.555 31.938 14.32 1 98.44 223 ASP B N 1
ATOM 4007 C CA . ASP B 1 223 ? 8.32 31.562 15.711 1 98.44 223 ASP B CA 1
ATOM 4008 C C . ASP B 1 223 ? 8.883 30.188 16.016 1 98.44 223 ASP B C 1
ATOM 4010 O O . ASP B 1 223 ? 9.5 29.969 17.062 1 98.44 223 ASP B O 1
ATOM 4014 N N . ILE B 1 224 ? 8.672 29.266 15.125 1 98.69 224 ILE B N 1
ATOM 4015 C CA . ILE B 1 224 ? 9.125 27.891 15.32 1 98.69 224 ILE B CA 1
ATOM 4016 C C . ILE B 1 224 ? 10.648 27.828 15.281 1 98.69 224 ILE B C 1
ATOM 4018 O O . ILE B 1 224 ? 11.273 27.234 16.156 1 98.69 224 ILE B O 1
ATOM 4022 N N . SER B 1 225 ? 11.227 28.469 14.312 1 98.75 225 SER B N 1
ATOM 4023 C CA . SER B 1 225 ? 12.68 28.469 14.188 1 98.75 225 SER B CA 1
ATOM 4024 C C . SER B 1 225 ? 13.336 29.125 15.398 1 98.75 225 SER B C 1
ATOM 4026 O O . SER B 1 225 ? 14.391 28.688 15.852 1 98.75 225 SER B O 1
ATOM 4028 N N . ASP B 1 226 ? 12.734 30.188 15.867 1 98.75 226 ASP B N 1
ATOM 4029 C CA . ASP B 1 226 ? 13.25 30.844 17.062 1 98.75 226 ASP B CA 1
ATOM 4030 C C . ASP B 1 226 ? 13.234 29.906 18.266 1 98.75 226 ASP B C 1
ATOM 4032 O O . ASP B 1 226 ? 14.172 29.875 19.062 1 98.75 226 ASP B O 1
ATOM 4036 N N . ARG B 1 227 ? 12.18 29.172 18.375 1 98.75 227 ARG B N 1
ATOM 4037 C CA . ARG B 1 227 ? 12.055 28.219 19.469 1 98.75 227 ARG B CA 1
ATOM 4038 C C . ARG B 1 227 ? 13.078 27.109 19.344 1 98.75 227 ARG B C 1
ATOM 4040 O O . ARG B 1 227 ? 13.602 26.609 20.344 1 98.75 227 ARG B O 1
ATOM 4047 N N . VAL B 1 228 ? 13.32 26.672 18.125 1 98.81 228 VAL B N 1
ATOM 4048 C CA . VAL B 1 228 ? 14.336 25.656 17.875 1 98.81 228 VAL B CA 1
ATOM 4049 C C . VAL B 1 228 ? 15.711 26.188 18.281 1 98.81 228 VAL B C 1
ATOM 4051 O O . VAL B 1 228 ? 16.484 25.484 18.953 1 98.81 228 VAL B O 1
ATOM 4054 N N . ALA B 1 229 ? 16.016 27.438 17.875 1 98.81 229 ALA B N 1
ATOM 4055 C CA . ALA B 1 229 ? 17.297 28.062 18.234 1 98.81 229 ALA B CA 1
ATOM 4056 C C . ALA B 1 229 ? 17.453 28.125 19.75 1 98.81 229 ALA B C 1
ATOM 4058 O O . ALA B 1 229 ? 18.5 27.766 20.281 1 98.81 229 ALA B O 1
ATOM 4059 N N . LYS B 1 230 ? 16.438 28.578 20.391 1 98.75 230 LYS B N 1
ATOM 4060 C CA . LYS B 1 230 ? 16.469 28.719 21.844 1 98.75 230 LYS B CA 1
ATOM 4061 C C . LYS B 1 230 ? 16.672 27.359 22.516 1 98.75 230 LYS B C 1
ATOM 4063 O O . LYS B 1 230 ? 17.5 27.234 23.406 1 98.75 230 LYS B O 1
ATOM 4068 N N . ALA B 1 231 ? 15.875 26.375 22.094 1 98.75 231 ALA B N 1
ATOM 4069 C CA . ALA B 1 231 ? 15.984 25.031 22.672 1 98.75 231 ALA B CA 1
ATOM 4070 C C . ALA B 1 231 ? 17.391 24.469 22.469 1 98.75 231 ALA B C 1
ATOM 4072 O O . ALA B 1 231 ? 17.969 23.891 23.406 1 98.75 231 ALA B O 1
ATOM 4073 N N . ALA B 1 232 ? 17.891 24.609 21.281 1 98.75 232 ALA B N 1
ATOM 4074 C CA . ALA B 1 232 ? 19.219 24.078 20.984 1 98.75 232 ALA B CA 1
ATOM 4075 C C . ALA B 1 232 ? 20.297 24.781 21.812 1 98.75 232 ALA B C 1
ATOM 4077 O O . ALA B 1 232 ? 21.219 24.125 22.312 1 98.75 232 ALA B O 1
ATOM 4078 N N . LYS B 1 233 ? 20.156 26.031 21.953 1 98.75 233 LYS B N 1
ATOM 4079 C CA . LYS B 1 233 ? 21.125 26.781 22.766 1 98.75 233 LYS B CA 1
ATOM 4080 C C . LYS B 1 233 ? 21.016 26.406 24.234 1 98.75 233 LYS B C 1
ATOM 4082 O O . LYS B 1 233 ? 22.016 26.156 24.891 1 98.75 233 LYS B O 1
ATOM 4087 N N . ASP B 1 234 ? 19.781 26.391 24.703 1 98.44 234 ASP B N 1
ATOM 4088 C CA . ASP B 1 234 ? 19.547 26.031 26.094 1 98.44 234 ASP B CA 1
ATOM 4089 C C . ASP B 1 234 ? 20.125 24.656 26.422 1 98.44 234 ASP B C 1
ATOM 4091 O O . ASP B 1 234 ? 20.547 24.406 27.547 1 98.44 234 ASP B O 1
ATOM 4095 N N . GLN B 1 235 ? 20.172 23.828 25.453 1 98.25 235 GLN B N 1
ATOM 4096 C CA . GLN B 1 235 ? 20.656 22.469 25.641 1 98.25 235 GLN B CA 1
ATOM 4097 C C . GLN B 1 235 ? 22.141 22.359 25.344 1 98.25 235 GLN B C 1
ATOM 4099 O O . GLN B 1 235 ? 22.703 21.266 25.359 1 98.25 235 GLN B O 1
ATOM 4104 N N . GLY B 1 236 ? 22.75 23.422 25.016 1 98.06 236 GLY B N 1
ATOM 4105 C CA . GLY B 1 236 ? 24.188 23.469 24.812 1 98.06 236 GLY B CA 1
ATOM 4106 C C . GLY B 1 236 ? 24.625 22.906 23.469 1 98.06 236 GLY B C 1
ATOM 4107 O O . GLY B 1 236 ? 25.781 22.484 23.312 1 98.06 236 GLY B O 1
ATOM 4108 N N . LEU B 1 237 ? 23.719 22.875 22.516 1 98.06 237 LEU B N 1
ATOM 4109 C CA . LEU B 1 237 ? 24.016 22.234 21.234 1 98.06 237 LEU B CA 1
ATOM 4110 C C . LEU B 1 237 ? 24.516 23.25 20.219 1 98.06 237 LEU B C 1
ATOM 4112 O O . LEU B 1 237 ? 25.172 22.891 19.234 1 98.06 237 LEU B O 1
ATOM 4116 N N . ILE B 1 238 ? 24.078 24.516 20.406 1 98.19 238 ILE B N 1
ATOM 4117 C CA . ILE B 1 238 ? 24.578 25.625 19.594 1 98.19 238 ILE B CA 1
ATOM 4118 C C . ILE B 1 238 ? 24.859 26.828 20.484 1 98.19 238 ILE B C 1
ATOM 4120 O O . ILE B 1 238 ? 24.438 26.875 21.641 1 98.19 238 ILE B O 1
ATOM 4124 N N . ASP B 1 239 ? 25.531 27.859 19.922 1 98.25 239 ASP B N 1
ATOM 4125 C CA . ASP B 1 239 ? 26 28.938 20.781 1 98.25 239 ASP B CA 1
ATOM 4126 C C . ASP B 1 239 ? 25.391 30.281 20.375 1 98.25 239 ASP B C 1
ATOM 4128 O O . ASP B 1 239 ? 25.844 31.344 20.828 1 98.25 239 ASP B O 1
ATOM 4132 N N . THR B 1 240 ? 24.406 30.234 19.5 1 98.56 240 THR B N 1
ATOM 4133 C CA . THR B 1 240 ? 23.812 31.469 19 1 98.56 240 THR B CA 1
ATOM 4134 C C . THR B 1 240 ? 22.297 31.328 18.875 1 98.56 240 THR B C 1
ATOM 4136 O O . THR B 1 240 ? 21.781 30.219 18.766 1 98.56 240 THR B O 1
ATOM 4139 N N . LEU B 1 241 ? 21.594 32.406 18.984 1 98.5 241 LEU B N 1
ATOM 4140 C CA . LEU B 1 241 ? 20.156 32.469 18.75 1 98.5 241 LEU B CA 1
ATOM 4141 C C . LEU B 1 241 ? 19.844 32.969 17.344 1 98.5 241 LEU B C 1
ATOM 4143 O O . LEU B 1 241 ? 18.672 33.094 16.969 1 98.5 241 LEU B O 1
ATOM 4147 N N . GLU B 1 242 ? 20.891 33.219 16.609 1 98.25 242 GLU B N 1
ATOM 4148 C CA . GLU B 1 242 ? 20.703 33.719 15.25 1 98.25 242 GLU B CA 1
ATOM 4149 C C . GLU B 1 242 ? 20 32.656 14.391 1 98.25 242 GLU B C 1
ATOM 4151 O O . GLU B 1 242 ? 20.266 31.469 14.5 1 98.25 242 GLU B O 1
ATOM 4156 N N . VAL B 1 243 ? 19.078 33.094 13.625 1 98.75 243 VAL B N 1
ATOM 4157 C CA . VAL B 1 243 ? 18.359 32.281 12.664 1 98.75 243 VAL B CA 1
ATOM 4158 C C . VAL B 1 243 ? 18.656 32.75 11.242 1 98.75 243 VAL B C 1
ATOM 4160 O O . VAL B 1 243 ? 18.359 33.875 10.891 1 98.75 243 VAL B O 1
ATOM 4163 N N . GLU B 1 244 ? 19.219 31.859 10.461 1 98.75 244 GLU B N 1
ATOM 4164 C CA . GLU B 1 244 ? 19.578 32.219 9.086 1 98.75 244 GLU B CA 1
ATOM 4165 C C . GLU B 1 244 ? 18.359 32.094 8.164 1 98.75 244 GLU B C 1
ATOM 4167 O O . GLU B 1 244 ? 17.609 31.125 8.219 1 98.75 244 GLU B O 1
ATOM 4172 N N . GLU B 1 245 ? 18.172 33.156 7.359 1 98.62 245 GLU B N 1
ATOM 4173 C CA . GLU B 1 245 ? 17.156 33.094 6.309 1 98.62 245 GLU B CA 1
ATOM 4174 C C . GLU B 1 245 ? 17.672 32.344 5.082 1 98.62 245 GLU B C 1
ATOM 4176 O O . GLU B 1 245 ? 18.734 32.688 4.543 1 98.62 245 GLU B O 1
ATOM 4181 N N . LEU B 1 246 ? 16.953 31.312 4.754 1 98 246 LEU B N 1
ATOM 4182 C CA . LEU B 1 246 ? 17.297 30.562 3.543 1 98 246 LEU B CA 1
ATOM 4183 C C . LEU B 1 246 ? 16.328 30.906 2.412 1 98 246 LEU B C 1
ATOM 4185 O O . LEU B 1 246 ? 15.125 31.078 2.645 1 98 246 LEU B O 1
ATOM 4189 N N . TYR B 1 247 ? 16.875 30.984 1.217 1 95.75 247 TYR B N 1
ATOM 4190 C CA . TYR B 1 247 ? 16.094 31.234 0.01 1 95.75 247 TYR B CA 1
ATOM 4191 C C . TYR B 1 247 ? 16.297 30.109 -1.008 1 95.75 247 TYR B C 1
ATOM 4193 O O . TYR B 1 247 ? 17.172 29.266 -0.826 1 95.75 247 TYR B O 1
ATOM 4201 N N . LYS B 1 248 ? 15.383 30.109 -2.008 1 91.88 248 LYS B N 1
ATOM 4202 C CA . LYS B 1 248 ? 15.594 29.141 -3.078 1 91.88 248 LYS B CA 1
ATOM 4203 C C . LYS B 1 248 ? 16.922 29.391 -3.795 1 91.88 248 LYS B C 1
ATOM 4205 O O . LYS B 1 248 ? 17.312 30.547 -4.004 1 91.88 248 LYS B O 1
ATOM 4210 N N . PRO B 1 249 ? 17.641 28.406 -4.09 1 91.69 249 PRO B N 1
ATOM 4211 C CA . PRO B 1 249 ? 17.297 26.984 -3.986 1 91.69 249 PRO B CA 1
ATOM 4212 C C . PRO B 1 249 ? 17.75 26.359 -2.676 1 91.69 249 PRO B C 1
ATOM 4214 O O . PRO B 1 249 ? 17.484 25.188 -2.42 1 91.69 249 PRO B O 1
ATOM 4217 N N . GLU B 1 250 ? 18.391 27.094 -1.866 1 93.81 250 GLU B N 1
ATOM 4218 C CA . GLU B 1 250 ? 19.031 26.547 -0.67 1 93.81 250 GLU B CA 1
ATOM 4219 C C . GLU B 1 250 ? 18 25.984 0.296 1 93.81 250 GLU B C 1
ATOM 4221 O O . GLU B 1 250 ? 18.234 24.953 0.943 1 93.81 250 GLU B O 1
ATOM 4226 N N . VAL B 1 251 ? 16.906 26.641 0.443 1 95.56 251 VAL B N 1
ATOM 4227 C CA . VAL B 1 251 ? 15.875 26.203 1.376 1 95.56 251 VAL B CA 1
ATOM 4228 C C . VAL B 1 251 ? 15.438 24.781 1.017 1 95.56 251 VAL B C 1
ATOM 4230 O O . VAL B 1 251 ? 15.172 23.969 1.901 1 95.56 251 VAL B O 1
ATOM 4233 N N . ASP B 1 252 ? 15.367 24.406 -0.247 1 89.06 252 ASP B N 1
ATOM 4234 C CA . ASP B 1 252 ? 14.898 23.094 -0.719 1 89.06 252 ASP B CA 1
ATOM 4235 C C . ASP B 1 252 ? 15.992 22.047 -0.595 1 89.06 252 ASP B C 1
ATOM 4237 O O . ASP B 1 252 ? 15.703 20.844 -0.538 1 89.06 252 ASP B O 1
ATOM 4241 N N . THR B 1 253 ? 17.219 22.484 -0.496 1 87.5 253 THR B N 1
ATOM 4242 C CA . THR B 1 253 ? 18.328 21.562 -0.306 1 87.5 253 THR B CA 1
ATOM 4243 C C . THR B 1 253 ? 18.547 21.281 1.178 1 87.5 253 THR B C 1
ATOM 4245 O O . THR B 1 253 ? 18.891 20.172 1.561 1 87.5 253 THR B O 1
ATOM 4248 N N . ALA B 1 254 ? 18.344 22.281 1.968 1 91.81 254 ALA B N 1
ATOM 4249 C CA . ALA B 1 254 ? 18.656 22.188 3.393 1 91.81 254 ALA B CA 1
ATOM 4250 C C . ALA B 1 254 ? 17.516 21.516 4.152 1 91.81 254 ALA B C 1
ATOM 4252 O O . ALA B 1 254 ? 17.75 20.859 5.172 1 91.81 254 ALA B O 1
ATOM 4253 N N . LEU B 1 255 ? 16.297 21.719 3.682 1 92.81 255 LEU B N 1
ATOM 4254 C CA . LEU B 1 255 ? 15.109 21.203 4.352 1 92.81 255 LEU B CA 1
ATOM 4255 C C . LEU B 1 255 ? 14.273 20.359 3.404 1 92.81 255 LEU B C 1
ATOM 4257 O O . LEU B 1 255 ? 14.125 20.688 2.225 1 92.81 255 LEU B O 1
ATOM 4261 N N . PRO B 1 256 ? 13.719 19.203 3.945 1 84.88 256 PRO B N 1
ATOM 4262 C CA . PRO B 1 256 ? 12.852 18.406 3.076 1 84.88 256 PRO B CA 1
ATOM 4263 C C . PRO B 1 256 ? 11.633 19.172 2.586 1 84.88 256 PRO B C 1
ATOM 4265 O O . PRO B 1 256 ? 10.828 19.641 3.396 1 84.88 256 PRO B O 1
ATOM 4268 N N . ALA B 1 257 ? 11.477 19.281 1.241 1 83.81 257 ALA B N 1
ATOM 4269 C CA . ALA B 1 257 ? 10.391 20.078 0.655 1 83.81 257 ALA B CA 1
ATOM 4270 C C . ALA B 1 257 ? 10.367 21.484 1.241 1 83.81 257 ALA B C 1
ATOM 4272 O O . ALA B 1 257 ? 9.305 21.969 1.64 1 83.81 257 ALA B O 1
ATOM 4273 N N . GLY B 1 258 ? 11.461 22.062 1.29 1 92.31 258 GLY B N 1
ATOM 4274 C CA . GLY B 1 258 ? 11.711 23.281 2.039 1 92.31 258 GLY B CA 1
ATOM 4275 C C . GLY B 1 258 ? 10.742 24.406 1.71 1 92.31 258 GLY B C 1
ATOM 4276 O O . GLY B 1 258 ? 10.125 24.984 2.607 1 92.31 258 GLY B O 1
ATOM 4277 N N . SER B 1 259 ? 10.531 24.688 0.439 1 92.62 259 SER B N 1
ATOM 4278 C CA . SER B 1 259 ? 9.641 25.766 0.011 1 92.62 259 SER B CA 1
ATOM 4279 C C . SER B 1 259 ? 8.188 25.453 0.35 1 92.62 259 SER B C 1
ATOM 4281 O O . SER B 1 259 ? 7.426 26.344 0.726 1 92.62 259 SER B O 1
ATOM 4283 N N . VAL B 1 260 ? 7.805 24.203 0.292 1 89.25 260 VAL B N 1
ATOM 4284 C CA . VAL B 1 260 ? 6.418 23.797 0.498 1 89.25 260 VAL B CA 1
ATOM 4285 C C . VAL B 1 260 ? 6.121 23.719 1.993 1 89.25 260 VAL B C 1
ATOM 4287 O O . VAL B 1 260 ? 5.227 24.406 2.49 1 89.25 260 VAL B O 1
ATOM 4290 N N . PHE B 1 261 ? 6.91 23.031 2.742 1 92.88 261 PHE B N 1
ATOM 4291 C CA . PHE B 1 261 ? 6.621 22.719 4.137 1 92.88 261 PHE B CA 1
ATOM 4292 C C . PHE B 1 261 ? 6.941 23.906 5.035 1 92.88 261 PHE B C 1
ATOM 4294 O O . PHE B 1 261 ? 6.238 24.141 6.02 1 92.88 261 PHE B O 1
ATOM 4301 N N . PHE B 1 262 ? 7.953 24.625 4.684 1 97 262 PHE B N 1
ATOM 4302 C CA . PHE B 1 262 ? 8.453 25.625 5.625 1 97 262 PHE B CA 1
ATOM 4303 C C . PHE B 1 262 ? 8.25 27.031 5.09 1 97 262 PHE B C 1
ATOM 4305 O O . PHE B 1 262 ? 8.406 28.016 5.824 1 97 262 PHE B O 1
ATOM 4312 N N . GLY B 1 263 ? 7.898 27.062 3.795 1 97.44 263 GLY B N 1
ATOM 4313 C CA . GLY B 1 263 ? 7.859 28.391 3.174 1 97.44 263 GLY B CA 1
ATOM 4314 C C . GLY B 1 263 ? 6.465 28.812 2.752 1 97.44 263 GLY B C 1
ATOM 4315 O O . GLY B 1 263 ? 6.246 29.969 2.387 1 97.44 263 GLY B O 1
ATOM 4316 N N . SER B 1 264 ? 5.484 27.953 2.82 1 97.38 264 SER B N 1
ATOM 4317 C CA . SER B 1 264 ? 4.129 28.25 2.375 1 97.38 264 SER B CA 1
ATOM 4318 C C . SER B 1 264 ? 3.184 28.438 3.561 1 97.38 264 SER B C 1
ATOM 4320 O O . SER B 1 264 ? 3.613 28.391 4.715 1 97.38 264 SER B O 1
ATOM 4322 N N . ASN B 1 265 ? 1.947 28.844 3.262 1 98.12 265 ASN B N 1
ATOM 4323 C CA . ASN B 1 265 ? 0.935 29.047 4.293 1 98.12 265 ASN B CA 1
ATOM 4324 C C . ASN B 1 265 ? -0.135 27.953 4.246 1 98.12 265 ASN B C 1
ATOM 4326 O O . ASN B 1 265 ? -0.668 27.656 3.18 1 98.12 265 ASN B O 1
ATOM 4330 N N . ALA B 1 266 ? -0.403 27.328 5.375 1 97.44 266 ALA B N 1
ATOM 4331 C CA . ALA B 1 266 ? -1.505 26.391 5.539 1 97.44 266 ALA B CA 1
ATOM 4332 C C . ALA B 1 266 ? -2.26 26.641 6.84 1 97.44 266 ALA B C 1
ATOM 4334 O O . ALA B 1 266 ? -2.174 25.859 7.785 1 97.44 266 ALA B O 1
ATOM 4335 N N . ARG B 1 267 ? -3.008 27.766 6.801 1 97.69 267 ARG B N 1
ATOM 4336 C CA . ARG B 1 267 ? -3.752 28.234 7.965 1 97.69 267 ARG B CA 1
ATOM 4337 C C . ARG B 1 267 ? -5.211 27.797 7.895 1 97.69 267 ARG B C 1
ATOM 4339 O O . ARG B 1 267 ? -5.855 27.922 6.852 1 97.69 267 ARG B O 1
ATOM 4346 N N . SER B 1 268 ? -5.684 27.188 8.984 1 96.12 268 SER B N 1
ATOM 4347 C CA . SER B 1 268 ? -7.066 26.719 8.969 1 96.12 268 SER B CA 1
ATOM 4348 C C . SER B 1 268 ? -7.707 26.828 10.352 1 96.12 268 SER B C 1
ATOM 4350 O O . SER B 1 268 ? -7.008 27.016 11.352 1 96.12 268 SER B O 1
ATOM 4352 N N . LYS B 1 269 ? -9.023 26.844 10.344 1 90.19 269 LYS B N 1
ATOM 4353 C CA . LYS B 1 269 ? -9.82 26.703 11.562 1 90.19 269 LYS B CA 1
ATOM 4354 C C . LYS B 1 269 ? -10.297 25.266 11.75 1 90.19 269 LYS B C 1
ATOM 4356 O O . LYS B 1 269 ? -10.906 24.688 10.852 1 90.19 269 LYS B O 1
ATOM 4361 N N . PRO B 1 270 ? -9.969 24.578 12.875 1 87.12 270 PRO B N 1
ATOM 4362 C CA . PRO B 1 270 ? -10.359 23.188 13.086 1 87.12 270 PRO B CA 1
ATOM 4363 C C . PRO B 1 270 ? -11.828 23.031 13.492 1 87.12 270 PRO B C 1
ATOM 4365 O O . PRO B 1 270 ? -12.133 22.375 14.492 1 87.12 270 PRO B O 1
ATOM 4368 N N . ARG B 1 271 ? -12.711 23.453 12.727 1 95.69 271 ARG B N 1
ATOM 4369 C CA . ARG B 1 271 ? -14.086 23.594 13.203 1 95.69 271 ARG B CA 1
ATOM 4370 C C . ARG B 1 271 ? -14.859 22.297 13.023 1 95.69 271 ARG B C 1
ATOM 4372 O O . ARG B 1 271 ? -15.578 21.859 13.93 1 95.69 271 ARG B O 1
ATOM 4379 N N . ARG B 1 272 ? -14.781 21.594 11.93 1 97.06 272 ARG B N 1
ATOM 4380 C CA . ARG B 1 272 ? -15.609 20.406 11.711 1 97.06 272 ARG B CA 1
ATOM 4381 C C . ARG B 1 272 ? -15.297 19.312 12.719 1 97.06 272 ARG B C 1
ATOM 4383 O O . ARG B 1 272 ? -16.203 18.703 13.281 1 97.06 272 ARG B O 1
ATOM 4390 N N . ALA B 1 273 ? -14.055 19.062 12.938 1 97.06 273 ALA B N 1
ATOM 4391 C CA . ALA B 1 273 ? -13.672 18.047 13.914 1 97.06 273 ALA B CA 1
ATOM 4392 C C . ALA B 1 273 ? -14.211 18.375 15.297 1 97.06 273 ALA B C 1
ATOM 4394 O O . ALA B 1 273 ? -14.742 17.516 15.992 1 97.06 273 ALA B O 1
ATOM 4395 N N . THR B 1 274 ? -14.117 19.641 15.703 1 97.12 274 THR B N 1
ATOM 4396 C CA . THR B 1 274 ? -14.508 20.031 17.047 1 97.12 274 THR B CA 1
ATOM 4397 C C . THR B 1 274 ? -16.016 20.172 17.156 1 97.12 274 THR B C 1
ATOM 4399 O O . THR B 1 274 ? -16.641 19.672 18.109 1 97.12 274 THR B O 1
ATOM 4402 N N . GLU B 1 275 ? -16.656 20.781 16.172 1 97.06 275 GLU B N 1
ATOM 4403 C CA . GLU B 1 275 ? -18.078 21.125 16.281 1 97.06 275 GLU B CA 1
ATOM 4404 C C . GLU B 1 275 ? -18.953 19.953 15.859 1 97.06 275 GLU B C 1
ATOM 4406 O O . GLU B 1 275 ? -20.031 19.734 16.438 1 97.06 275 GLU B O 1
ATOM 4411 N N . VAL B 1 276 ? -18.562 19.172 14.867 1 97.06 276 VAL B N 1
ATOM 4412 C CA . VAL B 1 276 ? -19.406 18.109 14.32 1 97.06 276 VAL B CA 1
ATOM 4413 C C . VAL B 1 276 ? -19.094 16.797 15.016 1 97.06 276 VAL B C 1
ATOM 4415 O O . VAL B 1 276 ? -20 15.992 15.281 1 97.06 276 VAL B O 1
ATOM 4418 N N . LEU B 1 277 ? -17.844 16.562 15.336 1 97.06 277 LEU B N 1
ATOM 4419 C CA . LEU B 1 277 ? -17.453 15.25 15.828 1 97.06 277 LEU B CA 1
ATOM 4420 C C . LEU B 1 277 ? -17.219 15.281 17.328 1 97.06 277 LEU B C 1
ATOM 4422 O O . LEU B 1 277 ? -17.078 14.234 17.969 1 97.06 277 LEU B O 1
ATOM 4426 N N . GLY B 1 278 ? -17.078 16.469 17.938 1 97.06 278 GLY B N 1
ATOM 4427 C CA . GLY B 1 278 ? -16.766 16.578 19.344 1 97.06 278 GLY B CA 1
ATOM 4428 C C . GLY B 1 278 ? -15.312 16.297 19.672 1 97.06 278 GLY B C 1
ATOM 4429 O O . GLY B 1 278 ? -14.984 15.852 20.766 1 97.06 278 GLY B O 1
ATOM 4430 N N . TRP B 1 279 ? -14.453 16.359 18.703 1 97 279 TRP B N 1
ATOM 4431 C CA . TRP B 1 279 ? -13.016 16.172 18.875 1 97 279 TRP B CA 1
ATOM 4432 C C . TRP B 1 279 ? -12.453 17.203 19.844 1 97 279 TRP B C 1
ATOM 4434 O O . TRP B 1 279 ? -12.734 18.406 19.734 1 97 279 TRP B O 1
ATOM 4444 N N . LYS B 1 280 ? -11.648 16.781 20.859 1 96.44 280 LYS B N 1
ATOM 4445 C CA . LYS B 1 280 ? -11.078 17.641 21.891 1 96.44 280 LYS B CA 1
ATOM 4446 C C . LYS B 1 280 ? -9.586 17.391 22.047 1 96.44 280 LYS B C 1
ATOM 4448 O O . LYS B 1 280 ? -9.156 16.672 22.953 1 96.44 280 LYS B O 1
ATOM 4453 N N . PRO B 1 281 ? -8.82 18.062 21.203 1 95.88 281 PRO B N 1
ATOM 4454 C CA . PRO B 1 281 ? -7.375 17.922 21.375 1 95.88 281 PRO B CA 1
ATOM 4455 C C . PRO B 1 281 ? -6.906 18.344 22.781 1 95.88 281 PRO B C 1
ATOM 4457 O O . PRO B 1 281 ? -7.434 19.297 23.344 1 95.88 281 PRO B O 1
ATOM 4460 N N . SER B 1 282 ? -5.906 17.562 23.375 1 96.62 282 SER B N 1
ATOM 4461 C CA . SER B 1 282 ? -5.547 17.797 24.781 1 96.62 282 SER B CA 1
ATOM 4462 C C . SER B 1 282 ? -4.039 17.672 24.984 1 96.62 282 SER B C 1
ATOM 4464 O O . SER B 1 282 ? -3.545 17.875 26.094 1 96.62 282 SER B O 1
ATOM 4466 N N . GLU B 1 283 ? -3.316 17.312 23.969 1 96.75 283 GLU B N 1
ATOM 4467 C CA . GLU B 1 283 ? -1.885 17.062 24.125 1 96.75 283 GLU B CA 1
ATOM 4468 C C . GLU B 1 283 ? -1.12 18.375 24.281 1 96.75 283 GLU B C 1
ATOM 4470 O O . GLU B 1 283 ? -1.666 19.453 24.031 1 96.75 283 GLU B O 1
ATOM 4475 N N . THR B 1 284 ? 0.153 18.266 24.703 1 96.12 284 THR B N 1
ATOM 4476 C CA . THR B 1 284 ? 1.025 19.406 24.906 1 96.12 284 THR B CA 1
ATOM 4477 C C . THR B 1 284 ? 1.261 20.141 23.578 1 96.12 284 THR B C 1
ATOM 4479 O O . THR B 1 284 ? 1.106 19.562 22.516 1 96.12 284 THR B O 1
ATOM 4482 N N . GLY B 1 285 ? 1.624 21.391 23.688 1 96.62 285 GLY B N 1
ATOM 4483 C CA . GLY B 1 285 ? 1.866 22.219 22.5 1 96.62 285 GLY B CA 1
ATOM 4484 C C . GLY B 1 285 ? 3.314 22.203 22.047 1 96.62 285 GLY B C 1
ATOM 4485 O O . GLY B 1 285 ? 4.137 21.469 22.609 1 96.62 285 GLY B O 1
ATOM 4486 N N . LEU B 1 286 ? 3.59 23 20.984 1 97.06 286 LEU B N 1
ATOM 4487 C CA . LEU B 1 286 ? 4.91 23.031 20.375 1 97.06 286 LEU B CA 1
ATOM 4488 C C . LEU B 1 286 ? 5.941 23.625 21.328 1 97.06 286 LEU B C 1
ATOM 4490 O O . LEU B 1 286 ? 7.133 23.344 21.219 1 97.06 286 LEU B O 1
ATOM 4494 N N . ASP B 1 287 ? 5.496 24.391 22.328 1 95.94 287 ASP B N 1
ATOM 4495 C CA . ASP B 1 287 ? 6.41 24.953 23.312 1 95.94 287 ASP B CA 1
ATOM 4496 C C . ASP B 1 287 ? 7.125 23.859 24.094 1 95.94 287 ASP B C 1
ATOM 4498 O O . ASP B 1 287 ? 8.289 24 24.453 1 95.94 287 ASP B O 1
ATOM 4502 N N . GLU B 1 288 ? 6.402 22.859 24.359 1 96.38 288 GLU B N 1
ATOM 4503 C CA . GLU B 1 288 ? 6.973 21.719 25.078 1 96.38 288 GLU B CA 1
ATOM 4504 C C . GLU B 1 288 ? 7.625 20.734 24.125 1 96.38 288 GLU B C 1
ATOM 4506 O O . GLU B 1 288 ? 8.656 20.125 24.453 1 96.38 288 GLU B O 1
ATOM 4511 N N . GLU B 1 289 ? 7.102 20.594 22.969 1 97.12 289 GLU B N 1
ATOM 4512 C CA . GLU B 1 289 ? 7.508 19.516 22.078 1 97.12 289 GLU B CA 1
ATOM 4513 C C . GLU B 1 289 ? 8.766 19.875 21.297 1 97.12 289 GLU B C 1
ATOM 4515 O O . GLU B 1 289 ? 9.531 19 20.891 1 97.12 289 GLU B O 1
ATOM 4520 N N . ILE B 1 290 ? 9.031 21.156 21.062 1 98.5 290 ILE B N 1
ATOM 4521 C CA . ILE B 1 290 ? 10.211 21.547 20.297 1 98.5 290 ILE B CA 1
ATOM 4522 C C . ILE B 1 290 ? 11.477 21.219 21.094 1 98.5 290 ILE B C 1
ATOM 4524 O O . ILE B 1 290 ? 12.391 20.578 20.562 1 98.5 290 ILE B O 1
ATOM 4528 N N . PRO B 1 291 ? 11.539 21.594 22.422 1 98.44 291 PRO B N 1
ATOM 4529 C CA . PRO B 1 291 ? 12.727 21.172 23.172 1 98.44 291 PRO B CA 1
ATOM 4530 C C . PRO B 1 291 ? 12.922 19.656 23.172 1 98.44 291 PRO B C 1
ATOM 4532 O O . PRO B 1 291 ? 14.062 19.188 23.078 1 98.44 291 PRO B O 1
ATOM 4535 N N . ARG B 1 292 ? 11.898 18.953 23.281 1 97.62 292 ARG B N 1
ATOM 4536 C CA . ARG B 1 292 ? 12 17.5 23.234 1 97.62 292 ARG B CA 1
ATOM 4537 C C . ARG B 1 292 ? 12.57 17.016 21.906 1 97.62 292 ARG B C 1
ATOM 4539 O O . ARG B 1 292 ? 13.438 16.141 21.875 1 97.62 292 ARG B O 1
ATOM 4546 N N . ALA B 1 293 ? 12.047 17.531 20.797 1 97.5 293 ALA B N 1
ATOM 4547 C CA . ALA B 1 293 ? 12.492 17.141 19.469 1 97.5 293 ALA B CA 1
ATOM 4548 C C . ALA B 1 293 ? 13.969 17.469 19.25 1 97.5 293 ALA B C 1
ATOM 4550 O O . ALA B 1 293 ? 14.703 16.688 18.656 1 97.5 293 ALA B O 1
ATOM 4551 N N . VAL B 1 294 ? 14.391 18.609 19.734 1 98.31 294 VAL B N 1
ATOM 4552 C CA . VAL B 1 294 ? 15.789 19.016 19.625 1 98.31 294 VAL B CA 1
ATOM 4553 C C . VAL B 1 294 ? 16.672 18.031 20.375 1 98.31 294 VAL B C 1
ATOM 4555 O O . VAL B 1 294 ? 17.688 17.562 19.844 1 98.31 294 VAL B O 1
ATOM 4558 N N . ALA B 1 295 ? 16.281 17.703 21.578 1 97.88 295 ALA B N 1
ATOM 4559 C CA . ALA B 1 295 ? 17.047 16.75 22.375 1 97.88 295 ALA B CA 1
ATOM 4560 C C . ALA B 1 295 ? 17.141 15.398 21.688 1 97.88 295 ALA B C 1
ATOM 4562 O O . ALA B 1 295 ? 18.188 14.75 21.703 1 97.88 295 ALA B O 1
ATOM 4563 N N . GLU B 1 296 ? 16.047 14.977 21.125 1 96.44 296 GLU B N 1
ATOM 4564 C CA . GLU B 1 296 ? 16 13.688 20.453 1 96.44 296 GLU B CA 1
ATOM 4565 C C . GLU B 1 296 ? 16.938 13.672 19.234 1 96.44 296 GLU B C 1
ATOM 4567 O O . GLU B 1 296 ? 17.578 12.664 18.969 1 96.44 296 GLU B O 1
ATOM 4572 N N . GLU B 1 297 ? 16.906 14.742 18.453 1 96 297 GLU B N 1
ATOM 4573 C CA . GLU B 1 297 ? 17.781 14.82 17.297 1 96 297 GLU B CA 1
ATOM 4574 C C . GLU B 1 297 ? 19.25 14.805 17.703 1 96 297 GLU B C 1
ATOM 4576 O O . GLU B 1 297 ? 20.094 14.242 17 1 96 297 GLU B O 1
ATOM 4581 N N . ALA B 1 298 ? 19.547 15.391 18.812 1 96.25 298 ALA B N 1
ATOM 4582 C CA . ALA B 1 298 ? 20.922 15.391 19.328 1 96.25 298 ALA B CA 1
ATOM 4583 C C . ALA B 1 298 ? 21.359 13.977 19.703 1 96.25 298 ALA B C 1
ATOM 4585 O O . ALA B 1 298 ? 22.5 13.594 19.469 1 96.25 298 ALA B O 1
ATOM 4586 N N . GLU B 1 299 ? 20.453 13.219 20.297 1 93.44 299 GLU B N 1
ATOM 4587 C CA . GLU B 1 299 ? 20.734 11.852 20.734 1 93.44 299 GLU B CA 1
ATOM 4588 C C . GLU B 1 299 ? 20.938 10.922 19.531 1 93.44 299 GLU B C 1
ATOM 4590 O O . GLU B 1 299 ? 21.703 9.969 19.594 1 93.44 299 GLU B O 1
ATOM 4595 N N . SER B 1 300 ? 20.219 11.172 18.484 1 88.5 300 SER B N 1
ATOM 4596 C CA . SER B 1 300 ? 20.281 10.312 17.312 1 88.5 300 SER B CA 1
ATOM 4597 C C . SER B 1 300 ? 21.594 10.508 16.562 1 88.5 300 SER B C 1
ATOM 4599 O O . SER B 1 300 ? 22 9.656 15.758 1 88.5 300 SER B O 1
ATOM 4601 N N . ARG B 1 301 ? 22.281 11.523 16.734 1 74.75 301 ARG B N 1
ATOM 4602 C CA . ARG B 1 301 ? 23.562 11.836 16.094 1 74.75 301 ARG B CA 1
ATOM 4603 C C . ARG B 1 301 ? 24.719 11.211 16.859 1 74.75 301 ARG B C 1
ATOM 4605 O O . ARG B 1 301 ? 25.828 11.117 16.328 1 74.75 301 ARG B O 1
ATOM 4612 N N . LYS B 1 302 ? 24.438 10.789 18.031 1 65.19 302 LYS B N 1
ATOM 4613 C CA . LYS B 1 302 ? 25.5 10.109 18.75 1 65.19 302 LYS B CA 1
ATOM 4614 C C . LYS B 1 302 ? 25.672 8.664 18.281 1 65.19 302 LYS B C 1
ATOM 4616 O O . LYS B 1 302 ? 24.688 8.023 17.906 1 65.19 302 LYS B O 1
#